Protein AF-A0A196S8B2-F1 (afdb_monomer)

Structure (mmCIF, N/CA/C/O backbone):
data_AF-A0A196S8B2-F1
#
_entry.id   AF-A0A196S8B2-F1
#
loop_
_atom_site.group_PDB
_atom_site.id
_atom_site.type_symbol
_atom_site.label_atom_id
_atom_site.label_alt_id
_atom_site.label_comp_id
_atom_site.label_asym_id
_atom_site.label_entity_id
_atom_site.label_seq_id
_atom_site.pdbx_PDB_ins_code
_atom_site.Cartn_x
_atom_site.Cartn_y
_atom_site.Cartn_z
_atom_site.occupancy
_atom_site.B_iso_or_equiv
_atom_site.auth_seq_id
_atom_site.auth_comp_id
_atom_site.auth_asym_id
_atom_site.auth_atom_id
_atom_site.pdbx_PDB_model_num
ATOM 1 N N . MET A 1 1 ? -5.784 -1.477 44.668 1.00 49.34 1 MET A N 1
ATOM 2 C CA . MET A 1 1 ? -5.656 -0.905 43.312 1.00 49.34 1 MET A CA 1
ATOM 3 C C . MET A 1 1 ? -4.205 -1.041 42.905 1.00 49.34 1 MET A C 1
ATOM 5 O O . MET A 1 1 ? -3.362 -0.409 43.533 1.00 49.34 1 MET A O 1
ATOM 9 N N . GLU A 1 2 ? -3.901 -1.907 41.942 1.00 51.53 2 GLU A N 1
ATOM 10 C CA . GLU A 1 2 ? -2.567 -1.937 41.334 1.00 51.53 2 GLU A CA 1
ATOM 11 C C . GLU A 1 2 ? -2.347 -0.604 40.616 1.00 51.53 2 GLU A C 1
ATOM 13 O O . GLU A 1 2 ? -3.118 -0.222 39.735 1.00 51.53 2 GLU A O 1
ATOM 18 N N . LYS A 1 3 ? -1.347 0.160 41.059 1.00 63.81 3 LYS A N 1
ATOM 19 C CA . LYS A 1 3 ? -0.955 1.402 40.391 1.00 63.81 3 LYS A CA 1
ATOM 20 C C . LYS A 1 3 ? -0.269 1.029 39.075 1.00 63.81 3 LYS A C 1
ATOM 22 O O . LYS A 1 3 ? 0.652 0.222 39.091 1.00 63.81 3 LYS A O 1
ATOM 27 N N . GLY A 1 4 ? -0.688 1.640 37.966 1.00 82.88 4 GLY A N 1
ATOM 28 C CA . GLY A 1 4 ? 0.025 1.544 36.684 1.00 82.88 4 GLY A CA 1
ATOM 29 C C . GLY A 1 4 ? -0.535 0.563 35.650 1.00 82.88 4 GLY A C 1
ATOM 30 O O . GLY A 1 4 ? 0.212 0.156 34.767 1.00 82.88 4 GLY A O 1
ATOM 31 N N . LEU A 1 5 ? -1.818 0.192 35.724 1.00 91.56 5 LEU A N 1
ATOM 32 C CA . LEU A 1 5 ? -2.471 -0.563 34.648 1.00 91.56 5 LEU A CA 1
ATOM 33 C C . LEU A 1 5 ? -2.585 0.281 33.371 1.00 91.56 5 LEU A C 1
ATOM 35 O O . LEU A 1 5 ? -2.951 1.457 33.423 1.00 91.56 5 LEU A O 1
ATOM 39 N N . ARG A 1 6 ? -2.324 -0.342 32.222 1.00 93.56 6 ARG A N 1
ATOM 40 C CA . ARG A 1 6 ? -2.465 0.272 30.897 1.00 93.56 6 ARG A CA 1
ATOM 41 C C . ARG A 1 6 ? -3.096 -0.693 29.902 1.00 93.56 6 ARG A C 1
ATOM 43 O O . ARG A 1 6 ? -2.968 -1.907 30.040 1.00 93.56 6 ARG A O 1
ATOM 50 N N . ILE A 1 7 ? -3.759 -0.143 28.892 1.00 94.25 7 ILE A N 1
ATOM 51 C CA . ILE A 1 7 ? -4.343 -0.924 27.799 1.00 94.25 7 ILE A CA 1
ATOM 52 C C . ILE A 1 7 ? -3.228 -1.306 26.825 1.00 94.25 7 ILE A C 1
ATOM 54 O O . ILE A 1 7 ? -2.500 -0.443 26.333 1.00 94.25 7 ILE A O 1
ATOM 58 N N . HIS A 1 8 ? -3.104 -2.598 26.549 1.00 93.06 8 HIS A N 1
ATOM 59 C CA . HIS A 1 8 ? -2.317 -3.129 25.450 1.00 93.06 8 HIS A CA 1
ATOM 60 C C . HIS A 1 8 ? -3.221 -3.367 24.238 1.00 93.06 8 HIS A C 1
ATOM 62 O O . HIS A 1 8 ? -4.320 -3.907 24.382 1.00 93.06 8 HIS A O 1
ATOM 68 N N . ILE A 1 9 ? -2.743 -2.971 23.057 1.00 91.75 9 ILE A N 1
ATOM 69 C CA . ILE A 1 9 ? -3.402 -3.222 21.775 1.00 91.75 9 ILE A CA 1
ATOM 70 C C . ILE A 1 9 ? -2.374 -3.812 20.815 1.00 91.75 9 ILE A C 1
ATOM 72 O O . ILE A 1 9 ? -1.289 -3.246 20.654 1.00 91.75 9 ILE A O 1
ATOM 76 N N . GLY A 1 10 ? -2.738 -4.912 20.159 1.00 89.12 10 GLY A N 1
ATOM 77 C CA . GLY A 1 10 ? -1.940 -5.498 19.084 1.00 89.12 10 GLY A CA 1
ATOM 78 C C . GLY A 1 10 ? -1.857 -4.610 17.837 1.00 89.12 10 GLY A C 1
ATOM 79 O O . GLY A 1 10 ? -2.619 -3.659 17.645 1.00 89.12 10 GLY A O 1
ATOM 80 N N . SER A 1 11 ? -0.914 -4.928 16.952 1.00 90.81 11 SER A N 1
ATOM 81 C CA . SER A 1 11 ? -0.775 -4.219 15.677 1.00 90.81 11 SER A CA 1
ATOM 82 C C . SER A 1 11 ? -1.936 -4.545 14.733 1.00 90.81 11 SER A C 1
ATOM 84 O O . SER A 1 11 ? -2.354 -5.696 14.625 1.00 90.81 11 SER A O 1
ATOM 86 N N . ILE A 1 12 ? -2.428 -3.530 14.021 1.00 93.44 12 ILE A N 1
ATOM 87 C CA . ILE A 1 12 ? -3.462 -3.666 12.991 1.00 93.44 12 ILE A CA 1
ATOM 88 C C . ILE A 1 12 ? -2.841 -3.323 11.632 1.00 93.44 12 ILE A C 1
ATOM 90 O O . ILE A 1 12 ? -2.050 -2.376 11.557 1.00 93.44 12 ILE A O 1
ATOM 94 N N . PRO A 1 13 ? -3.192 -4.041 10.548 1.00 92.81 13 PRO A N 1
ATOM 95 C CA . PRO A 1 13 ? -2.753 -3.677 9.207 1.00 92.81 13 PRO A CA 1
ATOM 96 C C . PRO A 1 13 ? -3.117 -2.229 8.859 1.00 92.81 13 PRO A C 1
ATOM 98 O O . PRO A 1 13 ? -4.232 -1.776 9.101 1.00 92.81 13 PRO A O 1
ATOM 101 N N . SER A 1 14 ? -2.199 -1.509 8.214 1.00 93.62 14 SER A N 1
ATOM 102 C CA . SER A 1 14 ? -2.439 -0.135 7.744 1.00 93.62 14 SER A CA 1
ATOM 103 C C . SER A 1 14 ? -3.479 -0.048 6.619 1.00 93.62 14 SER A C 1
ATOM 105 O O . SER A 1 14 ? -3.949 1.038 6.284 1.00 93.62 14 SER A O 1
ATOM 107 N N . THR A 1 15 ? -3.823 -1.183 6.011 1.00 95.56 15 THR A N 1
ATOM 108 C CA . THR A 1 15 ? -4.815 -1.313 4.944 1.00 95.56 15 THR A CA 1
ATOM 109 C C . THR A 1 15 ? -5.659 -2.557 5.191 1.00 95.56 15 THR A C 1
ATOM 111 O O . THR A 1 15 ? -5.110 -3.640 5.395 1.00 95.56 15 THR A O 1
ATOM 114 N N . LEU A 1 16 ? -6.978 -2.404 5.129 1.00 96.50 16 LEU A N 1
ATOM 115 C CA . LEU A 1 16 ? -7.966 -3.474 5.234 1.00 96.50 16 LEU A CA 1
ATOM 116 C C . LEU A 1 16 ? -8.861 -3.487 3.992 1.00 96.50 16 LEU A C 1
ATOM 118 O O . LEU A 1 16 ? -9.015 -2.476 3.306 1.00 96.50 16 LEU A O 1
ATOM 122 N N . PHE A 1 17 ? -9.483 -4.631 3.730 1.00 96.19 17 PHE A N 1
ATOM 123 C CA . PHE A 1 17 ? -10.554 -4.746 2.745 1.00 96.19 17 PHE A CA 1
ATOM 124 C C . PHE A 1 17 ? -11.920 -4.658 3.435 1.00 96.19 17 PHE A C 1
ATOM 126 O O . PHE A 1 17 ? -12.046 -5.095 4.588 1.00 96.19 17 PHE A O 1
ATOM 133 N N . PRO A 1 18 ? -12.951 -4.126 2.755 1.00 96.06 18 PRO A N 1
ATOM 134 C CA . PRO A 1 18 ? -14.279 -3.992 3.333 1.00 96.06 18 PRO A CA 1
ATOM 135 C C . PRO A 1 18 ? -14.823 -5.350 3.788 1.00 96.06 18 PRO A C 1
ATOM 137 O O . PRO A 1 18 ? -14.727 -6.349 3.076 1.00 96.06 18 PRO A O 1
ATOM 140 N N . GLY A 1 19 ? -15.370 -5.395 5.003 1.00 94.62 19 GLY A N 1
ATOM 141 C CA . GLY A 1 19 ? -15.984 -6.591 5.587 1.00 94.62 19 GLY A CA 1
ATOM 142 C C . GLY A 1 19 ? -15.006 -7.708 5.970 1.00 94.62 19 GLY A C 1
ATOM 143 O O . GLY A 1 19 ? -15.442 -8.756 6.439 1.00 94.62 19 GLY A O 1
ATOM 144 N N . THR A 1 20 ? -13.693 -7.511 5.813 1.00 94.81 20 THR A N 1
ATOM 145 C CA . THR A 1 20 ? -12.707 -8.521 6.224 1.00 94.81 20 THR A CA 1
ATOM 146 C C . THR A 1 20 ? -12.593 -8.567 7.742 1.00 94.81 20 THR A C 1
ATOM 148 O O . THR A 1 20 ? -12.292 -7.560 8.388 1.00 94.81 20 THR A O 1
ATOM 151 N N . ILE A 1 21 ? -12.818 -9.753 8.309 1.00 95.38 21 ILE A N 1
ATOM 152 C CA . ILE A 1 21 ? -12.705 -9.994 9.746 1.00 95.38 21 ILE A CA 1
ATOM 153 C C . ILE A 1 21 ? -11.229 -9.932 10.143 1.00 95.38 21 ILE A C 1
ATOM 155 O O . ILE A 1 21 ? -10.402 -10.695 9.649 1.00 95.38 21 ILE A O 1
ATOM 159 N N . THR A 1 22 ? -10.915 -9.021 11.055 1.00 95.69 22 THR A N 1
ATOM 160 C CA . THR A 1 22 ? -9.573 -8.751 11.566 1.00 95.69 22 THR A CA 1
ATOM 161 C C . THR A 1 22 ? -9.557 -8.971 13.073 1.00 95.69 22 THR A C 1
ATOM 163 O O . THR A 1 22 ? -10.446 -8.505 13.789 1.00 95.69 22 THR A O 1
ATOM 166 N N . SER A 1 23 ? -8.553 -9.689 13.569 1.00 94.00 23 SER A N 1
ATOM 167 C CA . SER A 1 23 ? -8.367 -9.894 15.005 1.00 94.00 23 SER A CA 1
ATOM 168 C C . SER A 1 23 ? -7.901 -8.607 15.686 1.00 94.00 23 SER A C 1
ATOM 170 O O . SER A 1 23 ? -7.052 -7.887 15.166 1.00 94.00 23 SER A O 1
ATOM 172 N N . LEU A 1 24 ? -8.437 -8.348 16.874 1.00 93.94 24 LEU A N 1
ATOM 173 C CA . LEU A 1 24 ? -8.050 -7.259 17.759 1.00 93.94 24 LEU A CA 1
ATOM 174 C C . LEU A 1 24 ? -7.603 -7.855 19.093 1.00 93.94 24 LEU A C 1
ATOM 176 O O . LEU A 1 24 ? -8.409 -8.363 19.876 1.00 93.94 24 LEU A O 1
ATOM 180 N N . GLU A 1 25 ? -6.300 -7.788 19.333 1.00 91.88 25 GLU A N 1
ATOM 181 C CA . GLU A 1 25 ? -5.691 -8.146 20.607 1.00 91.88 25 GLU A CA 1
ATOM 182 C C . GLU A 1 25 ? -5.843 -6.973 21.577 1.00 91.88 25 GLU A C 1
ATOM 184 O O . GLU A 1 25 ? -5.369 -5.871 21.292 1.00 91.88 25 GLU A O 1
ATOM 189 N N . LEU A 1 26 ? -6.548 -7.200 22.688 1.00 91.44 26 LEU A N 1
ATOM 190 C CA . LEU A 1 26 ? -6.914 -6.153 23.634 1.00 91.44 26 LEU A CA 1
ATOM 191 C C . LEU A 1 26 ? -6.970 -6.690 25.070 1.00 91.44 26 LEU A C 1
ATOM 193 O O . LEU A 1 26 ? -7.832 -7.498 25.415 1.00 91.44 26 LEU A O 1
ATOM 197 N N . PHE A 1 27 ? -6.074 -6.211 25.931 1.00 93.31 27 PHE A N 1
ATOM 198 C CA . PHE A 1 27 ? -6.042 -6.582 27.349 1.00 93.31 27 PHE A CA 1
ATOM 199 C C . PHE A 1 27 ? -5.313 -5.540 28.195 1.00 93.31 27 PHE A C 1
ATOM 201 O O . PHE A 1 27 ? -4.627 -4.655 27.687 1.00 93.31 27 PHE A O 1
ATOM 208 N N . LEU A 1 28 ? -5.464 -5.640 29.512 1.00 94.56 28 LEU A N 1
ATOM 209 C CA . LEU A 1 28 ? -4.696 -4.852 30.464 1.00 94.56 28 LEU A CA 1
ATOM 210 C C . LEU A 1 28 ? -3.330 -5.474 30.715 1.00 94.56 28 LEU A C 1
ATOM 212 O O . LEU A 1 28 ? -3.206 -6.689 30.878 1.00 94.56 28 LEU A O 1
ATOM 216 N N . VAL A 1 29 ? -2.326 -4.614 30.843 1.00 93.31 29 VAL A N 1
ATOM 217 C CA . VAL A 1 29 ? -1.014 -4.977 31.375 1.00 93.31 29 VAL A CA 1
ATOM 218 C C . VAL A 1 29 ? -0.644 -4.094 32.558 1.00 93.31 29 VAL A C 1
ATOM 220 O O . VAL A 1 29 ? -1.082 -2.944 32.649 1.00 93.31 29 VAL A O 1
ATOM 223 N N . ASP A 1 30 ? 0.151 -4.643 33.470 1.00 91.38 30 ASP A N 1
ATOM 224 C CA . ASP A 1 30 ? 0.729 -3.911 34.596 1.00 91.38 30 ASP A CA 1
ATOM 225 C C . ASP A 1 30 ? 1.948 -3.060 34.176 1.00 91.38 30 ASP A C 1
ATOM 227 O O . ASP A 1 30 ? 2.322 -2.973 32.999 1.00 91.38 30 ASP A O 1
ATOM 231 N N . SER A 1 31 ? 2.605 -2.439 35.160 1.00 88.81 31 SER A N 1
ATOM 232 C CA . SER A 1 31 ? 3.825 -1.649 34.956 1.00 88.81 31 SER A CA 1
ATOM 233 C C . SER A 1 31 ? 5.025 -2.459 34.447 1.00 88.81 31 SER A C 1
ATOM 235 O O . SER A 1 31 ? 5.997 -1.871 33.978 1.00 88.81 31 SER A O 1
ATOM 237 N N . HIS A 1 32 ? 4.976 -3.788 34.546 1.00 89.88 32 HIS A N 1
ATOM 238 C CA . HIS A 1 32 ? 6.018 -4.721 34.119 1.00 89.88 32 HIS A CA 1
ATOM 239 C C . HIS A 1 32 ? 5.655 -5.451 32.814 1.00 89.88 32 HIS A C 1
ATOM 241 O O . HIS A 1 32 ? 6.387 -6.347 32.402 1.00 89.88 32 HIS A O 1
ATOM 247 N N . ASN A 1 33 ? 4.569 -5.052 32.140 1.00 88.50 33 ASN A N 1
ATOM 248 C CA . ASN A 1 33 ? 4.021 -5.680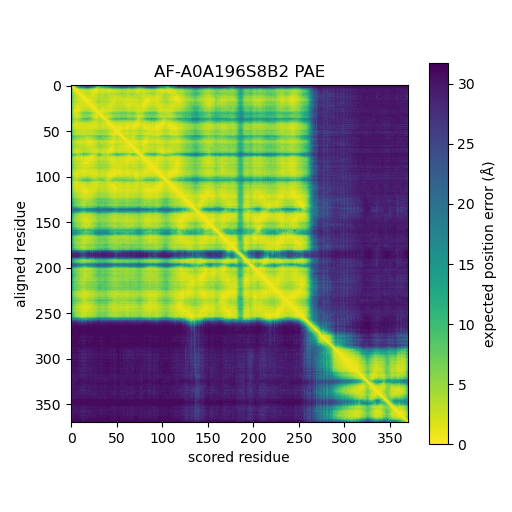 30.931 1.00 88.50 33 ASN A CA 1
ATOM 249 C C . ASN A 1 33 ? 3.447 -7.087 31.120 1.00 88.50 33 ASN A C 1
ATOM 251 O O . ASN A 1 33 ? 3.245 -7.800 30.137 1.00 88.50 33 ASN A O 1
ATOM 255 N N . ASN A 1 34 ? 3.136 -7.480 32.350 1.00 90.69 34 ASN A N 1
ATOM 256 C CA . ASN A 1 34 ? 2.427 -8.725 32.596 1.00 90.69 34 ASN A CA 1
ATOM 257 C C . ASN A 1 34 ? 0.932 -8.528 32.358 1.00 90.69 34 ASN A C 1
ATOM 259 O O . ASN A 1 34 ? 0.363 -7.503 32.739 1.00 90.69 34 ASN A O 1
ATOM 263 N N . VAL A 1 35 ? 0.284 -9.527 31.756 1.00 90.69 35 VAL A N 1
ATOM 264 C CA . VAL A 1 35 ? -1.160 -9.503 31.494 1.00 90.69 35 VAL A CA 1
ATOM 265 C C . VAL A 1 35 ? -1.929 -9.513 32.813 1.00 90.69 35 VAL A C 1
ATOM 267 O O . VAL A 1 35 ? -1.860 -10.466 33.590 1.00 90.69 35 VAL A O 1
ATOM 270 N N . ALA A 1 36 ? -2.726 -8.474 33.046 1.00 90.81 36 ALA A N 1
ATOM 271 C CA . ALA A 1 36 ? -3.557 -8.327 34.234 1.00 90.81 36 ALA A CA 1
ATOM 272 C C . ALA A 1 36 ? -4.921 -9.020 34.037 1.00 90.81 36 ALA A C 1
ATOM 274 O O . ALA A 1 36 ? -5.977 -8.385 34.067 1.00 90.81 36 ALA A O 1
ATOM 275 N N . ALA A 1 37 ? -4.905 -10.340 33.812 1.00 82.25 37 ALA A N 1
ATOM 276 C CA . ALA A 1 37 ? -6.090 -11.133 33.448 1.00 82.25 37 ALA A CA 1
ATOM 277 C C . ALA A 1 37 ? -7.185 -11.161 34.534 1.00 82.25 37 ALA A C 1
ATOM 279 O O . ALA A 1 37 ? -8.366 -11.299 34.232 1.00 82.25 37 ALA A O 1
ATOM 280 N N . ASN A 1 38 ? -6.806 -10.986 35.804 1.00 83.31 38 ASN A N 1
ATOM 281 C CA . ASN A 1 38 ? -7.736 -11.024 36.937 1.00 83.31 38 ASN A CA 1
ATOM 282 C C . ASN A 1 38 ? -8.534 -9.719 37.121 1.00 83.31 38 ASN A C 1
ATOM 284 O O . ASN A 1 38 ? -9.429 -9.656 37.967 1.00 83.31 38 ASN A O 1
ATOM 288 N N . GLN A 1 39 ? -8.218 -8.669 36.358 1.00 87.06 39 GLN A N 1
ATOM 289 C CA . GLN A 1 39 ? -8.907 -7.386 36.447 1.00 87.06 39 GLN A CA 1
ATOM 290 C C . GLN A 1 39 ? -10.234 -7.441 35.682 1.00 87.06 39 GLN A C 1
ATOM 292 O O . GLN A 1 39 ? -10.260 -7.635 34.463 1.00 87.06 39 GLN A O 1
ATOM 297 N N . LYS A 1 40 ? -11.344 -7.233 36.402 1.00 89.81 40 LYS A N 1
ATOM 298 C CA . LYS A 1 40 ? -12.676 -7.068 35.806 1.00 89.81 40 LYS A CA 1
ATOM 299 C C . LYS A 1 40 ? -12.776 -5.685 35.172 1.00 89.81 40 LYS A C 1
ATOM 301 O O . LYS A 1 40 ? -13.169 -4.728 35.829 1.00 89.81 40 LYS A O 1
ATOM 306 N N . GLU A 1 41 ? -12.413 -5.606 33.901 1.00 92.69 41 GLU A N 1
ATOM 307 C CA . GLU A 1 41 ? -12.513 -4.399 33.082 1.00 92.69 41 GLU A CA 1
ATOM 308 C C . GLU A 1 41 ? -13.245 -4.711 31.770 1.00 92.69 41 GLU A C 1
ATOM 310 O O . GLU A 1 41 ? -13.275 -5.855 31.300 1.00 92.69 41 GLU A O 1
ATOM 315 N N . SER A 1 42 ? -13.870 -3.699 31.176 1.00 93.94 42 SER A N 1
ATOM 316 C CA . SER A 1 42 ? -14.378 -3.762 29.806 1.00 93.94 42 SER A CA 1
ATOM 317 C C . SER A 1 42 ? -14.046 -2.483 29.064 1.00 93.94 42 SER A C 1
ATOM 319 O O . SER A 1 42 ? -13.999 -1.397 29.635 1.00 93.94 42 SER A O 1
ATOM 321 N N . PHE A 1 43 ? -13.833 -2.611 27.768 1.00 95.38 43 PHE A N 1
ATOM 322 C CA . PHE A 1 43 ? -13.411 -1.524 26.913 1.00 95.38 43 PHE A CA 1
ATOM 323 C C . PHE A 1 43 ? -14.504 -1.193 25.916 1.00 95.38 43 PHE A C 1
ATOM 325 O O . PHE A 1 43 ? -14.943 -2.078 25.182 1.00 95.38 43 PHE A O 1
ATOM 332 N N . LEU A 1 44 ? -14.918 0.068 25.864 1.00 96.56 44 LEU A N 1
ATOM 333 C CA . LEU A 1 44 ? -15.703 0.577 24.754 1.00 96.56 44 LEU A CA 1
ATOM 334 C C . LEU A 1 44 ? -14.770 0.746 23.555 1.00 96.56 44 LEU A C 1
ATOM 336 O O . LEU A 1 44 ? -13.837 1.546 23.592 1.00 96.56 44 LEU A O 1
ATOM 340 N N . VAL A 1 45 ? -15.037 -0.005 22.494 1.00 97.19 45 VAL A N 1
ATOM 341 C CA . VAL A 1 45 ? -14.325 0.077 21.222 1.00 97.19 45 VAL A CA 1
ATOM 342 C C . VAL A 1 45 ? -15.215 0.810 20.228 1.00 97.19 45 VAL A C 1
ATOM 344 O O . VAL A 1 45 ? -16.328 0.367 19.933 1.00 97.19 45 VAL A O 1
ATOM 347 N N . SER A 1 46 ? -14.720 1.939 19.723 1.00 97.81 46 SER A N 1
ATOM 348 C CA . SER A 1 46 ? -15.445 2.799 18.787 1.00 97.81 46 SER A CA 1
ATOM 349 C C . SER A 1 46 ? -14.648 3.070 17.518 1.00 97.81 46 SER A C 1
ATOM 351 O O . SER A 1 46 ? -13.440 3.304 17.585 1.00 97.81 46 SER A O 1
ATOM 353 N N . LEU A 1 47 ? -15.330 3.104 16.371 1.00 98.19 47 LEU A N 1
ATOM 354 C CA . LEU A 1 47 ? -14.731 3.531 15.107 1.00 98.19 47 LEU A CA 1
ATOM 355 C C . LEU A 1 47 ? -14.704 5.065 15.027 1.00 98.19 47 LEU A C 1
ATOM 357 O O . LEU A 1 47 ? -15.738 5.732 15.127 1.00 98.19 47 LEU A O 1
ATOM 361 N N . VAL A 1 48 ? -13.515 5.626 14.829 1.00 98.25 48 VAL A N 1
ATOM 362 C CA . VAL A 1 48 ? -13.283 7.070 14.678 1.00 98.25 48 VAL A CA 1
ATOM 363 C C . VAL A 1 48 ? -12.411 7.336 13.453 1.00 98.25 48 VAL A C 1
ATOM 365 O O . VAL A 1 48 ? -11.775 6.428 12.921 1.00 98.25 48 VAL A O 1
ATOM 368 N N . TYR A 1 49 ? -12.362 8.580 12.989 1.00 97.94 49 TYR A N 1
ATOM 369 C CA . TYR A 1 49 ? -11.376 9.007 11.997 1.00 97.94 49 TYR A CA 1
ATOM 370 C C . TYR A 1 49 ? -10.022 9.300 12.656 1.00 97.94 49 TYR A C 1
ATOM 372 O O . TYR A 1 49 ? -9.945 9.491 13.867 1.00 97.94 49 TYR A O 1
ATOM 380 N N . GLU A 1 50 ? -8.957 9.405 11.858 1.00 95.62 50 GLU A N 1
ATOM 381 C CA . GLU A 1 50 ? -7.584 9.691 12.323 1.00 95.62 50 GLU A CA 1
ATOM 382 C C . GLU A 1 50 ? -7.441 10.958 13.186 1.00 95.62 50 GLU A C 1
ATOM 384 O O . GLU A 1 50 ? -6.549 11.047 14.023 1.00 95.62 50 GLU A O 1
ATOM 389 N N . ASN A 1 51 ? -8.343 11.928 13.030 1.00 94.44 51 ASN A N 1
ATOM 390 C CA . ASN A 1 51 ? -8.387 13.144 13.846 1.00 94.44 51 ASN A CA 1
ATOM 391 C C . ASN A 1 51 ? -9.151 12.963 15.179 1.00 94.44 51 ASN A C 1
ATOM 393 O O . ASN A 1 51 ? -9.399 13.942 15.878 1.00 94.44 51 ASN A O 1
ATOM 397 N N . GLY A 1 52 ? -9.590 11.742 15.497 1.00 93.75 52 GLY A N 1
ATOM 398 C CA . GLY A 1 52 ? -10.368 11.393 16.688 1.00 93.75 52 GLY A CA 1
ATOM 399 C C . GLY A 1 52 ? -11.869 11.687 16.598 1.00 93.75 52 GLY A C 1
ATOM 400 O O . GLY A 1 52 ? -12.606 11.334 17.518 1.00 93.75 52 GLY A O 1
ATOM 401 N N . SER A 1 53 ? -12.351 12.309 15.515 1.00 96.06 53 SER A N 1
ATOM 402 C CA . SER A 1 53 ? -13.785 12.580 15.347 1.00 96.06 53 SER A CA 1
ATOM 403 C C . SER A 1 53 ? -14.572 11.292 15.058 1.00 96.06 53 SER A C 1
ATOM 405 O O . SER A 1 53 ? -14.056 10.399 14.380 1.00 96.06 53 SER A O 1
ATOM 407 N N . PRO A 1 54 ? -15.811 11.160 15.564 1.00 95.69 54 PRO A N 1
ATOM 408 C CA . PRO A 1 54 ? -16.596 9.942 15.390 1.00 95.69 54 PRO A CA 1
ATOM 409 C C . PRO A 1 54 ? -17.018 9.733 13.932 1.00 95.69 54 PRO A C 1
ATOM 411 O O . PRO A 1 54 ? -17.322 10.689 13.211 1.00 95.69 54 PRO A O 1
ATOM 414 N N . VAL A 1 55 ? -17.095 8.469 13.510 1.00 95.69 55 VAL A N 1
ATOM 415 C CA . VAL A 1 55 ? -17.765 8.104 12.254 1.00 95.69 55 VAL A CA 1
ATOM 416 C C . VAL A 1 55 ? -19.270 8.318 12.429 1.00 95.69 55 VAL A C 1
ATOM 418 O O . VAL A 1 55 ? -19.837 7.907 13.435 1.00 95.69 55 VAL A O 1
ATOM 421 N N . ALA A 1 56 ? -19.915 8.989 11.470 1.00 90.81 56 ALA A N 1
ATOM 422 C CA . ALA A 1 56 ? -21.296 9.460 11.614 1.00 90.81 56 ALA A CA 1
ATOM 423 C C . ALA A 1 56 ? -22.318 8.322 11.783 1.00 90.81 56 ALA A C 1
ATOM 425 O O . ALA A 1 56 ? -23.268 8.465 12.549 1.00 90.81 56 ALA A O 1
ATOM 426 N N . ASN A 1 57 ? -22.118 7.196 11.092 1.00 91.12 57 ASN A N 1
ATOM 427 C CA . ASN A 1 57 ? -22.986 6.026 11.185 1.00 91.12 57 ASN A CA 1
ATOM 428 C C . ASN A 1 57 ? -22.167 4.753 11.460 1.00 91.12 57 ASN A C 1
ATOM 430 O O . ASN A 1 57 ? -21.903 3.962 10.557 1.00 91.12 57 ASN A O 1
ATOM 434 N N . PRO A 1 58 ? -21.736 4.524 12.712 1.00 88.25 58 PRO A N 1
ATOM 435 C CA . PRO A 1 58 ? -20.935 3.348 13.034 1.00 88.25 58 PRO A CA 1
ATOM 436 C C . PRO A 1 58 ? -21.730 2.044 12.863 1.00 88.25 58 PRO A C 1
ATOM 438 O O . PRO A 1 58 ? -21.129 1.001 12.643 1.00 88.25 58 PRO A O 1
ATOM 441 N N . MET A 1 59 ? -23.068 2.086 12.919 1.00 90.94 59 MET A N 1
ATOM 442 C CA . MET A 1 59 ? -23.925 0.905 12.748 1.00 90.94 59 MET A CA 1
ATOM 443 C C . MET A 1 59 ? -23.879 0.330 11.327 1.00 90.94 59 MET A C 1
ATOM 445 O O . MET A 1 59 ? -24.087 -0.869 11.161 1.00 90.94 59 MET A O 1
ATOM 449 N N . SER A 1 60 ? -23.630 1.155 10.307 1.00 91.19 60 SER A N 1
ATOM 450 C CA . SER A 1 60 ? -23.460 0.683 8.927 1.00 91.19 60 SER A CA 1
ATOM 451 C C . SER A 1 60 ? -22.007 0.368 8.587 1.00 91.19 60 SER A C 1
ATOM 453 O O . SER A 1 60 ? -21.771 -0.528 7.779 1.00 91.19 60 SER A O 1
ATOM 455 N N . ALA A 1 61 ? -21.058 1.071 9.216 1.00 93.62 61 ALA A N 1
ATOM 456 C CA . ALA A 1 61 ? -19.642 1.049 8.858 1.00 93.62 61 ALA A CA 1
ATOM 457 C C . ALA A 1 61 ? -18.784 0.057 9.658 1.00 93.62 61 ALA A C 1
ATOM 459 O O . ALA A 1 61 ? -17.731 -0.358 9.179 1.00 93.62 61 ALA A O 1
ATOM 460 N N . PHE A 1 62 ? -19.176 -0.290 10.886 1.00 97.88 62 PHE A N 1
ATOM 461 C CA . PHE A 1 62 ? -18.341 -1.040 11.824 1.00 97.88 62 PHE A CA 1
ATOM 462 C C . PHE A 1 62 ? -19.069 -2.273 12.342 1.00 97.88 62 PHE A C 1
ATOM 464 O O . PHE A 1 62 ? -20.237 -2.208 12.714 1.00 97.88 62 PHE A O 1
ATOM 471 N N . VAL A 1 63 ? -18.364 -3.397 12.405 1.00 97.56 63 VAL A N 1
ATOM 472 C CA . VAL A 1 63 ? -18.842 -4.622 13.045 1.00 97.56 63 VAL A CA 1
ATOM 473 C C . VAL A 1 63 ? -17.789 -5.059 14.046 1.00 97.56 63 VAL A C 1
ATOM 475 O O . VAL A 1 63 ? -16.637 -5.259 13.673 1.00 97.56 63 VAL A O 1
ATOM 478 N N . LEU A 1 64 ? -18.185 -5.231 15.303 1.00 97.06 64 LEU A N 1
ATOM 479 C CA . LEU A 1 64 ? -17.347 -5.704 16.398 1.00 97.06 64 LEU A CA 1
ATOM 480 C C . LEU A 1 64 ? -17.961 -6.980 16.975 1.00 97.06 64 LEU A C 1
ATOM 482 O O . LEU A 1 64 ? -19.116 -6.982 17.397 1.00 97.06 64 LEU A O 1
ATOM 486 N N . ASN A 1 65 ? -17.201 -8.076 17.005 1.00 94.44 65 ASN A N 1
ATOM 487 C CA . ASN A 1 65 ? -17.655 -9.386 17.486 1.00 94.44 65 ASN A CA 1
ATOM 488 C C . ASN A 1 65 ? -19.003 -9.807 16.871 1.00 94.44 65 ASN A C 1
ATOM 490 O O . ASN A 1 65 ? -19.924 -10.218 17.580 1.00 94.44 65 ASN A O 1
ATOM 494 N N . ASN A 1 66 ? -19.122 -9.663 15.547 1.00 91.31 66 ASN A N 1
ATOM 495 C CA . ASN A 1 66 ? -20.334 -9.938 14.763 1.00 91.31 66 ASN A CA 1
ATOM 496 C C . ASN A 1 66 ? -21.562 -9.083 15.136 1.00 91.31 66 ASN A C 1
ATOM 498 O O . ASN A 1 66 ? -22.690 -9.449 14.808 1.00 91.31 66 ASN A O 1
ATOM 502 N N . LYS A 1 67 ? -21.369 -7.946 15.813 1.00 94.81 67 LYS A N 1
ATOM 503 C CA . LYS A 1 67 ? -22.424 -6.972 16.114 1.00 94.81 67 LYS A CA 1
ATOM 504 C C . LYS A 1 67 ? -22.116 -5.647 15.437 1.00 94.81 67 LYS A C 1
ATOM 506 O O . LYS A 1 67 ? -20.993 -5.162 15.514 1.00 94.81 67 LYS A O 1
ATOM 511 N N . CYS A 1 68 ? -23.113 -5.067 14.783 1.00 95.44 68 CYS A N 1
ATOM 512 C CA . CYS A 1 68 ? -22.971 -3.772 14.131 1.00 95.44 68 CYS A CA 1
ATOM 513 C C . CYS A 1 68 ? -22.804 -2.645 15.158 1.00 95.44 68 CYS A C 1
ATOM 515 O O . CYS A 1 68 ? -23.504 -2.620 16.172 1.00 95.44 68 CYS A O 1
ATOM 517 N N . GLY A 1 69 ? -21.930 -1.693 14.848 1.00 95.00 69 GLY A N 1
ATOM 518 C CA . GLY A 1 69 ? -21.656 -0.516 15.657 1.00 95.00 69 GLY A CA 1
ATOM 519 C C . GLY A 1 69 ? -20.543 -0.681 16.685 1.00 95.00 69 GLY A C 1
ATOM 520 O O . GLY A 1 69 ? -19.867 -1.705 16.791 1.00 95.00 69 GLY A O 1
ATOM 521 N N . ASN A 1 70 ? -20.351 0.396 17.444 1.00 95.81 70 ASN A N 1
ATOM 522 C CA . ASN A 1 70 ? -19.442 0.430 18.584 1.00 95.81 70 ASN A CA 1
ATOM 523 C C . ASN A 1 70 ? -19.929 -0.548 19.662 1.00 95.81 70 ASN A C 1
ATOM 525 O O . ASN A 1 70 ? -21.132 -0.780 19.809 1.00 95.81 70 ASN A O 1
ATOM 529 N N . GLY A 1 71 ? -19.016 -1.094 20.460 1.00 95.12 71 GLY A N 1
ATOM 530 C CA . GLY A 1 71 ? -19.395 -2.083 21.464 1.00 95.12 71 GLY A CA 1
ATOM 531 C C . GLY A 1 71 ? -18.336 -2.323 22.522 1.00 95.12 71 GLY A C 1
ATOM 532 O O . GLY A 1 71 ? -17.260 -1.732 22.497 1.00 95.12 71 GLY A O 1
ATOM 533 N N . TYR A 1 72 ? -18.667 -3.198 23.468 1.00 95.25 72 TYR A N 1
ATOM 534 C CA . TYR A 1 72 ? -17.803 -3.510 24.599 1.00 95.25 72 TYR A CA 1
ATOM 535 C C . TYR A 1 72 ? -17.034 -4.814 24.387 1.00 95.25 72 TYR A C 1
ATOM 537 O O . TYR A 1 72 ? -17.596 -5.817 23.941 1.00 95.25 72 TYR A O 1
ATOM 545 N N . VAL A 1 73 ? -15.759 -4.805 24.769 1.00 94.44 73 VAL A N 1
ATOM 546 C CA . VAL A 1 73 ? -14.880 -5.978 24.816 1.00 94.44 73 VAL A CA 1
ATOM 547 C C . VAL A 1 73 ? -14.356 -6.130 26.236 1.00 94.44 73 VAL A C 1
ATOM 549 O O . VAL A 1 73 ? -13.783 -5.196 26.786 1.00 94.44 73 VAL A O 1
ATOM 552 N N . SER A 1 74 ? -14.546 -7.292 26.854 1.00 92.62 74 SER A N 1
ATOM 553 C CA . SER A 1 74 ? -14.016 -7.539 28.199 1.00 92.62 74 SER A CA 1
ATOM 554 C C . SER A 1 74 ? -12.512 -7.808 28.179 1.00 92.62 74 SER A C 1
ATOM 556 O O . SER A 1 74 ? -11.992 -8.389 27.228 1.00 92.62 74 SER A O 1
ATOM 558 N N . ASN A 1 75 ? -11.824 -7.410 29.247 1.00 92.06 75 ASN A N 1
ATOM 559 C CA . ASN A 1 75 ? -10.400 -7.674 29.429 1.00 92.06 75 ASN A CA 1
ATOM 560 C C . ASN A 1 75 ? -10.073 -9.175 29.343 1.00 92.06 75 ASN A C 1
ATOM 562 O O . ASN A 1 75 ? -10.798 -10.001 29.893 1.00 92.06 75 ASN A O 1
ATOM 566 N N . GLY A 1 76 ? -8.970 -9.508 28.666 1.00 78.81 76 GLY A N 1
ATOM 567 C CA . GLY A 1 76 ? -8.498 -10.884 28.489 1.00 78.81 76 GLY A CA 1
ATOM 568 C C . GLY A 1 76 ? -9.178 -11.659 27.355 1.00 78.81 76 GLY A C 1
ATOM 569 O O . GLY A 1 76 ? -8.822 -12.813 27.131 1.00 78.81 76 GLY A O 1
ATOM 570 N N . ASN A 1 77 ? -10.115 -11.045 26.625 1.00 78.06 77 ASN A N 1
ATOM 571 C CA . ASN A 1 77 ? -10.747 -11.655 25.458 1.00 78.06 77 ASN A CA 1
ATOM 572 C C . ASN A 1 77 ? -10.140 -11.132 24.155 1.00 78.06 77 ASN A C 1
ATOM 574 O O . ASN A 1 77 ? -9.898 -9.937 23.998 1.00 78.06 77 ASN A O 1
ATOM 578 N N . TYR A 1 78 ? -9.996 -12.025 23.177 1.00 83.69 78 TYR A N 1
ATOM 579 C CA . TYR A 1 78 ? -9.775 -11.621 21.793 1.00 83.69 78 TYR A CA 1
ATOM 580 C C . TYR A 1 78 ? -11.068 -11.044 21.223 1.00 83.69 78 TYR A C 1
ATOM 582 O O . TYR A 1 78 ? -12.140 -11.637 21.367 1.00 83.69 78 TYR A O 1
ATOM 590 N N . ALA A 1 79 ? -10.960 -9.898 20.560 1.00 92.06 79 ALA A N 1
ATOM 591 C CA . ALA A 1 79 ? -12.042 -9.347 19.766 1.00 92.06 79 ALA A CA 1
ATOM 592 C C . ALA A 1 79 ? -11.766 -9.556 18.279 1.00 92.06 79 ALA A C 1
ATOM 594 O O . ALA A 1 79 ? -10.634 -9.761 17.844 1.00 92.06 79 ALA A O 1
ATOM 595 N N . THR A 1 80 ? -12.824 -9.485 17.489 1.00 95.75 80 THR A N 1
ATOM 596 C CA . THR A 1 80 ? -12.739 -9.404 16.034 1.00 95.75 80 THR A CA 1
ATOM 597 C C . THR A 1 80 ? -13.512 -8.190 15.573 1.00 95.75 80 THR A C 1
ATOM 599 O O . THR A 1 80 ? -14.524 -7.823 16.175 1.00 95.75 80 THR A O 1
ATOM 602 N N . PHE A 1 81 ? -13.045 -7.557 14.510 1.00 97.12 81 PHE A N 1
ATOM 603 C CA . PHE A 1 81 ? -13.755 -6.449 13.906 1.00 97.12 81 PHE A CA 1
ATOM 604 C C . PHE A 1 81 ? -13.660 -6.487 12.389 1.00 97.12 81 PHE A C 1
ATOM 606 O O . PHE A 1 81 ? -12.754 -7.089 11.820 1.00 97.12 81 PHE A O 1
ATOM 613 N N . SER A 1 82 ? -14.583 -5.803 11.733 1.00 97.19 82 SER A N 1
ATOM 614 C CA . SER A 1 82 ? -14.484 -5.474 10.317 1.00 97.19 82 SER A CA 1
ATOM 615 C C . SER A 1 82 ? -15.052 -4.085 10.086 1.00 97.19 82 SER A C 1
ATOM 617 O O . SER A 1 82 ? -15.999 -3.677 10.763 1.00 97.19 82 SER A O 1
ATOM 619 N N . VAL A 1 83 ? -14.501 -3.377 9.108 1.00 97.50 83 VAL A N 1
ATOM 620 C CA . VAL A 1 83 ? -15.059 -2.117 8.616 1.00 97.50 83 VAL A CA 1
ATOM 621 C C . VAL A 1 83 ? -15.605 -2.378 7.221 1.00 97.50 83 VAL A C 1
ATOM 623 O O . VAL A 1 83 ? -14.915 -2.969 6.396 1.00 97.50 83 VAL A O 1
ATOM 626 N N . THR A 1 84 ? -16.856 -2.020 6.973 1.00 95.50 84 THR A N 1
ATOM 627 C CA . THR A 1 84 ? -17.595 -2.320 5.732 1.00 95.50 84 THR A CA 1
ATOM 628 C C . THR A 1 84 ? -17.567 -1.160 4.742 1.00 95.50 84 THR A C 1
ATOM 630 O O . THR A 1 84 ? -17.687 -1.383 3.540 1.00 95.50 84 THR A O 1
ATOM 633 N N . GLU A 1 85 ? -17.383 0.067 5.228 1.00 95.56 85 GLU A N 1
ATOM 634 C CA . GLU A 1 85 ? -17.330 1.273 4.402 1.00 95.56 85 GLU A CA 1
ATOM 635 C C . GLU A 1 85 ? -15.890 1.615 3.987 1.00 95.56 85 GLU A C 1
ATOM 637 O O . GLU A 1 85 ? -14.935 1.477 4.754 1.00 95.56 85 GLU A O 1
ATOM 642 N N . LEU A 1 86 ? -15.728 2.063 2.740 1.00 95.56 86 LEU A N 1
ATOM 643 C CA . LEU A 1 86 ? -14.431 2.414 2.160 1.00 95.56 86 LEU A CA 1
ATOM 644 C C . LEU A 1 86 ? -13.977 3.788 2.637 1.00 95.56 86 LEU A C 1
ATOM 646 O O . LEU A 1 86 ? -14.753 4.737 2.565 1.00 95.56 86 LEU A O 1
ATOM 650 N N . SER A 1 87 ? -12.689 3.955 2.951 1.00 95.88 87 SER A N 1
ATOM 651 C CA . SER A 1 87 ? -12.120 5.269 3.304 1.00 95.88 87 SER A CA 1
ATOM 652 C C . SER A 1 87 ? -12.388 6.335 2.235 1.00 95.88 87 SER A C 1
ATOM 654 O O . SER A 1 87 ? -12.601 7.502 2.565 1.00 95.88 87 SER A O 1
ATOM 656 N N . TYR A 1 88 ? -12.443 5.935 0.961 1.00 93.75 88 TYR A N 1
ATOM 657 C CA . TYR A 1 88 ? -12.790 6.808 -0.161 1.00 93.75 88 TYR A CA 1
ATOM 658 C C . TYR A 1 88 ? -14.147 7.510 0.010 1.00 93.75 88 TYR A C 1
ATOM 660 O O . TYR A 1 88 ? -14.241 8.718 -0.210 1.00 93.75 88 TYR A O 1
ATOM 668 N N . LEU A 1 89 ? -15.171 6.801 0.502 1.00 93.38 89 LEU A N 1
ATOM 669 C CA . LEU A 1 89 ? -16.515 7.354 0.728 1.00 93.38 89 LEU A CA 1
ATOM 670 C C . LEU A 1 89 ? -16.548 8.401 1.852 1.00 93.38 89 LEU A C 1
ATOM 672 O O . LEU A 1 89 ? -17.467 9.212 1.919 1.00 93.38 89 LEU A O 1
ATOM 676 N N . HIS A 1 90 ? -15.513 8.437 2.694 1.00 94.06 90 HIS A N 1
ATOM 677 C CA . HIS A 1 90 ? -15.352 9.410 3.776 1.00 94.06 90 HIS A CA 1
ATOM 678 C C . HIS A 1 90 ? -14.344 10.513 3.432 1.00 94.06 90 HIS A C 1
ATOM 680 O O . HIS A 1 90 ? -13.761 11.131 4.327 1.00 94.06 90 HIS A O 1
ATOM 686 N N . GLY A 1 91 ? -14.111 10.763 2.139 1.00 92.69 91 GLY A N 1
ATOM 687 C CA . GLY A 1 91 ? -13.155 11.771 1.681 1.00 92.69 91 GLY A CA 1
ATOM 688 C C . GLY A 1 91 ? -11.707 11.362 1.941 1.00 92.69 91 GLY A C 1
ATOM 689 O O . GLY A 1 91 ? -10.895 12.200 2.324 1.00 92.69 91 GLY A O 1
ATOM 690 N N . ASN A 1 92 ? -11.396 10.074 1.772 1.00 92.94 92 ASN A N 1
ATOM 691 C CA . ASN A 1 92 ? -10.072 9.477 1.984 1.00 92.94 92 ASN A CA 1
ATOM 692 C C . ASN A 1 92 ? -9.542 9.572 3.423 1.00 92.94 92 ASN A C 1
ATOM 694 O O . ASN A 1 92 ? -8.345 9.397 3.655 1.00 92.94 92 ASN A O 1
ATOM 698 N N . LYS A 1 93 ? -10.421 9.821 4.400 1.00 94.88 93 LYS A N 1
ATOM 699 C CA . LYS A 1 93 ? -10.049 9.807 5.816 1.00 94.88 93 LYS A CA 1
ATOM 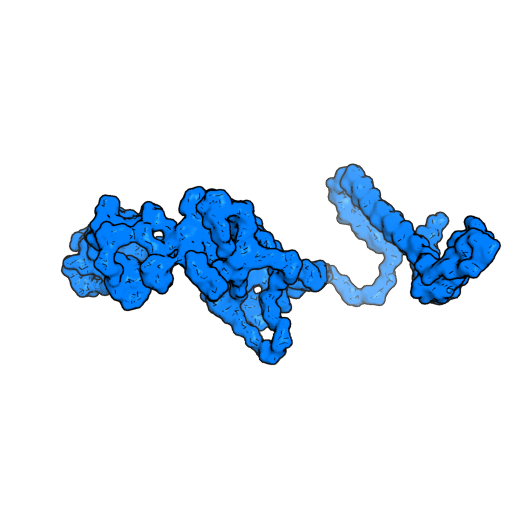700 C C . LYS A 1 93 ? -9.713 8.387 6.256 1.00 94.88 93 LYS A C 1
ATOM 702 O O . LYS A 1 93 ? -10.456 7.443 5.979 1.00 94.88 93 LYS A O 1
ATOM 707 N N . LYS A 1 94 ? -8.610 8.252 6.987 1.00 96.81 94 LYS A N 1
ATOM 708 C CA . LYS A 1 94 ? -8.248 6.996 7.644 1.00 96.81 94 LYS A CA 1
ATOM 709 C C . LYS A 1 94 ? -9.104 6.784 8.883 1.00 96.81 94 LYS A C 1
ATOM 711 O O . LYS A 1 94 ? -9.501 7.744 9.550 1.00 96.81 94 LYS A O 1
ATOM 716 N N . PHE A 1 95 ? -9.348 5.522 9.191 1.00 97.81 95 PHE A N 1
ATOM 717 C CA . PHE A 1 95 ? -10.033 5.097 10.399 1.00 97.81 95 PHE A CA 1
ATOM 718 C C . PHE A 1 95 ? -9.028 4.748 11.496 1.00 97.81 95 PHE A C 1
ATOM 720 O O . PHE A 1 95 ? -7.885 4.386 11.225 1.00 97.81 95 PHE A O 1
ATOM 727 N N . MET A 1 96 ? -9.473 4.832 12.742 1.00 97.50 96 MET A N 1
ATOM 728 C CA . MET A 1 96 ? -8.810 4.287 13.922 1.00 97.50 96 MET A CA 1
ATOM 729 C C . MET A 1 96 ? -9.863 3.634 14.812 1.00 97.50 96 MET A C 1
ATOM 731 O O . MET A 1 96 ? -11.036 4.019 14.790 1.00 97.50 96 MET A O 1
ATOM 735 N N . LEU A 1 97 ? -9.439 2.690 15.647 1.00 97.69 97 LEU A N 1
ATOM 736 C CA . LEU A 1 97 ? -10.242 2.265 16.784 1.00 97.69 97 LEU A CA 1
ATOM 737 C C . LEU A 1 97 ? -9.831 3.099 17.995 1.00 97.69 97 LEU A C 1
ATOM 739 O O . LEU A 1 97 ? -8.646 3.197 18.321 1.00 97.69 97 LEU A O 1
ATOM 743 N N . LYS A 1 98 ? -10.822 3.689 18.656 1.00 97.62 98 LYS A N 1
ATOM 744 C CA . LYS A 1 98 ? -10.700 4.327 19.966 1.00 97.62 98 LYS A CA 1
ATOM 745 C C . LYS A 1 98 ? -11.120 3.312 21.022 1.00 97.62 98 LYS A C 1
ATOM 747 O O . LYS A 1 98 ? -12.231 2.789 20.946 1.00 97.62 98 LYS A O 1
ATOM 752 N N . ILE A 1 99 ? -10.241 3.035 21.981 1.00 96.69 99 ILE A N 1
ATOM 753 C CA . ILE A 1 99 ? -10.482 2.066 23.049 1.00 96.69 99 ILE A CA 1
ATOM 754 C C . ILE A 1 99 ? -10.508 2.813 24.380 1.00 96.69 99 ILE A C 1
ATOM 756 O O . ILE A 1 99 ? -9.501 3.382 24.810 1.00 96.69 99 ILE A O 1
ATOM 760 N N . GLU A 1 100 ? -11.664 2.800 25.035 1.00 96.31 100 GLU A N 1
ATOM 761 C CA . GLU A 1 100 ? -11.907 3.511 26.290 1.00 96.31 100 GLU A CA 1
ATOM 762 C C . GLU A 1 100 ? -12.213 2.521 27.416 1.00 96.31 100 GLU A C 1
ATOM 764 O O . GLU A 1 100 ? -13.060 1.646 27.232 1.00 96.31 100 GLU A O 1
ATOM 769 N N . PRO A 1 101 ? -11.570 2.636 28.588 1.00 95.00 101 PRO A N 1
ATOM 770 C CA . PRO A 1 101 ? -11.953 1.838 29.745 1.00 95.00 101 PRO A CA 1
ATOM 771 C C . PRO A 1 101 ? -13.351 2.247 30.216 1.00 95.00 101 PRO A C 1
ATOM 773 O O . PRO A 1 101 ? -13.694 3.429 30.239 1.00 95.00 101 PRO A O 1
ATOM 776 N N . SER A 1 102 ? -14.163 1.264 30.594 1.00 92.06 102 SER A N 1
ATOM 777 C CA . SER A 1 102 ? -15.568 1.493 30.958 1.00 92.06 102 SER A CA 1
ATOM 778 C C . SER A 1 102 ? -15.771 1.559 32.467 1.00 92.06 102 SER A C 1
ATOM 780 O O . SER A 1 102 ? -16.743 2.157 32.924 1.00 92.06 102 SER A O 1
ATOM 782 N N . ILE A 1 103 ? -14.879 0.935 33.241 1.00 89.69 103 ILE A N 1
ATOM 783 C CA . ILE A 1 103 ? -14.994 0.816 34.696 1.00 89.69 103 ILE A CA 1
ATOM 784 C C . ILE A 1 103 ? -13.923 1.674 35.371 1.00 89.69 103 ILE A C 1
ATOM 786 O O . ILE A 1 103 ? -14.246 2.575 36.148 1.00 89.69 103 ILE A O 1
ATOM 790 N N . ASN A 1 104 ? -12.645 1.436 35.073 1.00 86.25 104 ASN A N 1
ATOM 791 C CA . ASN A 1 104 ? -11.545 2.151 35.702 1.00 86.25 104 ASN A CA 1
ATOM 792 C C . ASN A 1 104 ? -11.128 3.401 34.911 1.00 86.25 104 ASN A C 1
ATOM 794 O O . ASN A 1 104 ? -10.272 3.353 34.029 1.00 86.25 104 ASN A O 1
ATOM 798 N N . GLN A 1 105 ? -11.663 4.552 35.316 1.00 83.25 105 GLN A N 1
ATOM 799 C CA . GLN A 1 105 ? -11.367 5.856 34.705 1.00 83.25 105 GLN A CA 1
ATOM 800 C C . GLN A 1 105 ? -9.920 6.347 34.904 1.00 83.25 105 GLN A C 1
ATOM 802 O O . GLN A 1 105 ? -9.529 7.337 34.293 1.00 83.25 105 GLN A O 1
ATOM 807 N N . SER A 1 106 ? -9.113 5.689 35.749 1.00 88.19 106 SER A N 1
ATOM 808 C CA . SER A 1 106 ? -7.683 6.025 35.879 1.00 88.19 106 SER A CA 1
ATOM 809 C C . SER A 1 106 ? -6.826 5.485 34.730 1.00 88.19 106 SER A C 1
ATOM 811 O O . SER A 1 106 ? -5.676 5.895 34.578 1.00 88.19 106 SER A O 1
ATOM 813 N N . ILE A 1 107 ? -7.373 4.573 33.923 1.00 92.19 107 ILE A N 1
ATOM 814 C CA . ILE A 1 107 ? -6.712 4.025 32.742 1.00 92.19 107 ILE A CA 1
ATOM 815 C C . ILE A 1 107 ? -6.921 4.997 31.573 1.00 92.19 107 ILE A C 1
ATOM 817 O O . ILE A 1 107 ? -8.019 5.500 31.348 1.00 92.19 107 ILE A O 1
ATOM 821 N N . SER A 1 108 ? -5.866 5.285 30.813 1.00 93.50 108 SER A N 1
ATOM 822 C CA . SER A 1 108 ? -5.953 6.194 29.669 1.00 93.50 108 SER A CA 1
ATOM 823 C C . SER A 1 108 ? -6.592 5.526 28.451 1.00 93.50 108 SER A C 1
ATOM 825 O O . SER A 1 108 ? -6.258 4.387 28.121 1.00 93.50 108 SER A O 1
ATOM 827 N N . THR A 1 109 ? -7.420 6.277 27.723 1.00 95.50 109 THR A N 1
ATOM 828 C CA . THR A 1 109 ? -7.839 5.935 26.357 1.00 95.50 109 THR A CA 1
ATOM 829 C C . THR A 1 109 ? -6.623 5.731 25.461 1.00 95.50 109 THR A C 1
ATOM 831 O O . THR A 1 109 ? -5.646 6.480 25.537 1.00 95.50 109 THR A O 1
ATOM 834 N N . VAL A 1 110 ? -6.707 4.749 24.573 1.00 95.75 110 VAL A N 1
ATOM 835 C CA . VAL A 1 110 ? -5.677 4.467 23.571 1.00 95.75 110 VAL A CA 1
ATOM 836 C C . VAL A 1 110 ? -6.311 4.340 22.187 1.00 95.75 110 VAL A C 1
ATOM 838 O O . VAL A 1 110 ? -7.515 4.105 22.052 1.00 95.75 110 VAL A O 1
ATOM 841 N N . TYR A 1 111 ? -5.489 4.520 21.159 1.00 96.56 111 TYR A N 1
ATOM 842 C CA . TYR A 1 111 ? -5.900 4.476 19.762 1.00 96.56 111 TYR A CA 1
ATOM 843 C C . TYR A 1 111 ? -5.033 3.485 19.003 1.00 96.56 111 TYR A C 1
ATOM 845 O O . TYR A 1 111 ? -3.843 3.337 19.291 1.00 96.56 111 TYR A O 1
ATOM 853 N N . THR A 1 112 ? -5.621 2.831 18.010 1.00 96.56 112 THR A N 1
ATOM 854 C CA . THR A 1 112 ? -4.846 2.063 17.035 1.00 96.56 112 THR A CA 1
ATOM 855 C C . THR A 1 112 ? -4.088 3.003 16.107 1.00 96.56 112 THR A C 1
ATOM 857 O O . THR A 1 112 ? -4.430 4.178 15.966 1.00 96.56 112 THR A O 1
ATOM 860 N N . THR A 1 113 ? -3.097 2.475 15.393 1.00 95.12 113 THR A N 1
ATOM 861 C CA . THR A 1 113 ? -2.555 3.179 14.229 1.00 95.12 113 THR A CA 1
ATOM 862 C C . THR A 1 113 ? -3.662 3.413 13.190 1.00 95.12 113 THR A C 1
ATOM 864 O O . THR A 1 113 ? -4.517 2.535 13.022 1.00 95.12 113 THR A O 1
ATOM 867 N N . PRO A 1 114 ? -3.665 4.558 12.481 1.00 97.00 114 PRO A N 1
ATOM 868 C CA . PRO A 1 114 ? -4.605 4.800 11.394 1.00 97.00 114 PRO A CA 1
ATOM 869 C C . PRO A 1 114 ? -4.501 3.754 10.286 1.00 97.00 114 PRO A C 1
ATOM 871 O O . PRO A 1 114 ? -3.396 3.396 9.870 1.00 97.00 114 PRO A O 1
ATOM 874 N N . PHE A 1 115 ? -5.646 3.325 9.762 1.00 97.19 115 PHE A N 1
ATOM 875 C CA . PHE A 1 115 ? -5.734 2.396 8.641 1.00 97.19 115 PHE A CA 1
ATOM 876 C C . PHE A 1 115 ? -6.757 2.855 7.597 1.00 97.19 115 PHE A C 1
ATOM 878 O O . PHE A 1 115 ? -7.707 3.581 7.898 1.00 97.19 115 PHE A O 1
ATOM 885 N N . SER A 1 116 ? -6.553 2.426 6.353 1.00 97.00 116 SER A N 1
ATOM 886 C CA . SER A 1 116 ? -7.472 2.678 5.239 1.00 97.00 116 SER A CA 1
ATOM 887 C C . SER A 1 116 ? -8.262 1.424 4.884 1.00 97.00 116 SER A C 1
ATOM 889 O O . SER A 1 116 ? -7.729 0.319 4.959 1.00 97.00 116 SER A O 1
ATOM 891 N N . VAL A 1 117 ? -9.507 1.592 4.440 1.00 97.38 117 VAL A N 1
ATOM 892 C CA . VAL A 1 117 ? -10.329 0.507 3.884 1.00 97.38 117 VAL A CA 1
ATOM 893 C C . VAL A 1 117 ? -10.475 0.717 2.382 1.00 97.38 117 VAL A C 1
ATOM 895 O O . VAL A 1 117 ? -10.959 1.766 1.950 1.00 97.38 117 VAL A O 1
ATOM 898 N N . VAL A 1 118 ? -10.027 -0.262 1.596 1.00 97.00 118 VAL A N 1
ATOM 899 C CA . VAL A 1 118 ? -9.872 -0.176 0.134 1.00 97.00 118 VAL A CA 1
ATOM 900 C C . VAL A 1 118 ? -10.473 -1.402 -0.551 1.00 97.00 118 VAL A C 1
ATOM 902 O O . VAL A 1 118 ? -10.527 -2.474 0.043 1.00 97.00 118 VAL A O 1
ATOM 905 N N . ASN A 1 119 ? -10.898 -1.271 -1.807 1.00 95.00 119 ASN A N 1
ATOM 906 C CA . ASN A 1 119 ? -11.388 -2.410 -2.592 1.00 95.00 119 ASN A CA 1
ATOM 907 C C . ASN A 1 119 ? -10.245 -3.260 -3.144 1.00 95.00 119 ASN A C 1
ATOM 909 O O . ASN A 1 119 ? -10.363 -4.481 -3.247 1.00 95.00 119 ASN A O 1
ATOM 913 N N . TYR A 1 120 ? -9.148 -2.600 -3.512 1.00 96.00 120 TYR A N 1
ATOM 914 C CA . TYR A 1 120 ? -8.037 -3.221 -4.214 1.00 96.00 120 TYR A CA 1
ATOM 915 C C . TYR A 1 120 ? -6.708 -2.803 -3.599 1.00 96.00 120 TYR A C 1
ATOM 917 O O . TYR A 1 120 ? -6.600 -1.779 -2.918 1.00 96.00 120 TYR A O 1
ATOM 925 N N . ARG A 1 121 ? -5.661 -3.568 -3.886 1.00 96.69 121 ARG A N 1
ATOM 926 C CA . ARG A 1 121 ? -4.287 -3.170 -3.578 1.00 96.69 121 ARG A CA 1
ATOM 927 C C . ARG A 1 121 ? -3.346 -3.562 -4.698 1.00 96.69 121 ARG A C 1
ATOM 929 O O . ARG A 1 121 ? -3.583 -4.543 -5.399 1.00 96.69 121 ARG A O 1
ATOM 936 N N . LEU A 1 122 ? -2.263 -2.816 -4.822 1.00 97.75 122 LEU A N 1
ATOM 937 C CA . LEU A 1 122 ? -1.129 -3.220 -5.634 1.00 97.75 122 LEU A CA 1
ATOM 938 C C . LEU A 1 122 ? -0.289 -4.248 -4.869 1.00 97.75 122 LEU A C 1
ATOM 940 O O . LEU A 1 122 ? -0.175 -4.192 -3.642 1.00 97.75 122 LEU A O 1
ATOM 944 N N . VAL A 1 123 ? 0.312 -5.186 -5.591 1.00 97.44 123 VAL A N 1
ATOM 945 C CA . VAL A 1 123 ? 1.307 -6.129 -5.068 1.00 97.44 123 VAL A CA 1
ATOM 946 C C . VAL A 1 123 ? 2.471 -6.236 -6.043 1.00 97.44 123 VAL A C 1
ATOM 948 O O . VAL A 1 123 ? 2.278 -6.111 -7.248 1.00 97.44 123 VAL A O 1
ATOM 951 N N . ILE A 1 124 ? 3.674 -6.478 -5.522 1.00 97.50 124 ILE A N 1
ATOM 952 C CA . ILE A 1 124 ? 4.857 -6.794 -6.330 1.00 97.50 124 ILE A CA 1
ATOM 953 C C . ILE A 1 124 ? 5.012 -8.314 -6.326 1.00 97.50 124 ILE A C 1
ATOM 955 O O . ILE A 1 124 ? 5.057 -8.919 -5.251 1.00 97.50 124 ILE A O 1
ATOM 959 N N . LYS A 1 125 ? 5.046 -8.937 -7.504 1.00 95.94 125 LYS A N 1
ATOM 960 C CA . LYS A 1 125 ? 5.076 -10.403 -7.641 1.00 95.94 125 LYS A CA 1
ATOM 961 C C . LYS A 1 125 ? 6.475 -10.981 -7.737 1.00 95.94 125 LYS A C 1
ATOM 963 O O . LYS A 1 125 ? 6.705 -12.098 -7.278 1.00 95.94 125 LYS A O 1
ATOM 968 N N . ASN A 1 126 ? 7.398 -10.239 -8.330 1.00 95.69 126 ASN A N 1
ATOM 969 C CA . ASN A 1 126 ? 8.778 -10.664 -8.460 1.00 95.69 126 ASN A CA 1
ATOM 970 C C . ASN A 1 126 ? 9.602 -10.283 -7.221 1.00 95.69 126 ASN A C 1
ATOM 972 O O . ASN A 1 126 ? 9.277 -9.361 -6.472 1.00 95.69 126 ASN A O 1
ATOM 976 N N . ALA A 1 127 ? 10.701 -11.005 -7.001 1.00 95.62 127 ALA A N 1
ATOM 977 C CA . ALA A 1 127 ? 11.617 -10.697 -5.914 1.00 95.62 127 ALA A CA 1
ATOM 978 C C . ALA A 1 127 ? 12.351 -9.376 -6.187 1.00 95.62 127 ALA A C 1
ATOM 980 O O . ALA A 1 127 ? 13.015 -9.219 -7.213 1.00 95.62 127 ALA A O 1
ATOM 981 N N . VAL A 1 128 ? 12.273 -8.446 -5.234 1.00 96.44 128 VAL A N 1
ATOM 982 C CA . VAL A 1 128 ? 13.030 -7.193 -5.282 1.00 96.44 128 VAL A CA 1
ATOM 983 C C . VAL A 1 128 ? 14.424 -7.425 -4.681 1.00 96.44 128 VAL A C 1
ATOM 985 O O . VAL A 1 128 ? 14.528 -7.998 -3.594 1.00 96.44 128 VAL A O 1
ATOM 988 N N . PRO A 1 129 ? 15.512 -6.987 -5.341 1.00 95.56 129 PRO A N 1
ATOM 989 C CA . PRO A 1 129 ? 16.861 -7.169 -4.816 1.00 95.56 129 PRO A CA 1
ATOM 990 C C . PRO A 1 129 ? 17.073 -6.379 -3.517 1.00 95.56 129 PRO A C 1
ATOM 992 O O . PRO A 1 129 ? 16.839 -5.174 -3.472 1.00 95.56 129 PRO A O 1
ATOM 995 N N . SER A 1 130 ? 17.597 -7.034 -2.478 1.00 95.56 130 SER A N 1
ATOM 996 C CA . SER A 1 130 ? 18.017 -6.364 -1.236 1.00 95.56 130 SER A CA 1
ATOM 997 C C . SER A 1 130 ? 19.295 -5.539 -1.417 1.00 95.56 130 SER A C 1
ATOM 999 O O . SER A 1 130 ? 19.493 -4.527 -0.744 1.00 95.56 130 SER A O 1
ATOM 1001 N N . GLU A 1 131 ? 20.151 -5.937 -2.360 1.00 96.12 131 GLU A N 1
ATOM 1002 C CA . GLU A 1 131 ? 21.327 -5.189 -2.797 1.00 96.12 131 GLU A CA 1
ATOM 1003 C C . GLU A 1 131 ? 21.353 -5.083 -4.323 1.00 96.12 131 GLU A C 1
ATOM 1005 O O . GLU A 1 131 ? 21.229 -6.088 -5.025 1.00 96.12 131 GLU A O 1
ATOM 1010 N N . TRP A 1 132 ? 21.564 -3.876 -4.847 1.00 96.06 132 TRP A N 1
ATOM 1011 C CA . TRP A 1 132 ? 21.586 -3.624 -6.289 1.00 96.06 132 TRP A CA 1
ATOM 1012 C C . TRP A 1 132 ? 22.752 -2.706 -6.683 1.00 96.06 132 TRP A C 1
ATOM 1014 O O . TRP A 1 132 ? 23.059 -1.738 -5.986 1.00 96.06 132 TRP A O 1
ATOM 1024 N N . TYR A 1 133 ? 23.430 -3.013 -7.793 1.00 94.31 133 TYR A N 1
ATOM 1025 C CA . TYR A 1 133 ? 24.673 -2.353 -8.213 1.00 94.31 133 TYR A CA 1
ATOM 1026 C C . TYR A 1 133 ? 24.458 -1.481 -9.451 1.00 94.31 133 TYR A C 1
ATOM 1028 O O . TYR A 1 133 ? 24.456 -1.984 -10.572 1.00 94.31 133 TYR A O 1
ATOM 1036 N N . LYS A 1 134 ? 24.315 -0.164 -9.271 1.00 89.50 134 LYS A N 1
ATOM 1037 C CA . LYS A 1 134 ? 23.842 0.748 -10.328 1.00 89.50 134 LYS A CA 1
ATOM 1038 C C . LYS A 1 134 ? 24.717 0.832 -11.580 1.00 89.50 134 LYS A C 1
ATOM 1040 O O . LYS A 1 134 ? 24.209 1.214 -12.636 1.00 89.50 134 LYS A O 1
ATOM 1045 N N . ASP A 1 135 ? 26.007 0.518 -11.470 1.00 87.19 135 ASP A N 1
ATOM 1046 C CA . ASP A 1 135 ? 26.984 0.634 -12.560 1.00 87.19 135 ASP A CA 1
ATOM 1047 C C . ASP A 1 135 ? 27.287 -0.713 -13.248 1.00 87.19 135 ASP A C 1
ATOM 1049 O O . ASP A 1 135 ? 27.973 -0.741 -14.272 1.00 87.19 135 ASP A O 1
ATOM 1053 N N . GLU A 1 136 ? 26.766 -1.834 -12.737 1.00 84.25 136 GLU A N 1
ATOM 1054 C CA . GLU A 1 136 ? 26.867 -3.143 -13.402 1.00 84.25 136 GLU A CA 1
ATOM 1055 C C . GLU A 1 136 ? 25.900 -3.185 -14.592 1.00 84.25 136 GLU A C 1
ATOM 1057 O O . GLU A 1 136 ? 24.704 -3.076 -14.399 1.00 84.25 136 GLU A O 1
ATOM 1062 N N . GLY A 1 137 ? 26.390 -3.280 -15.833 1.00 74.94 137 GLY A N 1
ATOM 1063 C CA . GLY A 1 137 ? 25.532 -3.216 -17.034 1.00 74.94 137 GLY A CA 1
ATOM 1064 C C . GLY A 1 137 ? 25.251 -1.796 -17.559 1.00 74.94 137 GLY A C 1
ATOM 1065 O O . GLY A 1 137 ? 24.462 -1.608 -18.486 1.00 74.94 137 GLY A O 1
ATOM 1066 N N . GLY A 1 138 ? 25.923 -0.778 -17.010 1.00 81.88 138 GLY A N 1
ATOM 1067 C CA . GLY A 1 138 ? 25.891 0.590 -17.532 1.00 81.88 138 GLY A CA 1
ATOM 1068 C C . GLY A 1 138 ? 24.537 1.292 -17.376 1.00 81.88 138 GLY A C 1
ATOM 1069 O O . GLY A 1 138 ? 23.780 1.037 -16.443 1.00 81.88 138 GLY A O 1
ATOM 1070 N N . LYS A 1 139 ? 24.225 2.227 -18.286 1.00 80.56 139 LYS A N 1
ATOM 1071 C CA . LYS A 1 139 ? 23.038 3.103 -18.180 1.00 80.56 139 LYS A CA 1
ATOM 1072 C C . LYS A 1 139 ? 21.691 2.377 -18.297 1.00 80.56 139 LYS A C 1
ATOM 1074 O O . LYS A 1 139 ? 20.680 2.944 -17.900 1.00 80.56 139 LYS A O 1
ATOM 1079 N N . ARG A 1 140 ? 21.681 1.158 -18.847 1.00 84.44 140 ARG A N 1
ATOM 1080 C CA . ARG A 1 140 ? 20.473 0.337 -19.023 1.00 84.44 140 ARG A CA 1
ATOM 1081 C C . ARG A 1 140 ? 20.175 -0.568 -17.832 1.00 84.44 140 ARG A C 1
ATOM 1083 O O . ARG A 1 140 ? 19.122 -1.194 -17.822 1.00 84.44 140 ARG A O 1
ATOM 1090 N N . ASN A 1 141 ? 21.068 -0.641 -16.844 1.00 91.50 141 ASN A N 1
ATOM 1091 C CA . ASN A 1 141 ? 20.796 -1.430 -15.654 1.00 91.50 141 ASN A CA 1
ATOM 1092 C C . ASN A 1 141 ? 19.626 -0.830 -14.869 1.00 91.50 141 ASN A C 1
ATOM 1094 O O . ASN A 1 141 ? 19.605 0.377 -14.600 1.00 91.50 141 ASN A O 1
ATOM 1098 N N . HIS A 1 142 ? 18.686 -1.682 -14.485 1.00 93.56 142 HIS A 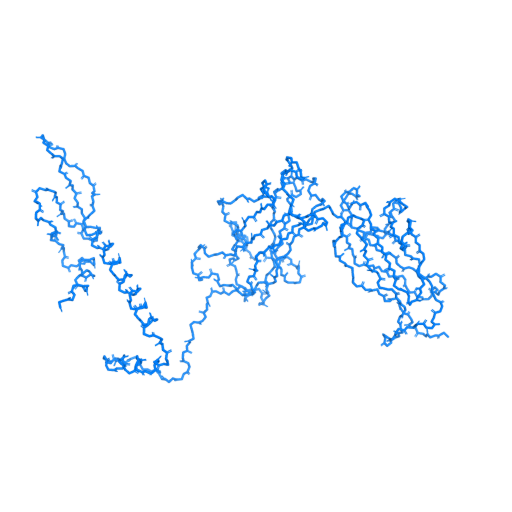N 1
ATOM 1099 C CA . HIS A 1 142 ? 17.456 -1.312 -13.805 1.00 93.56 142 HIS A CA 1
ATOM 1100 C C . HIS A 1 142 ? 17.035 -2.396 -12.812 1.00 93.56 142 HIS A C 1
ATOM 1102 O O . HIS A 1 142 ? 17.592 -3.492 -12.760 1.00 93.56 142 HIS A O 1
ATOM 1108 N N . ILE A 1 143 ? 16.051 -2.045 -12.000 1.00 95.38 143 ILE A N 1
ATOM 1109 C CA . ILE A 1 143 ? 15.289 -2.944 -11.150 1.00 95.38 143 ILE A CA 1
ATOM 1110 C C . ILE A 1 143 ? 13.942 -3.114 -11.846 1.00 95.38 143 ILE A C 1
ATOM 1112 O O . ILE A 1 143 ? 13.264 -2.123 -12.118 1.00 95.38 143 ILE A O 1
ATOM 1116 N N . THR A 1 144 ? 13.574 -4.349 -12.158 1.00 95.44 144 THR A N 1
ATOM 1117 C CA . THR A 1 144 ? 12.249 -4.677 -12.694 1.00 95.44 144 THR A CA 1
ATOM 1118 C C . THR A 1 144 ? 11.289 -4.909 -11.538 1.00 95.44 144 THR A C 1
ATOM 1120 O O . THR A 1 144 ? 11.637 -5.592 -10.573 1.00 95.44 144 THR A O 1
ATOM 1123 N N . LEU A 1 145 ? 10.094 -4.337 -11.623 1.00 96.88 145 LEU A N 1
ATOM 1124 C CA . LEU A 1 145 ? 9.002 -4.516 -10.676 1.00 96.88 145 LEU A CA 1
ATOM 1125 C C . LEU A 1 145 ? 7.763 -4.968 -11.451 1.00 96.88 145 LEU A C 1
ATOM 1127 O O . LEU A 1 145 ? 7.217 -4.205 -12.247 1.00 96.88 145 LEU A O 1
ATOM 1131 N N . ASP A 1 146 ? 7.322 -6.191 -11.192 1.00 96.25 146 ASP A N 1
ATOM 1132 C CA . ASP A 1 146 ? 6.114 -6.776 -11.761 1.00 96.25 146 ASP A CA 1
ATOM 1133 C C . ASP A 1 146 ? 4.957 -6.508 -10.798 1.00 96.25 146 ASP A C 1
ATOM 1135 O O . ASP A 1 146 ? 4.847 -7.123 -9.730 1.00 96.25 146 ASP A O 1
ATOM 1139 N N . ILE A 1 147 ? 4.136 -5.524 -11.153 1.00 97.44 147 ILE A N 1
ATOM 1140 C CA . ILE A 1 147 ? 3.021 -5.034 -10.350 1.00 97.44 147 ILE A CA 1
ATOM 1141 C C . ILE A 1 147 ? 1.731 -5.715 -10.794 1.00 97.44 147 ILE A C 1
ATOM 1143 O O . ILE A 1 147 ? 1.425 -5.762 -11.983 1.00 97.44 147 ILE A O 1
ATOM 1147 N N . GLU A 1 148 ? 0.929 -6.149 -9.829 1.00 96.88 148 GLU A N 1
ATOM 1148 C CA . GLU A 1 148 ? -0.441 -6.605 -10.058 1.00 96.88 148 GLU A CA 1
ATOM 1149 C C . GLU A 1 148 ? -1.432 -5.853 -9.175 1.00 96.88 148 GLU A C 1
ATOM 1151 O O . GLU A 1 148 ? -1.157 -5.556 -8.010 1.00 96.88 148 GLU A O 1
ATOM 1156 N N . LEU A 1 149 ? -2.617 -5.588 -9.719 1.00 96.88 149 LEU A N 1
ATOM 1157 C CA . LEU A 1 149 ? -3.779 -5.142 -8.963 1.00 96.88 149 LEU A CA 1
ATOM 1158 C C . LEU A 1 149 ? -4.554 -6.363 -8.466 1.00 96.88 149 LEU A C 1
ATOM 1160 O O . LEU A 1 149 ? -4.973 -7.183 -9.279 1.00 96.88 149 LEU A O 1
ATOM 1164 N N . VAL A 1 150 ? -4.795 -6.471 -7.160 1.00 95.81 150 VAL A N 1
ATOM 1165 C CA . VAL A 1 150 ? -5.529 -7.604 -6.574 1.00 95.81 150 VAL A CA 1
ATOM 1166 C C . VAL A 1 150 ? -6.719 -7.171 -5.723 1.00 95.81 150 VAL A C 1
ATOM 1168 O O . VAL A 1 150 ? -6.694 -6.102 -5.105 1.00 95.81 150 VAL A O 1
ATOM 1171 N N . ASP A 1 151 ? -7.746 -8.022 -5.677 1.00 92.50 151 ASP A N 1
ATOM 1172 C CA . ASP A 1 151 ? -8.929 -7.864 -4.824 1.00 92.50 151 ASP A CA 1
ATOM 1173 C C . ASP A 1 151 ? -8.719 -8.437 -3.408 1.00 92.50 151 ASP A C 1
ATOM 1175 O O . ASP A 1 151 ? -7.640 -8.922 -3.049 1.00 92.50 151 ASP A O 1
ATOM 1179 N N . VAL A 1 152 ? -9.787 -8.408 -2.604 1.00 90.62 152 VAL A N 1
ATOM 1180 C CA . VAL A 1 152 ? -9.845 -8.992 -1.253 1.00 90.62 152 VAL A CA 1
ATOM 1181 C C . VAL A 1 152 ? -9.491 -10.483 -1.206 1.00 90.62 152 VAL A C 1
ATOM 1183 O O . VAL A 1 152 ? -8.913 -10.946 -0.225 1.00 90.62 152 VAL A O 1
ATOM 1186 N N . ALA A 1 153 ? -9.795 -11.237 -2.264 1.00 89.62 153 ALA A N 1
ATOM 1187 C CA . ALA A 1 153 ? -9.476 -12.659 -2.368 1.00 89.62 153 ALA A CA 1
ATOM 1188 C C . ALA A 1 153 ? -8.044 -12.899 -2.882 1.00 89.62 153 ALA A C 1
ATOM 1190 O O . ALA A 1 153 ? -7.626 -14.047 -3.030 1.00 89.62 153 ALA A O 1
ATOM 1191 N N . GLY A 1 154 ? -7.287 -11.834 -3.164 1.00 90.31 154 GLY A N 1
ATOM 1192 C CA . GLY A 1 154 ? -5.944 -11.905 -3.730 1.00 90.31 154 GLY A CA 1
ATOM 1193 C C . GLY A 1 154 ? -5.921 -12.250 -5.220 1.00 90.31 154 GLY A C 1
ATOM 1194 O O . GLY A 1 154 ? -4.860 -12.606 -5.734 1.00 90.31 154 GLY A O 1
ATOM 1195 N N . ARG A 1 155 ? -7.061 -12.157 -5.913 1.00 91.88 155 ARG A N 1
ATOM 1196 C CA . ARG A 1 155 ? -7.171 -12.434 -7.349 1.00 91.88 155 ARG A CA 1
ATOM 1197 C C . ARG A 1 155 ? -6.789 -11.201 -8.148 1.00 91.88 155 ARG A C 1
ATOM 1199 O O . ARG A 1 155 ? -7.183 -10.088 -7.798 1.00 91.88 155 ARG A O 1
ATOM 1206 N N . THR A 1 156 ? -6.068 -11.409 -9.243 1.00 94.12 156 THR A N 1
ATOM 1207 C CA . THR A 1 156 ? -5.685 -10.340 -10.166 1.00 94.12 156 THR A CA 1
ATOM 1208 C C . THR A 1 156 ? -6.926 -9.729 -10.815 1.00 94.12 156 THR A C 1
ATOM 1210 O O . THR A 1 156 ? -7.788 -10.428 -11.350 1.00 94.12 156 THR A O 1
ATOM 1213 N N . CYS A 1 157 ? -7.036 -8.408 -10.732 1.00 90.69 157 CYS A N 1
ATOM 1214 C CA . CYS A 1 157 ? -8.183 -7.639 -11.193 1.00 90.69 157 CYS A CA 1
ATOM 1215 C C . CYS A 1 157 ? -7.978 -7.176 -12.634 1.00 90.69 157 CYS A C 1
ATOM 1217 O O . CYS A 1 157 ? -7.456 -6.086 -12.880 1.00 90.69 157 CYS A O 1
ATOM 1219 N N . THR A 1 158 ? -8.419 -7.998 -13.582 1.00 87.94 158 THR A N 1
ATOM 1220 C CA . THR A 1 158 ? -8.418 -7.667 -15.013 1.00 87.94 158 THR A CA 1
ATOM 1221 C C . THR A 1 158 ? -9.447 -6.578 -15.345 1.00 87.94 158 THR A C 1
ATOM 1223 O O . THR A 1 158 ? -10.314 -6.242 -14.529 1.00 87.94 158 THR A O 1
ATOM 1226 N N . SER A 1 159 ? -9.397 -6.038 -16.565 1.00 78.12 159 SER A N 1
ATOM 1227 C CA . SER A 1 159 ? -10.400 -5.117 -17.128 1.00 78.12 159 SER A CA 1
ATOM 1228 C C . SER A 1 159 ? -11.828 -5.659 -17.027 1.00 78.12 159 SER A C 1
ATOM 1230 O O . SER A 1 159 ? -12.751 -4.890 -16.800 1.00 78.12 159 SER A O 1
ATOM 1232 N N . LEU A 1 160 ? -12.025 -6.979 -17.081 1.00 66.25 160 LEU A N 1
ATOM 1233 C CA . LEU A 1 160 ? -13.344 -7.597 -16.899 1.00 66.25 160 LEU A CA 1
ATOM 1234 C C . LEU A 1 160 ? -13.924 -7.358 -15.498 1.00 66.25 160 LEU A C 1
ATOM 1236 O O . LEU A 1 160 ? -15.136 -7.256 -15.340 1.00 66.25 160 LEU A O 1
ATOM 1240 N N . ILE A 1 161 ? -13.062 -7.273 -14.484 1.00 75.44 161 ILE A N 1
ATOM 1241 C CA . ILE A 1 161 ? -13.458 -7.080 -13.084 1.00 75.44 161 ILE A CA 1
ATOM 1242 C C . ILE A 1 161 ? -13.583 -5.587 -12.764 1.00 75.44 161 ILE A C 1
ATOM 1244 O O . ILE A 1 161 ? -14.506 -5.179 -12.062 1.00 75.44 161 ILE A O 1
ATOM 1248 N N . ARG A 1 162 ? -12.669 -4.758 -13.284 1.00 79.19 162 ARG A N 1
ATOM 1249 C CA . ARG A 1 162 ? -12.621 -3.313 -12.988 1.00 79.19 162 ARG A CA 1
ATOM 1250 C C . ARG A 1 162 ? -13.344 -2.422 -14.009 1.00 79.19 162 ARG A C 1
ATOM 1252 O O . ARG A 1 162 ? -13.414 -1.214 -13.791 1.00 79.19 162 ARG A O 1
ATOM 1259 N N . GLY A 1 163 ? -13.844 -2.989 -15.106 1.00 81.31 163 GLY A N 1
ATOM 1260 C CA . GLY A 1 163 ? -14.377 -2.263 -16.263 1.00 81.31 163 GLY A CA 1
ATOM 1261 C C . GLY A 1 163 ? -13.307 -1.464 -17.018 1.00 81.31 163 GLY A C 1
ATOM 1262 O O . GLY A 1 163 ? -12.110 -1.736 -16.912 1.00 81.31 163 GLY A O 1
ATOM 1263 N N . ASP A 1 164 ? -13.732 -0.400 -17.704 1.00 79.75 164 ASP A N 1
ATOM 1264 C CA . ASP A 1 164 ? -12.872 0.515 -18.487 1.00 79.75 164 ASP A CA 1
ATOM 1265 C C . ASP A 1 164 ? -12.043 1.485 -17.619 1.00 79.75 164 ASP A C 1
ATOM 1267 O O . ASP A 1 164 ? -11.602 2.558 -18.042 1.00 79.75 164 ASP A O 1
ATOM 1271 N N . ARG A 1 165 ? -11.853 1.143 -16.346 1.00 88.31 165 ARG A N 1
ATOM 1272 C CA . ARG A 1 165 ? -11.197 1.991 -15.361 1.00 88.31 165 ARG A CA 1
ATOM 1273 C C . ARG A 1 165 ? -9.695 2.079 -15.628 1.00 88.31 165 ARG A C 1
ATOM 1275 O O . ARG A 1 165 ? -8.945 1.144 -15.351 1.00 88.31 165 ARG A O 1
ATOM 1282 N N . VAL A 1 166 ? -9.240 3.254 -16.057 1.00 91.31 166 VAL A N 1
ATOM 1283 C CA . VAL A 1 166 ? -7.810 3.558 -16.210 1.00 91.31 166 VAL A CA 1
ATOM 1284 C C . VAL A 1 166 ? -7.161 3.775 -14.840 1.00 91.31 166 VAL A C 1
ATOM 1286 O O . VAL A 1 166 ? -7.649 4.541 -14.004 1.00 91.31 166 VAL A O 1
ATOM 1289 N N . ILE A 1 167 ? -6.033 3.100 -14.611 1.00 94.75 167 ILE A N 1
ATOM 1290 C CA . ILE A 1 167 ? -5.272 3.183 -13.358 1.00 94.75 167 ILE A CA 1
ATOM 1291 C C . ILE A 1 167 ? -3.827 3.556 -13.692 1.00 94.75 167 ILE A C 1
ATOM 1293 O O . ILE A 1 167 ? -2.983 2.670 -13.837 1.00 94.75 167 ILE A O 1
ATOM 1297 N N . PRO A 1 168 ? -3.532 4.856 -13.853 1.00 95.31 168 PRO A N 1
ATOM 1298 C CA . PRO A 1 168 ? -2.160 5.313 -13.960 1.00 95.31 168 PRO A CA 1
ATOM 1299 C C . PRO A 1 168 ? -1.473 5.207 -12.603 1.00 95.31 168 PRO A C 1
ATOM 1301 O O . PRO A 1 168 ? -2.084 5.440 -11.558 1.00 95.31 168 PRO A O 1
ATOM 1304 N N . LEU A 1 169 ? -0.193 4.877 -12.631 1.00 95.62 169 LEU A N 1
ATOM 1305 C CA . LEU A 1 169 ? 0.665 4.714 -11.474 1.00 95.62 169 LEU A CA 1
ATOM 1306 C C . LEU A 1 169 ? 1.587 5.923 -11.321 1.00 95.62 169 LEU A C 1
ATOM 1308 O O . LEU A 1 169 ? 1.910 6.651 -12.259 1.00 95.62 169 LEU A O 1
ATOM 1312 N N . THR A 1 170 ? 2.010 6.158 -10.093 1.00 94.06 170 THR A N 1
ATOM 1313 C CA . THR A 1 170 ? 3.032 7.126 -9.714 1.00 94.06 170 THR A CA 1
ATOM 1314 C C . THR A 1 170 ? 3.960 6.466 -8.712 1.00 94.06 170 THR A C 1
ATOM 1316 O O . THR A 1 170 ? 3.575 5.541 -7.994 1.00 94.06 170 THR A O 1
ATOM 1319 N N . LEU A 1 171 ? 5.214 6.910 -8.712 1.00 94.31 171 LEU A N 1
ATOM 1320 C CA . LEU A 1 171 ? 6.255 6.368 -7.863 1.00 94.31 171 LEU A CA 1
ATOM 1321 C C . LEU A 1 171 ? 6.841 7.472 -6.989 1.00 94.31 171 LEU A C 1
ATOM 1323 O O . LEU A 1 171 ? 7.003 8.611 -7.426 1.00 94.31 171 LEU A O 1
ATOM 1327 N N . SER A 1 172 ? 7.198 7.117 -5.763 1.00 93.88 172 SER A N 1
ATOM 1328 C CA . SER A 1 172 ? 7.964 7.964 -4.851 1.00 93.88 172 SER A CA 1
ATOM 1329 C C . SER A 1 172 ? 9.134 7.182 -4.273 1.00 93.88 172 SER A C 1
ATOM 1331 O O . SER A 1 172 ? 9.012 5.993 -3.981 1.00 93.88 172 SER A O 1
ATOM 1333 N N . LEU A 1 173 ? 10.270 7.858 -4.103 1.00 95.19 173 LEU A N 1
ATOM 1334 C CA . LEU A 1 173 ? 11.455 7.283 -3.477 1.00 95.19 173 LEU A CA 1
ATOM 1335 C C . LEU A 1 173 ? 11.524 7.707 -2.007 1.00 95.19 173 LEU A C 1
ATOM 1337 O O . LEU A 1 173 ? 11.563 8.900 -1.691 1.00 95.19 173 LEU A O 1
ATOM 1341 N N . LEU A 1 174 ? 11.563 6.716 -1.128 1.00 96.06 174 LEU A N 1
ATOM 1342 C CA . LEU A 1 174 ? 11.602 6.854 0.323 1.00 96.06 174 LEU A CA 1
ATOM 1343 C C . LEU A 1 174 ? 12.843 6.140 0.878 1.00 96.06 174 LEU A C 1
ATOM 1345 O O . LEU A 1 174 ? 13.518 5.393 0.164 1.00 96.06 174 LEU A O 1
ATOM 1349 N N . TYR A 1 175 ? 13.144 6.361 2.150 1.00 95.75 175 TYR A N 1
ATOM 1350 C CA . TYR A 1 175 ? 14.017 5.481 2.927 1.00 95.75 175 TYR A CA 1
ATOM 1351 C C . TYR A 1 175 ? 13.199 4.358 3.592 1.00 95.75 175 TYR A C 1
ATOM 1353 O O . TYR A 1 175 ? 11.970 4.341 3.509 1.00 95.75 175 TYR A O 1
ATOM 1361 N N . ASP A 1 176 ? 13.870 3.412 4.246 1.00 92.88 176 ASP A N 1
ATOM 1362 C CA . ASP A 1 176 ? 13.240 2.325 5.018 1.00 92.88 176 ASP A CA 1
ATOM 1363 C C . ASP A 1 176 ? 12.394 2.798 6.206 1.00 92.88 176 ASP A C 1
ATOM 1365 O O . ASP A 1 176 ? 11.421 2.145 6.572 1.00 92.88 176 ASP A O 1
ATOM 1369 N N . ASP A 1 177 ? 12.719 3.963 6.762 1.00 93.00 177 ASP A N 1
ATOM 1370 C CA . ASP A 1 177 ? 11.900 4.676 7.747 1.00 93.00 177 ASP A CA 1
ATOM 1371 C C . ASP A 1 177 ? 10.694 5.421 7.129 1.00 93.00 177 ASP A C 1
ATOM 1373 O O . ASP A 1 177 ? 10.013 6.181 7.817 1.00 93.00 177 ASP A O 1
ATOM 1377 N N . TYR A 1 178 ? 10.431 5.214 5.833 1.00 92.00 178 TYR A N 1
ATOM 1378 C CA . TYR A 1 178 ? 9.383 5.848 5.025 1.00 92.00 178 TYR A CA 1
ATOM 1379 C C . TYR A 1 178 ? 9.500 7.371 4.872 1.00 92.00 178 TYR A C 1
ATOM 1381 O O . TYR A 1 178 ? 8.598 8.007 4.320 1.00 92.00 178 TYR A O 1
ATOM 1389 N N . SER A 1 179 ? 10.608 7.981 5.302 1.00 92.56 179 SER A N 1
ATOM 1390 C CA . SER A 1 179 ? 10.847 9.402 5.059 1.00 92.56 179 SER A CA 1
ATOM 1391 C C . SER A 1 179 ? 11.265 9.658 3.609 1.00 92.56 179 SER A C 1
ATOM 1393 O O . SER A 1 179 ? 11.952 8.852 2.977 1.00 92.56 179 SER A O 1
ATOM 1395 N N . SER A 1 180 ? 10.837 10.792 3.051 1.00 90.50 180 SER A N 1
ATOM 1396 C CA . SER A 1 180 ? 11.119 11.132 1.655 1.00 90.50 180 SER A CA 1
ATOM 1397 C C . SER A 1 180 ? 12.609 11.363 1.408 1.00 90.50 180 SER A C 1
ATOM 1399 O O . SER A 1 180 ? 13.286 12.072 2.164 1.00 90.50 180 SER A O 1
ATOM 1401 N N . VAL A 1 181 ? 13.114 10.846 0.286 1.00 89.25 181 VAL A N 1
ATOM 1402 C CA . VAL A 1 181 ? 14.482 11.132 -0.154 1.00 89.25 181 VAL A CA 1
ATOM 1403 C C . VAL A 1 181 ? 14.560 12.576 -0.637 1.00 89.25 181 VAL A C 1
ATOM 1405 O O . VAL A 1 181 ? 14.012 12.938 -1.676 1.00 89.25 181 VAL A O 1
ATOM 1408 N N . LYS A 1 182 ? 15.254 13.427 0.124 1.00 75.25 182 LYS A N 1
ATOM 1409 C CA . LYS A 1 182 ? 15.504 14.822 -0.257 1.00 75.25 182 LYS A CA 1
ATOM 1410 C C . LYS A 1 182 ? 16.516 14.871 -1.404 1.00 75.25 182 LYS A C 1
ATOM 1412 O O . LYS A 1 182 ? 17.654 14.431 -1.247 1.00 75.25 182 LYS A O 1
ATOM 1417 N N . THR A 1 183 ? 16.124 15.434 -2.541 1.00 62.22 183 THR A N 1
ATOM 1418 C CA . THR A 1 183 ? 17.042 15.707 -3.653 1.00 62.22 183 THR A CA 1
ATOM 1419 C C . THR A 1 183 ? 17.920 16.906 -3.287 1.00 62.22 183 THR A C 1
ATOM 1421 O O . THR A 1 183 ? 17.418 18.013 -3.127 1.00 62.22 183 THR A O 1
ATOM 1424 N N . ALA A 1 184 ? 19.232 16.710 -3.140 1.00 49.66 184 ALA A N 1
ATOM 1425 C CA . ALA A 1 184 ? 20.161 17.764 -2.710 1.00 49.66 184 ALA A CA 1
ATOM 1426 C C . ALA A 1 184 ? 20.547 18.771 -3.818 1.00 49.66 184 ALA A C 1
ATOM 1428 O O . ALA A 1 184 ? 21.425 19.603 -3.606 1.00 49.66 184 ALA A O 1
ATOM 1429 N N . SER A 1 185 ? 19.936 18.727 -5.006 1.00 43.19 185 SER A N 1
ATOM 1430 C CA . SER A 1 185 ? 20.345 19.587 -6.121 1.00 43.19 185 SER A CA 1
ATOM 1431 C C . SER A 1 185 ? 19.169 20.149 -6.913 1.00 43.19 185 SER A C 1
ATOM 1433 O O . SER A 1 185 ? 18.488 19.415 -7.623 1.00 43.19 185 SER A O 1
ATOM 1435 N N . HIS A 1 186 ? 19.059 21.479 -6.888 1.00 40.06 186 HIS A N 1
ATOM 1436 C CA . HIS A 1 186 ? 18.359 22.364 -7.830 1.00 40.06 186 HIS A CA 1
ATOM 1437 C C . HIS A 1 186 ? 18.860 22.271 -9.289 1.00 40.06 186 HIS A C 1
ATOM 1439 O O . HIS A 1 186 ? 18.703 23.211 -10.062 1.00 40.06 186 HIS A O 1
ATOM 1445 N N . ARG A 1 187 ? 19.495 21.166 -9.697 1.00 43.47 187 ARG A N 1
ATOM 1446 C CA . ARG A 1 187 ? 19.784 20.944 -11.114 1.00 43.47 187 ARG A CA 1
ATOM 1447 C C . ARG A 1 187 ? 18.523 20.368 -11.735 1.00 43.47 187 ARG A C 1
ATOM 1449 O O . ARG A 1 187 ? 18.225 19.187 -11.567 1.00 43.47 187 ARG A O 1
ATOM 1456 N N . GLU A 1 188 ? 17.766 21.251 -12.372 1.00 38.22 188 GLU A N 1
ATOM 1457 C CA . GLU A 1 188 ? 16.619 20.931 -13.213 1.00 38.22 188 GLU A CA 1
ATOM 1458 C C . GLU A 1 188 ? 16.936 19.685 -14.061 1.00 38.22 188 GLU A C 1
ATOM 1460 O O . GLU A 1 188 ? 17.863 19.681 -14.868 1.00 38.22 188 GLU A O 1
ATOM 1465 N N . GLY A 1 189 ? 16.217 18.585 -13.808 1.00 47.09 189 GLY A N 1
ATOM 1466 C CA . GLY A 1 189 ? 16.219 17.404 -14.677 1.00 47.09 189 GLY A CA 1
ATOM 1467 C C . GLY A 1 189 ? 16.789 16.084 -14.135 1.00 47.09 189 GLY A C 1
ATOM 1468 O O . GLY A 1 189 ? 16.612 15.070 -14.807 1.00 47.09 189 GLY A O 1
ATOM 1469 N N . SER A 1 190 ? 17.422 16.004 -12.955 1.00 55.78 190 SER A N 1
ATOM 1470 C CA . SER A 1 190 ? 17.953 14.713 -12.452 1.00 55.78 190 SER A CA 1
ATOM 1471 C C . SER A 1 190 ? 17.232 14.192 -11.205 1.00 55.78 190 SER A C 1
ATOM 1473 O O . SER A 1 190 ? 17.754 14.272 -10.093 1.00 55.78 190 SER A O 1
ATOM 1475 N N . SER A 1 191 ? 16.039 13.618 -11.386 1.00 78.38 191 SER A N 1
ATOM 1476 C CA . SER A 1 191 ? 15.414 12.796 -10.339 1.00 78.38 191 SER A CA 1
ATOM 1477 C C . SER A 1 191 ? 16.318 11.604 -9.990 1.00 78.38 191 SER A C 1
ATOM 1479 O O . SER A 1 191 ? 16.873 10.964 -10.888 1.00 78.38 191 SER A O 1
ATOM 1481 N N . ILE A 1 192 ? 16.468 11.305 -8.692 1.00 87.88 192 ILE A N 1
ATOM 1482 C CA . ILE A 1 192 ? 17.223 10.135 -8.206 1.00 87.88 192 ILE A CA 1
ATOM 1483 C C . ILE A 1 192 ? 16.545 8.839 -8.663 1.00 87.88 192 ILE A C 1
ATOM 1485 O O . ILE A 1 192 ? 17.233 7.888 -9.019 1.00 87.88 192 ILE A O 1
ATOM 1489 N N . LEU A 1 193 ? 15.213 8.808 -8.673 1.00 91.50 193 LEU A N 1
ATOM 1490 C CA . LEU A 1 193 ? 14.431 7.701 -9.209 1.00 91.50 193 LEU A CA 1
ATOM 1491 C C . LEU A 1 193 ? 14.032 8.019 -10.650 1.00 91.50 193 LEU A C 1
ATOM 1493 O O . LEU A 1 193 ? 13.365 9.027 -10.902 1.00 91.50 193 LEU A O 1
ATOM 1497 N N . LYS A 1 194 ? 14.421 7.154 -11.583 1.00 91.00 194 LYS A N 1
ATOM 1498 C CA . LYS A 1 194 ? 14.014 7.221 -12.986 1.00 91.00 194 LYS A CA 1
ATOM 1499 C C . LYS A 1 194 ? 13.187 6.005 -13.353 1.00 91.00 194 LYS A C 1
ATOM 1501 O O . LYS A 1 194 ? 13.541 4.889 -12.986 1.00 91.00 194 LYS A O 1
ATOM 1506 N N . VAL A 1 195 ? 12.134 6.239 -14.119 1.00 89.56 195 VAL A N 1
ATOM 1507 C CA . VAL A 1 195 ? 11.395 5.200 -14.837 1.00 89.56 195 VAL A CA 1
ATOM 1508 C C . VAL A 1 195 ? 11.854 5.249 -16.290 1.00 89.56 195 VAL A C 1
ATOM 1510 O O . VAL A 1 195 ? 12.077 6.339 -16.824 1.00 89.56 195 VAL A O 1
ATOM 1513 N N . PHE A 1 196 ? 12.041 4.094 -16.919 1.00 85.19 196 PHE A N 1
ATOM 1514 C CA . PHE A 1 196 ? 12.341 4.037 -18.348 1.00 85.19 196 PHE A CA 1
ATOM 1515 C C . PHE A 1 196 ? 11.110 4.462 -19.174 1.00 85.19 196 PHE A C 1
ATOM 1517 O O . PHE A 1 196 ? 9.976 4.130 -18.841 1.00 85.19 196 PHE A O 1
ATOM 1524 N N . SER A 1 197 ? 11.332 5.291 -20.200 1.00 66.62 197 SER A N 1
ATOM 1525 C CA . SER A 1 197 ? 10.290 6.081 -20.884 1.00 66.62 197 SER A CA 1
ATOM 1526 C C . SER A 1 197 ? 9.452 5.312 -21.905 1.00 66.62 197 SER A C 1
ATOM 1528 O O . SER A 1 197 ? 8.468 5.839 -22.409 1.00 66.62 197 SER A O 1
ATOM 1530 N N . ASP A 1 198 ? 9.871 4.105 -22.261 1.00 75.69 198 ASP A N 1
ATOM 1531 C CA . ASP A 1 198 ? 9.223 3.226 -23.234 1.00 75.69 198 ASP A CA 1
ATOM 1532 C C . ASP A 1 198 ? 8.071 2.403 -22.634 1.00 75.69 198 ASP A C 1
ATOM 1534 O O . ASP A 1 198 ? 7.427 1.637 -23.347 1.00 75.69 198 ASP A O 1
ATOM 1538 N N . GLN A 1 199 ? 7.783 2.571 -21.341 1.00 72.12 199 GLN A N 1
ATOM 1539 C CA . GLN A 1 199 ? 6.804 1.764 -20.619 1.00 72.12 199 GLN A CA 1
ATOM 1540 C C . GLN A 1 199 ? 5.541 2.542 -20.258 1.00 72.12 199 GLN A C 1
ATOM 1542 O O . GLN A 1 199 ? 5.587 3.707 -19.857 1.00 72.12 199 GLN A O 1
ATOM 1547 N N . SER A 1 200 ? 4.398 1.858 -20.342 1.00 81.69 200 SER A N 1
ATOM 1548 C CA . SER A 1 200 ? 3.145 2.382 -19.810 1.00 81.69 200 SER A CA 1
ATOM 1549 C C . SER A 1 200 ? 3.196 2.396 -18.284 1.00 81.69 200 SER A C 1
ATOM 1551 O O . SER A 1 200 ? 3.286 1.352 -17.642 1.00 81.69 200 SER A O 1
ATOM 1553 N N . LEU A 1 201 ? 3.080 3.582 -17.692 1.00 90.88 201 LEU A N 1
ATOM 1554 C CA . LEU A 1 201 ? 2.934 3.776 -16.248 1.00 90.88 201 LEU A CA 1
ATOM 1555 C C . LEU A 1 201 ? 1.485 3.539 -15.802 1.00 90.88 201 LEU A C 1
ATOM 1557 O O . LEU A 1 201 ? 0.907 4.360 -15.093 1.00 90.88 201 LEU A O 1
ATOM 1561 N N . SER A 1 202 ? 0.849 2.462 -16.249 1.00 93.81 202 SER A N 1
ATOM 1562 C CA . SER A 1 202 ? -0.538 2.150 -15.902 1.00 93.81 202 SER A CA 1
ATOM 1563 C C . SER A 1 202 ? -0.780 0.648 -15.834 1.00 93.81 202 SER A C 1
ATOM 1565 O O . SER A 1 202 ? -0.087 -0.132 -16.482 1.00 93.81 202 SER A O 1
ATOM 1567 N N . ILE A 1 203 ? -1.777 0.258 -15.037 1.00 94.88 203 ILE A N 1
ATOM 1568 C CA . ILE A 1 203 ? -2.267 -1.122 -14.987 1.00 94.88 203 ILE A CA 1
ATOM 1569 C C . ILE A 1 203 ? -3.000 -1.435 -16.294 1.00 94.88 203 ILE A C 1
ATOM 1571 O O . ILE A 1 203 ? -3.989 -0.764 -16.623 1.00 94.88 203 ILE A O 1
ATOM 1575 N N . ASP A 1 204 ? -2.534 -2.461 -16.997 1.00 92.81 204 ASP A N 1
ATOM 1576 C CA . ASP A 1 204 ? -3.049 -2.946 -18.273 1.00 92.81 204 ASP A CA 1
ATOM 1577 C C . ASP A 1 204 ? -4.363 -3.735 -18.135 1.00 92.81 204 ASP A C 1
ATOM 1579 O O . ASP A 1 204 ? -4.896 -3.952 -17.043 1.00 92.81 204 ASP A O 1
ATOM 1583 N N . GLU A 1 205 ? -4.929 -4.168 -19.257 1.00 91.19 205 GLU A N 1
ATOM 1584 C CA . GLU A 1 205 ? -6.169 -4.952 -19.292 1.00 91.19 205 GLU A CA 1
ATOM 1585 C C . GLU A 1 205 ? -6.107 -6.276 -18.512 1.00 91.19 205 GLU A C 1
ATOM 1587 O O . GLU A 1 205 ? -7.134 -6.741 -18.021 1.00 91.19 205 GLU A O 1
ATOM 1592 N N . ASN A 1 206 ? -4.918 -6.838 -18.302 1.00 92.62 206 ASN A N 1
ATOM 1593 C CA . ASN A 1 206 ? -4.712 -8.060 -17.528 1.00 92.62 206 ASN A CA 1
ATOM 1594 C C . ASN A 1 206 ? -4.585 -7.791 -16.022 1.00 92.62 206 ASN A C 1
ATOM 1596 O O . ASN A 1 206 ? -4.471 -8.729 -15.237 1.00 92.62 206 ASN A O 1
ATOM 1600 N N . GLY A 1 207 ? -4.656 -6.527 -15.595 1.00 93.31 207 GLY A N 1
ATOM 1601 C CA . GLY A 1 207 ? -4.477 -6.151 -14.195 1.00 93.31 207 GLY A CA 1
ATOM 1602 C C . GLY A 1 207 ? -3.007 -6.061 -13.784 1.00 93.31 207 GLY A C 1
ATOM 1603 O O . GLY A 1 207 ? -2.718 -6.022 -12.585 1.00 93.31 207 GLY A O 1
ATOM 1604 N N . CYS A 1 208 ? -2.094 -5.990 -14.754 1.00 94.56 208 CYS A N 1
ATOM 1605 C CA . CYS A 1 208 ? -0.653 -6.049 -14.560 1.00 94.56 208 CYS A CA 1
ATOM 1606 C C . CYS A 1 208 ? 0.038 -4.757 -15.018 1.00 94.56 208 CYS A C 1
ATOM 1608 O O . CYS A 1 208 ? -0.490 -3.974 -15.804 1.00 94.56 208 CYS A O 1
ATOM 1610 N N . CYS A 1 209 ? 1.244 -4.510 -14.519 1.00 94.62 209 CYS A N 1
ATOM 1611 C CA . CYS A 1 209 ? 2.130 -3.464 -15.019 1.00 94.62 209 CYS A CA 1
ATOM 1612 C C . CYS A 1 209 ? 3.576 -3.841 -14.702 1.00 94.62 209 CYS A C 1
ATOM 1614 O O . CYS A 1 209 ? 3.910 -4.077 -13.543 1.00 94.62 209 CYS A O 1
ATOM 1616 N N . GLN A 1 210 ? 4.441 -3.874 -15.713 1.00 94.50 210 GLN A N 1
ATOM 1617 C CA . GLN A 1 210 ? 5.875 -4.044 -15.502 1.00 94.50 210 GLN A CA 1
ATOM 1618 C C . GLN A 1 210 ? 6.567 -2.683 -15.518 1.00 94.50 210 GLN A C 1
ATOM 1620 O O . GLN A 1 210 ? 6.456 -1.928 -16.484 1.00 94.50 210 GLN A O 1
ATOM 1625 N N . LEU A 1 211 ? 7.312 -2.394 -14.452 1.00 94.62 211 LEU A N 1
ATOM 1626 C CA . LEU A 1 211 ? 8.046 -1.148 -14.272 1.00 94.62 211 LEU A CA 1
ATOM 1627 C C . LEU A 1 211 ? 9.544 -1.422 -14.179 1.00 94.62 211 LEU A C 1
ATOM 1629 O O . LEU A 1 211 ? 10.015 -2.075 -13.251 1.00 94.62 211 LEU A O 1
ATOM 1633 N N . ASN A 1 212 ? 10.309 -0.848 -15.098 1.00 94.44 212 ASN A N 1
ATOM 1634 C CA . ASN A 1 212 ? 11.760 -0.809 -15.051 1.00 94.44 212 ASN A CA 1
ATOM 1635 C C . ASN A 1 212 ? 12.187 0.533 -14.470 1.00 94.44 212 ASN A C 1
ATOM 1637 O O . ASN A 1 212 ? 11.982 1.600 -15.059 1.00 94.44 212 ASN A O 1
ATOM 1641 N N . VAL A 1 213 ? 12.782 0.475 -13.283 1.00 94.06 213 VAL A N 1
ATOM 1642 C CA . VAL A 1 213 ? 13.165 1.654 -12.510 1.00 94.06 213 VAL A CA 1
ATOM 1643 C C . VAL A 1 213 ? 14.654 1.659 -12.215 1.00 94.06 213 VAL A C 1
ATOM 1645 O O . VAL A 1 213 ? 15.293 0.620 -12.069 1.00 94.06 213 VAL A O 1
ATOM 1648 N N . ARG A 1 214 ? 15.234 2.849 -12.107 1.00 93.81 214 ARG A N 1
ATOM 1649 C CA . ARG A 1 214 ? 16.649 3.035 -11.797 1.00 93.81 214 ARG A CA 1
ATOM 1650 C C . ARG A 1 214 ? 16.823 4.053 -10.692 1.00 93.81 214 ARG A C 1
ATOM 1652 O O . ARG A 1 214 ? 16.325 5.172 -10.791 1.00 93.81 214 ARG A O 1
ATOM 1659 N N . ILE A 1 215 ? 17.574 3.665 -9.668 1.00 93.75 215 ILE A N 1
ATOM 1660 C CA . ILE A 1 215 ? 18.008 4.561 -8.598 1.00 93.75 215 ILE A CA 1
ATOM 1661 C C . ILE A 1 215 ? 19.421 5.046 -8.946 1.00 93.75 215 ILE A C 1
ATOM 1663 O O . ILE A 1 215 ? 20.375 4.272 -8.984 1.00 93.75 215 ILE A O 1
ATOM 1667 N N . GLU A 1 216 ? 19.559 6.335 -9.243 1.00 92.00 216 GLU A N 1
ATOM 1668 C CA . GLU A 1 216 ? 20.809 6.940 -9.727 1.00 92.00 216 GLU A CA 1
ATOM 1669 C C . GLU A 1 216 ? 21.787 7.300 -8.595 1.00 92.00 216 GLU A C 1
ATOM 1671 O O . GLU A 1 216 ? 22.950 7.609 -8.860 1.00 92.00 216 GLU A O 1
ATOM 1676 N N . SER A 1 217 ? 21.351 7.236 -7.333 1.00 91.12 217 SER A N 1
ATOM 1677 C CA . SER A 1 217 ? 22.199 7.494 -6.165 1.00 91.12 217 SER A CA 1
ATOM 1678 C C . SER A 1 217 ? 22.508 6.216 -5.391 1.00 91.12 217 SER A C 1
ATOM 1680 O O . SER A 1 217 ? 21.673 5.326 -5.267 1.00 91.12 217 SER A O 1
ATOM 1682 N N . VAL A 1 218 ? 23.721 6.135 -4.845 1.00 92.94 218 VAL A N 1
ATOM 1683 C CA . VAL A 1 218 ? 24.138 5.031 -3.971 1.00 92.94 218 VAL A CA 1
ATOM 1684 C C . VAL A 1 218 ? 23.753 5.316 -2.525 1.00 92.94 218 VAL A C 1
ATOM 1686 O O . VAL A 1 218 ? 23.895 6.447 -2.061 1.00 92.94 218 VAL A O 1
ATOM 1689 N N . SER A 1 219 ? 23.374 4.285 -1.769 1.00 93.88 219 SER A N 1
ATOM 1690 C CA . SER A 1 219 ? 22.994 4.400 -0.352 1.00 93.88 219 SER A CA 1
ATOM 1691 C C . SER A 1 219 ? 24.092 5.042 0.500 1.00 93.88 219 SER A C 1
ATOM 1693 O O . SER A 1 219 ? 23.792 5.796 1.420 1.00 93.88 219 SER A O 1
ATOM 1695 N N . LYS A 1 220 ? 25.376 4.841 0.158 1.00 93.62 220 LYS A N 1
ATOM 1696 C CA . LYS A 1 220 ? 26.515 5.479 0.848 1.00 93.62 220 LYS A CA 1
ATOM 1697 C C . LYS A 1 220 ? 26.397 7.011 0.907 1.00 93.62 220 LYS A C 1
ATOM 1699 O O . LYS A 1 220 ? 26.767 7.601 1.916 1.00 93.62 220 LYS A O 1
ATOM 1704 N N . ASN A 1 221 ? 25.848 7.649 -0.129 1.00 92.50 221 ASN A N 1
ATOM 1705 C CA . ASN A 1 221 ? 25.666 9.107 -0.173 1.00 92.50 221 ASN A CA 1
ATOM 1706 C C . ASN A 1 221 ? 24.476 9.587 0.673 1.00 92.50 221 ASN A C 1
ATOM 1708 O O . ASN A 1 221 ? 24.276 10.785 0.839 1.00 92.50 221 ASN A O 1
ATOM 1712 N N . HIS A 1 222 ? 23.692 8.653 1.203 1.00 91.81 222 HIS A N 1
ATOM 1713 C CA . HIS A 1 222 ? 22.494 8.890 1.993 1.00 91.81 222 HIS A CA 1
ATOM 1714 C C . HIS A 1 222 ? 22.647 8.279 3.391 1.00 91.81 222 HIS A C 1
ATOM 1716 O O . HIS A 1 222 ? 21.742 7.624 3.898 1.00 91.81 222 HIS A O 1
ATOM 1722 N N . ASN A 1 223 ? 23.820 8.459 4.011 1.00 92.38 223 ASN A N 1
ATOM 1723 C CA . ASN A 1 223 ? 24.162 7.898 5.325 1.00 92.38 223 ASN A CA 1
ATOM 1724 C C . ASN A 1 223 ? 24.005 6.372 5.397 1.00 92.38 223 ASN A C 1
ATOM 1726 O O . ASN A 1 223 ? 23.612 5.828 6.425 1.00 92.38 223 ASN A O 1
ATOM 1730 N N . SER A 1 224 ? 24.281 5.685 4.285 1.00 92.50 224 SER A N 1
ATOM 1731 C CA . SER A 1 224 ? 24.091 4.239 4.136 1.00 92.50 224 SER A CA 1
ATOM 1732 C C . SER A 1 224 ? 22.645 3.767 4.334 1.00 92.50 224 SER A C 1
ATOM 1734 O O . SER A 1 224 ? 22.432 2.569 4.502 1.00 92.50 224 SER A O 1
ATOM 1736 N N . LYS A 1 225 ? 21.652 4.668 4.273 1.00 93.81 225 LYS A N 1
ATOM 1737 C CA . LYS A 1 225 ? 20.242 4.283 4.341 1.00 93.81 225 LYS A CA 1
ATOM 1738 C C . LYS A 1 225 ? 19.823 3.527 3.072 1.00 93.81 225 LYS A C 1
ATOM 1740 O O . LYS A 1 225 ? 20.148 3.972 1.960 1.00 93.81 225 LYS A O 1
ATOM 1745 N N . PRO A 1 226 ? 19.112 2.397 3.204 1.00 96.56 226 PRO A N 1
ATOM 1746 C CA . PRO A 1 226 ? 18.496 1.727 2.069 1.00 96.56 226 PRO A CA 1
ATOM 1747 C C . PRO A 1 226 ? 17.299 2.536 1.550 1.00 96.56 226 PRO A C 1
ATOM 1749 O O . PRO A 1 226 ? 16.726 3.371 2.252 1.00 96.56 226 PRO A O 1
ATOM 1752 N N . PHE A 1 227 ? 16.936 2.288 0.296 1.00 97.12 227 PHE A N 1
ATOM 1753 C CA . PHE A 1 227 ? 15.815 2.938 -0.372 1.00 97.12 227 PHE A CA 1
ATOM 1754 C C . PHE A 1 227 ? 14.591 2.031 -0.413 1.00 97.12 227 PHE A C 1
ATOM 1756 O O . PHE A 1 227 ? 14.713 0.817 -0.545 1.00 97.12 227 PHE A O 1
ATOM 1763 N N . VAL A 1 228 ? 13.411 2.633 -0.383 1.00 97.56 228 VAL A N 1
ATOM 1764 C CA . VAL A 1 228 ? 12.124 1.980 -0.619 1.00 97.56 228 VAL A CA 1
ATOM 1765 C C . VAL A 1 228 ? 11.415 2.735 -1.734 1.00 97.56 228 VAL A C 1
ATOM 1767 O O . VAL A 1 228 ? 11.361 3.966 -1.730 1.00 97.56 228 VAL A O 1
ATOM 1770 N N . ILE A 1 229 ? 10.871 2.011 -2.705 1.00 97.12 229 ILE A N 1
ATOM 1771 C CA . ILE A 1 229 ? 10.053 2.595 -3.766 1.00 97.12 229 ILE A CA 1
ATOM 1772 C C . ILE A 1 229 ? 8.594 2.366 -3.391 1.00 97.12 229 ILE A C 1
ATOM 1774 O O . ILE A 1 229 ? 8.178 1.230 -3.169 1.00 97.12 229 ILE A O 1
ATOM 1778 N N . TYR A 1 230 ? 7.825 3.448 -3.312 1.00 97.19 230 TYR A N 1
ATOM 1779 C CA . TYR A 1 230 ? 6.381 3.395 -3.124 1.00 97.19 230 TYR A CA 1
ATOM 1780 C C . TYR A 1 230 ? 5.688 3.581 -4.470 1.00 97.19 230 TYR A C 1
ATOM 1782 O O . TYR A 1 230 ? 5.877 4.612 -5.117 1.00 97.19 230 TYR A O 1
ATOM 1790 N N . ILE A 1 231 ? 4.904 2.588 -4.884 1.00 97.00 231 ILE A N 1
ATOM 1791 C CA . ILE A 1 231 ? 4.137 2.570 -6.130 1.00 97.00 231 ILE A CA 1
ATOM 1792 C C . ILE A 1 231 ? 2.661 2.682 -5.771 1.00 97.00 231 ILE A C 1
ATOM 1794 O O . ILE A 1 231 ? 2.146 1.885 -4.989 1.00 97.00 231 ILE A O 1
ATOM 1798 N N . TYR A 1 232 ? 1.970 3.672 -6.324 1.00 96.75 232 TYR A N 1
ATOM 1799 C CA . TYR A 1 232 ? 0.583 3.962 -5.971 1.00 96.75 232 TYR A CA 1
ATOM 1800 C C . TYR A 1 232 ? -0.187 4.573 -7.147 1.00 96.75 232 TYR A C 1
ATOM 1802 O O . TYR A 1 232 ? 0.432 5.085 -8.082 1.00 96.75 232 TYR A O 1
ATOM 1810 N N . PRO A 1 233 ? -1.530 4.534 -7.137 1.00 96.00 233 PRO A N 1
ATOM 1811 C CA . PRO A 1 233 ? -2.325 5.164 -8.184 1.00 96.00 233 PRO A CA 1
ATOM 1812 C C . PRO A 1 233 ? -2.124 6.684 -8.231 1.00 96.00 233 PRO A C 1
ATOM 1814 O O . PRO A 1 233 ? -2.053 7.351 -7.199 1.00 96.00 233 PRO A O 1
ATOM 1817 N N . ASN A 1 234 ? -2.103 7.261 -9.431 1.00 94.56 234 ASN A N 1
ATOM 1818 C CA . ASN A 1 234 ? -2.064 8.708 -9.609 1.00 94.56 234 ASN A CA 1
ATOM 1819 C C . ASN A 1 234 ? -3.448 9.317 -9.336 1.00 94.56 234 ASN A C 1
ATOM 1821 O O . ASN A 1 234 ? -4.286 9.443 -10.232 1.00 94.56 234 ASN A O 1
ATOM 1825 N N . LEU A 1 235 ? -3.672 9.706 -8.081 1.00 92.75 235 LEU A N 1
ATOM 1826 C CA . LEU A 1 235 ? -4.936 10.290 -7.626 1.00 92.75 235 LEU A CA 1
ATOM 1827 C C . LEU A 1 235 ? -5.165 11.721 -8.129 1.00 92.75 235 LEU A C 1
ATOM 1829 O O . LEU A 1 235 ? -6.298 12.185 -8.104 1.00 92.75 235 LEU A O 1
ATOM 1833 N N . THR A 1 236 ? -4.125 12.416 -8.601 1.00 92.06 236 THR A N 1
ATOM 1834 C CA . THR A 1 236 ? -4.275 13.743 -9.218 1.00 92.06 236 THR A CA 1
ATOM 1835 C C . THR A 1 236 ? -4.952 13.630 -10.581 1.00 92.06 236 THR A C 1
ATOM 1837 O O . THR A 1 236 ? -5.811 14.442 -10.907 1.00 92.06 236 THR A O 1
ATOM 1840 N N . LEU A 1 237 ? -4.580 12.614 -11.368 1.00 89.50 237 LEU A N 1
ATOM 1841 C CA . LEU A 1 237 ? -5.191 12.347 -12.672 1.00 89.50 237 LEU A CA 1
ATOM 1842 C C . LEU A 1 237 ? -6.533 11.619 -12.537 1.00 89.50 237 LEU A C 1
ATOM 1844 O O . LEU A 1 237 ? -7.478 11.937 -13.253 1.00 89.50 237 LEU A O 1
ATOM 1848 N N . HIS A 1 238 ? -6.619 10.650 -11.620 1.00 91.56 238 HIS A N 1
ATOM 1849 C CA . HIS A 1 238 ? -7.811 9.822 -11.422 1.00 91.56 238 HIS A CA 1
ATOM 1850 C C . HIS A 1 238 ? -8.148 9.671 -9.928 1.00 91.56 238 HIS A C 1
ATOM 1852 O O . HIS A 1 238 ? -7.831 8.640 -9.324 1.00 91.56 238 HIS A O 1
ATOM 1858 N N . PRO A 1 239 ? -8.819 10.666 -9.314 1.00 91.50 239 PRO A N 1
ATOM 1859 C CA . PRO A 1 239 ? -9.175 10.652 -7.891 1.00 91.50 239 PRO A CA 1
ATOM 1860 C C . PRO A 1 239 ? -10.040 9.463 -7.462 1.00 91.50 239 PRO A C 1
ATOM 1862 O O . PRO A 1 239 ? -9.995 9.052 -6.304 1.00 91.50 239 PRO A O 1
ATOM 1865 N N . GLN A 1 240 ? -10.810 8.881 -8.387 1.00 89.94 240 GLN A N 1
ATOM 1866 C CA . GLN A 1 240 ? -11.608 7.681 -8.141 1.00 89.94 240 GLN A CA 1
ATOM 1867 C C . GLN A 1 240 ? -10.752 6.490 -7.692 1.00 89.94 240 GLN A C 1
ATOM 1869 O O . GLN A 1 240 ? -11.252 5.625 -6.988 1.00 89.94 240 GLN A O 1
ATOM 1874 N N . ASN A 1 241 ? -9.459 6.458 -8.044 1.00 93.88 241 ASN A N 1
ATOM 1875 C CA . ASN A 1 241 ? -8.489 5.408 -7.695 1.00 93.88 241 ASN A CA 1
ATOM 1876 C C . ASN A 1 241 ? -8.036 5.402 -6.236 1.00 93.88 241 ASN A C 1
ATOM 1878 O O . ASN A 1 241 ? -7.134 4.647 -5.886 1.00 93.88 241 ASN A O 1
ATOM 1882 N N . ALA A 1 242 ? -8.668 6.195 -5.375 1.00 93.50 242 ALA A N 1
ATOM 1883 C CA . ALA A 1 242 ? -8.333 6.244 -3.961 1.00 93.50 242 ALA A CA 1
ATOM 1884 C C . ALA A 1 242 ? -8.839 5.029 -3.153 1.00 93.50 242 ALA A C 1
ATOM 1886 O O . ALA A 1 242 ? -8.412 4.829 -2.019 1.00 93.50 242 ALA A O 1
ATOM 1887 N N . ASP A 1 243 ? -9.685 4.175 -3.740 1.00 94.81 243 ASP A N 1
ATOM 1888 C CA . ASP A 1 243 ? -10.044 2.850 -3.212 1.00 94.81 243 ASP A CA 1
ATOM 1889 C C . ASP A 1 243 ? -9.010 1.756 -3.556 1.00 94.81 243 ASP A C 1
ATOM 1891 O O . ASP A 1 243 ? -9.315 0.567 -3.432 1.00 94.81 243 ASP A O 1
ATOM 1895 N N . ILE A 1 244 ? -7.806 2.143 -3.995 1.00 96.44 244 ILE A N 1
ATOM 1896 C CA . ILE A 1 244 ? -6.694 1.246 -4.318 1.00 96.44 244 ILE A CA 1
ATOM 1897 C C . ILE A 1 244 ? -5.495 1.598 -3.437 1.00 96.44 244 ILE A C 1
ATOM 1899 O O . ILE A 1 244 ? -4.928 2.688 -3.540 1.00 96.44 244 ILE A O 1
ATOM 1903 N N . ALA A 1 245 ? -5.064 0.661 -2.595 1.00 97.12 245 ALA A N 1
ATOM 1904 C CA . ALA A 1 245 ? -3.843 0.833 -1.817 1.00 97.12 245 ALA A CA 1
ATOM 1905 C C . ALA A 1 245 ? -2.588 0.643 -2.681 1.00 97.12 245 ALA A C 1
ATOM 1907 O O . ALA A 1 245 ? -2.511 -0.273 -3.503 1.00 97.12 245 ALA A O 1
ATOM 1908 N N . GLY A 1 246 ? -1.590 1.501 -2.467 1.00 97.25 246 GLY A N 1
ATOM 1909 C CA . GLY A 1 246 ? -0.267 1.345 -3.062 1.00 97.25 246 GLY A CA 1
ATOM 1910 C C . GLY A 1 246 ? 0.542 0.214 -2.423 1.00 97.25 246 GLY A C 1
ATOM 1911 O O . GLY A 1 246 ? 0.120 -0.421 -1.457 1.00 97.25 246 GLY A O 1
ATOM 1912 N N . VAL A 1 247 ? 1.740 -0.006 -2.953 1.00 97.19 247 VAL A N 1
ATOM 1913 C CA . VAL A 1 247 ? 2.677 -1.036 -2.505 1.00 97.19 247 VAL A CA 1
ATOM 1914 C C . VAL A 1 247 ? 4.073 -0.458 -2.326 1.00 97.19 247 VAL A C 1
ATOM 1916 O O . VAL A 1 247 ? 4.511 0.404 -3.088 1.00 97.19 247 VAL A O 1
ATOM 1919 N N . TYR A 1 248 ? 4.775 -0.945 -1.309 1.00 97.25 248 TYR A N 1
ATOM 1920 C CA . TYR A 1 248 ? 6.175 -0.628 -1.054 1.00 97.25 248 TYR A CA 1
ATOM 1921 C C . TYR A 1 248 ? 7.047 -1.799 -1.495 1.00 97.25 248 TYR A C 1
ATOM 1923 O O . TYR A 1 248 ? 6.704 -2.958 -1.255 1.00 97.25 248 TYR A O 1
ATOM 1931 N N . THR A 1 249 ? 8.195 -1.508 -2.098 1.00 97.94 249 THR A N 1
ATOM 1932 C CA . THR A 1 249 ? 9.246 -2.517 -2.244 1.00 97.94 249 THR A CA 1
ATOM 1933 C C . THR A 1 249 ? 9.820 -2.893 -0.878 1.00 97.94 249 THR A C 1
ATOM 1935 O O . THR A 1 249 ? 9.763 -2.113 0.074 1.00 97.94 249 THR A O 1
ATOM 1938 N N . THR A 1 250 ? 10.475 -4.050 -0.783 1.00 96.88 250 THR A N 1
ATOM 1939 C CA . THR A 1 250 ? 11.427 -4.276 0.312 1.00 96.88 250 THR A CA 1
ATOM 1940 C C . THR A 1 250 ? 12.579 -3.261 0.230 1.00 96.88 250 THR A C 1
ATOM 1942 O O . THR A 1 250 ? 12.846 -2.746 -0.863 1.00 96.88 250 THR A O 1
ATOM 1945 N N . PRO A 1 251 ? 13.276 -2.959 1.342 1.00 97.81 251 PRO A N 1
ATOM 1946 C CA . PRO A 1 251 ? 14.426 -2.058 1.323 1.00 97.81 251 PRO A CA 1
ATOM 1947 C C . PRO A 1 251 ? 15.539 -2.528 0.374 1.00 97.81 251 PRO A C 1
ATOM 1949 O O . PRO A 1 251 ? 15.911 -3.702 0.369 1.00 97.81 251 PRO A O 1
ATOM 1952 N N . ILE A 1 252 ? 16.087 -1.591 -0.401 1.00 97.88 252 ILE A N 1
ATOM 1953 C CA . ILE A 1 252 ? 17.097 -1.812 -1.442 1.00 97.88 252 ILE A CA 1
ATOM 1954 C C . ILE A 1 252 ? 18.352 -1.015 -1.095 1.00 97.88 252 ILE A C 1
ATOM 1956 O O . ILE A 1 252 ? 18.353 0.220 -1.087 1.00 97.88 252 ILE A O 1
ATOM 1960 N N . THR A 1 253 ? 19.458 -1.709 -0.855 1.00 97.56 253 THR A N 1
ATOM 1961 C CA . THR A 1 253 ? 20.771 -1.080 -0.690 1.00 97.56 253 THR A CA 1
ATOM 1962 C C . THR A 1 253 ? 21.420 -0.889 -2.054 1.00 97.56 253 THR A C 1
ATOM 1964 O O . THR A 1 253 ? 21.822 -1.855 -2.706 1.00 97.56 253 THR A O 1
ATOM 1967 N N . VAL A 1 254 ? 21.566 0.364 -2.488 1.00 95.94 254 VAL A N 1
ATOM 1968 C CA . VAL A 1 254 ? 22.158 0.684 -3.793 1.00 95.94 254 VAL A CA 1
ATOM 1969 C C . VAL A 1 254 ? 23.659 0.913 -3.648 1.00 95.94 254 VAL A C 1
ATOM 1971 O O . VAL A 1 254 ? 24.112 1.805 -2.925 1.00 95.94 254 VAL A O 1
ATOM 1974 N N . LYS A 1 255 ? 24.446 0.122 -4.372 1.00 94.25 255 LYS A N 1
ATOM 1975 C CA . LYS A 1 255 ? 25.912 0.186 -4.441 1.00 94.25 255 LYS A CA 1
ATOM 1976 C C . LYS A 1 255 ? 26.336 0.601 -5.854 1.00 94.25 255 LYS A C 1
ATOM 1978 O O . LYS A 1 255 ? 25.549 0.504 -6.786 1.00 94.25 255 LYS A O 1
ATOM 1983 N N . SER A 1 256 ? 27.566 1.081 -6.034 1.00 89.44 256 SER A N 1
ATOM 1984 C CA . SER A 1 256 ? 28.076 1.459 -7.364 1.00 89.44 256 SER A CA 1
ATOM 1985 C C . SER A 1 256 ? 28.352 0.221 -8.222 1.00 89.44 256 SER A C 1
ATOM 1987 O O . SER A 1 256 ? 27.595 -0.098 -9.134 1.00 89.44 256 SER A O 1
ATOM 1989 N N . LYS A 1 257 ? 29.400 -0.526 -7.872 1.00 87.00 257 LYS A N 1
ATOM 1990 C CA . LYS A 1 257 ? 29.845 -1.764 -8.524 1.00 87.00 257 LYS A CA 1
ATOM 1991 C C . LYS A 1 257 ? 30.358 -2.734 -7.462 1.00 87.00 257 LYS A C 1
ATOM 1993 O O . LYS A 1 257 ? 30.846 -2.279 -6.421 1.00 87.00 257 LYS A O 1
ATOM 1998 N N . ARG A 1 258 ? 30.279 -4.049 -7.687 1.00 82.50 258 ARG A N 1
ATOM 1999 C CA . ARG A 1 258 ? 30.971 -5.009 -6.818 1.00 82.50 258 ARG A CA 1
ATOM 2000 C C . ARG A 1 258 ? 32.454 -4.666 -6.808 1.00 82.50 258 ARG A C 1
ATOM 2002 O O . ARG A 1 258 ? 33.073 -4.493 -7.859 1.00 82.50 258 ARG A O 1
ATOM 2009 N N . ALA A 1 259 ? 33.029 -4.564 -5.612 1.00 69.75 259 ALA A N 1
ATOM 2010 C CA . ALA A 1 259 ? 34.473 -4.614 -5.501 1.00 69.75 259 ALA A CA 1
ATOM 2011 C C . ALA A 1 259 ? 34.897 -5.952 -6.112 1.00 69.75 259 ALA A C 1
ATOM 2013 O O . ALA A 1 259 ? 34.450 -7.004 -5.645 1.00 69.75 259 ALA A O 1
ATOM 2014 N N . SER A 1 260 ? 35.716 -5.931 -7.170 1.00 57.62 260 SER A N 1
ATOM 2015 C CA . SER A 1 260 ? 36.410 -7.160 -7.535 1.00 57.62 260 SER A CA 1
ATOM 2016 C C . SER A 1 260 ? 37.180 -7.575 -6.286 1.00 57.62 260 SER A C 1
ATOM 2018 O O . SER A 1 260 ? 37.783 -6.725 -5.622 1.00 57.62 260 SER A O 1
ATOM 2020 N N . LYS A 1 261 ? 37.083 -8.847 -5.882 1.00 47.16 261 LYS A N 1
ATOM 2021 C CA . LYS A 1 261 ? 37.908 -9.352 -4.785 1.00 47.16 261 LYS A CA 1
ATOM 2022 C C . LYS A 1 261 ? 39.357 -9.050 -5.162 1.00 47.16 261 LYS A C 1
ATOM 2024 O O . LYS A 1 261 ? 39.935 -9.748 -5.992 1.00 47.16 261 LYS A O 1
ATOM 2029 N N . LYS A 1 262 ? 39.952 -8.016 -4.562 1.00 41.19 262 LYS A N 1
ATOM 2030 C CA . LYS A 1 262 ? 41.403 -7.940 -4.450 1.00 41.19 262 LYS A CA 1
ATOM 2031 C C . LYS A 1 262 ? 41.773 -9.203 -3.690 1.00 41.19 262 LYS A C 1
ATOM 2033 O O . LYS A 1 262 ? 41.380 -9.345 -2.535 1.00 41.19 262 LYS A O 1
ATOM 2038 N N . ARG A 1 263 ? 42.450 -10.140 -4.356 1.00 41.19 263 ARG A N 1
ATOM 2039 C CA . ARG A 1 263 ? 43.198 -11.190 -3.665 1.00 41.19 263 ARG A CA 1
ATOM 2040 C C . ARG A 1 263 ? 44.142 -10.456 -2.717 1.00 41.19 263 ARG A C 1
ATOM 2042 O O . ARG A 1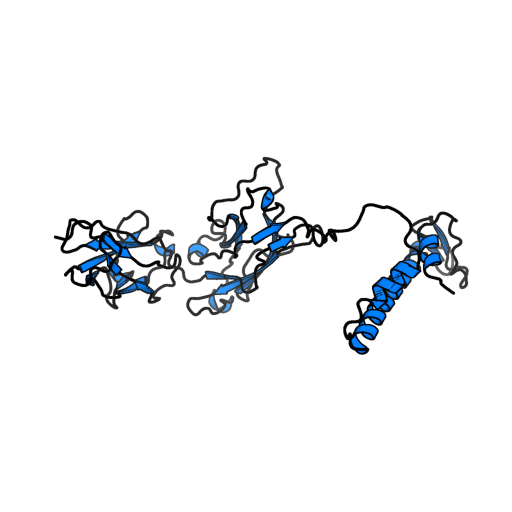 263 ? 45.103 -9.832 -3.151 1.00 41.19 263 ARG A O 1
ATOM 2049 N N . SER A 1 264 ? 43.773 -10.397 -1.447 1.00 37.31 264 SER A N 1
ATOM 2050 C CA . SER A 1 264 ? 44.608 -9.840 -0.398 1.00 37.31 264 SER A CA 1
ATOM 2051 C C . SER A 1 264 ? 45.631 -10.904 -0.030 1.00 37.31 264 SER A C 1
ATOM 2053 O O . SER A 1 264 ? 45.246 -11.949 0.492 1.00 37.31 264 SER A O 1
ATOM 2055 N N . GLY A 1 265 ? 46.902 -10.624 -0.317 1.00 39.03 265 GLY A N 1
ATOM 2056 C CA . GLY A 1 265 ? 48.041 -11.412 0.151 1.00 39.03 265 GLY A CA 1
ATOM 2057 C C . GLY A 1 265 ? 48.866 -12.039 -0.967 1.00 39.03 265 GLY A C 1
ATOM 2058 O O . GLY A 1 265 ? 48.766 -13.235 -1.197 1.00 39.03 265 GLY A O 1
ATOM 2059 N N . MET A 1 266 ? 49.643 -11.223 -1.678 1.00 34.19 266 MET A N 1
ATOM 2060 C CA . MET A 1 266 ? 51.112 -11.295 -1.733 1.00 34.19 266 MET A CA 1
ATOM 2061 C C . MET A 1 266 ? 51.584 -10.407 -2.883 1.00 34.19 266 MET A C 1
ATOM 2063 O O . MET A 1 266 ? 51.341 -10.679 -4.053 1.00 34.19 266 MET A O 1
ATOM 2067 N N . ASP A 1 267 ? 52.160 -9.299 -2.440 1.00 32.72 267 ASP A N 1
ATOM 2068 C CA . ASP A 1 267 ? 53.156 -8.445 -3.059 1.00 32.72 267 ASP A CA 1
ATOM 2069 C C . ASP A 1 267 ? 52.880 -7.780 -4.407 1.00 32.72 267 ASP A C 1
ATOM 2071 O O . ASP A 1 267 ? 52.613 -8.359 -5.458 1.00 32.72 267 ASP A O 1
ATOM 2075 N N . ALA A 1 268 ? 52.997 -6.459 -4.314 1.00 42.03 268 ALA A N 1
ATOM 2076 C CA . ALA A 1 268 ? 53.328 -5.587 -5.403 1.00 42.03 268 ALA A CA 1
ATOM 2077 C C . ALA A 1 268 ? 54.631 -6.064 -6.050 1.00 42.03 268 ALA A C 1
ATOM 2079 O O . ALA A 1 268 ? 55.704 -5.801 -5.529 1.00 42.03 268 ALA A O 1
ATOM 2080 N N . GLU A 1 269 ? 54.536 -6.678 -7.220 1.00 31.58 269 GLU A N 1
ATOM 2081 C CA . GLU A 1 269 ? 55.558 -6.487 -8.236 1.00 31.58 269 GLU A CA 1
ATOM 2082 C C . GLU A 1 269 ? 54.935 -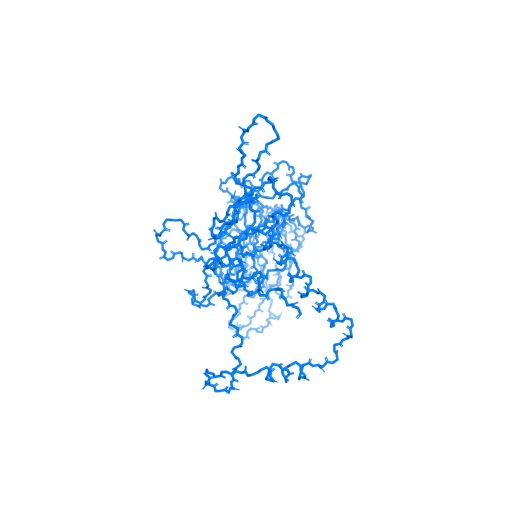6.624 -9.618 1.00 31.58 269 GLU A C 1
ATOM 2084 O O . GLU A 1 269 ? 54.407 -7.650 -10.043 1.00 31.58 269 GLU A O 1
ATOM 2089 N N . PHE A 1 270 ? 54.931 -5.490 -10.300 1.00 39.25 270 PHE A N 1
ATOM 2090 C CA . PHE A 1 270 ? 54.608 -5.360 -11.701 1.00 39.25 270 PHE A CA 1
ATOM 2091 C C . PHE A 1 270 ? 55.781 -5.991 -12.467 1.00 39.25 270 PHE A C 1
ATOM 2093 O O . PHE A 1 270 ? 56.754 -5.314 -12.777 1.00 39.25 270 PHE A O 1
ATOM 2100 N N . GLY A 1 271 ? 55.736 -7.302 -12.698 1.00 34.03 271 GLY A N 1
ATOM 2101 C CA . GLY A 1 271 ? 56.838 -8.024 -13.330 1.00 34.03 271 GLY A CA 1
ATOM 2102 C C . GLY A 1 271 ? 56.359 -9.280 -14.044 1.00 34.03 271 GLY A C 1
ATOM 2103 O O . GLY A 1 271 ? 55.975 -10.248 -13.404 1.00 34.03 271 GLY A O 1
ATOM 2104 N N . SER A 1 272 ? 56.341 -9.211 -15.377 1.00 42.50 272 SER A N 1
ATOM 2105 C CA . SER A 1 272 ? 56.421 -10.322 -16.343 1.00 42.50 272 SER A CA 1
ATOM 2106 C C . SER A 1 272 ? 56.127 -11.741 -15.815 1.00 42.50 272 SER A C 1
ATOM 2108 O O . SER A 1 272 ? 57.047 -12.478 -15.470 1.00 42.50 272 SER A O 1
ATOM 2110 N N . GLY A 1 273 ? 54.862 -12.167 -15.823 1.00 36.69 273 GLY A N 1
ATOM 2111 C CA . GLY A 1 273 ? 54.532 -13.589 -15.671 1.00 36.69 273 GLY A CA 1
ATOM 2112 C C . GLY A 1 273 ? 54.739 -14.318 -16.999 1.00 36.69 273 GLY A C 1
ATOM 2113 O O . GLY A 1 273 ? 54.090 -13.974 -17.988 1.00 36.69 273 GLY A O 1
ATOM 2114 N N . THR A 1 274 ? 55.651 -15.290 -17.040 1.00 52.75 274 THR A N 1
ATOM 2115 C CA . THR A 1 274 ? 55.887 -16.151 -18.208 1.00 52.75 274 THR A CA 1
ATOM 2116 C C . THR A 1 274 ? 54.731 -17.141 -18.405 1.00 52.75 274 THR A C 1
ATOM 2118 O O . THR A 1 274 ? 53.930 -17.396 -17.504 1.00 52.75 274 THR A O 1
ATOM 2121 N N . GLN A 1 275 ? 54.632 -17.718 -19.607 1.00 42.62 275 GLN A N 1
ATOM 2122 C CA . GLN A 1 275 ? 53.581 -18.664 -20.019 1.00 42.62 275 GLN A CA 1
ATOM 2123 C C . GLN A 1 275 ? 53.410 -19.862 -19.053 1.00 42.62 275 GLN A C 1
ATOM 2125 O O . GLN A 1 275 ? 52.313 -20.402 -18.920 1.00 42.62 275 GLN A O 1
ATOM 2130 N N . GLU A 1 276 ? 54.457 -20.224 -18.309 1.00 42.84 276 GLU A N 1
ATOM 2131 C CA . GLU A 1 276 ? 54.458 -21.298 -17.306 1.00 42.84 276 GLU A CA 1
ATOM 2132 C C . GLU A 1 276 ? 53.613 -20.984 -16.057 1.00 42.84 276 GLU A C 1
ATOM 2134 O O . GLU A 1 276 ? 53.001 -21.891 -15.483 1.00 42.84 276 GLU A O 1
ATOM 2139 N N . ASP A 1 277 ? 53.483 -19.709 -15.675 1.00 45.38 277 ASP A N 1
ATOM 2140 C CA . ASP A 1 277 ? 52.659 -19.294 -14.531 1.00 45.38 277 ASP A CA 1
ATOM 2141 C C . ASP A 1 277 ? 51.158 -19.311 -14.849 1.00 45.38 277 ASP A C 1
ATOM 2143 O O . ASP A 1 277 ? 50.323 -19.494 -13.955 1.00 45.38 277 ASP A O 1
ATOM 2147 N N . MET A 1 278 ? 50.790 -19.185 -16.130 1.00 46.09 278 MET A N 1
ATOM 2148 C CA . MET A 1 278 ? 49.412 -19.409 -16.578 1.00 46.09 278 MET A CA 1
ATOM 2149 C C . MET A 1 278 ? 49.049 -20.898 -16.546 1.00 46.09 278 MET A C 1
ATOM 2151 O O . MET A 1 278 ? 47.964 -21.249 -16.081 1.00 46.09 278 MET A O 1
ATOM 2155 N N . ILE A 1 279 ? 49.966 -21.780 -16.959 1.00 50.88 279 ILE A N 1
ATOM 2156 C CA . ILE A 1 279 ? 49.740 -23.236 -17.004 1.00 50.88 279 ILE A CA 1
ATOM 2157 C C . ILE A 1 279 ? 49.562 -23.813 -15.585 1.00 50.88 279 ILE A C 1
ATOM 2159 O O . ILE A 1 279 ? 48.648 -24.606 -15.347 1.00 50.88 279 ILE A O 1
ATOM 2163 N N . LYS A 1 280 ? 50.334 -23.342 -14.593 1.00 47.34 280 LYS A N 1
ATOM 2164 C CA . LYS A 1 280 ? 50.180 -23.762 -13.181 1.00 47.34 280 LYS A CA 1
ATOM 2165 C C . LYS A 1 280 ? 48.856 -23.319 -12.538 1.00 47.34 280 LYS A C 1
ATOM 2167 O O . LYS A 1 280 ? 48.352 -23.986 -11.630 1.00 47.34 280 LYS A O 1
ATOM 2172 N N . ARG A 1 281 ? 48.255 -22.218 -13.005 1.00 47.16 281 ARG A N 1
ATOM 2173 C CA . ARG A 1 281 ? 46.936 -21.749 -12.532 1.00 47.16 281 ARG A CA 1
ATOM 2174 C C . ARG A 1 281 ? 45.778 -22.575 -13.091 1.00 47.16 281 ARG A C 1
ATOM 2176 O O . ARG A 1 281 ? 44.788 -22.738 -12.388 1.00 47.16 281 ARG A O 1
ATOM 2183 N N . PHE A 1 282 ? 45.913 -23.132 -14.294 1.00 45.59 282 PHE A N 1
ATOM 2184 C CA . PHE A 1 282 ? 44.927 -24.069 -14.844 1.00 45.59 282 PHE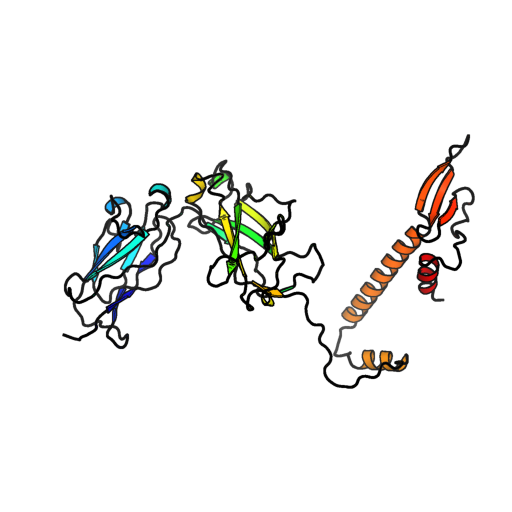 A CA 1
ATOM 2185 C C . PHE A 1 282 ? 44.965 -25.429 -14.132 1.00 45.59 282 PHE A C 1
ATOM 2187 O O . PHE A 1 282 ? 43.916 -25.978 -13.805 1.00 45.59 282 PHE A O 1
ATOM 2194 N N . ALA A 1 283 ? 46.157 -25.926 -13.792 1.00 48.44 283 ALA A N 1
ATOM 2195 C CA . ALA A 1 283 ? 46.326 -27.228 -13.139 1.00 48.44 283 ALA A CA 1
ATOM 2196 C C . ALA A 1 283 ? 45.840 -27.289 -11.672 1.00 48.44 283 ALA A C 1
ATOM 2198 O O . ALA A 1 283 ? 45.656 -28.374 -11.134 1.00 48.44 283 ALA A O 1
ATOM 2199 N N . SER A 1 284 ? 45.626 -26.146 -11.005 1.00 47.59 284 SER A N 1
ATOM 2200 C CA . SER A 1 284 ? 45.231 -26.083 -9.581 1.00 47.59 284 SER A CA 1
ATOM 2201 C C . SER A 1 284 ? 43.728 -25.868 -9.341 1.00 47.59 284 SER A C 1
ATOM 2203 O O . SER A 1 284 ? 43.301 -25.758 -8.190 1.00 47.59 284 SER A O 1
ATOM 2205 N N . HIS A 1 285 ? 42.910 -25.806 -10.400 1.00 49.34 285 HIS A N 1
ATOM 2206 C CA . HIS A 1 285 ? 41.447 -25.647 -10.318 1.00 49.34 285 HIS A CA 1
ATOM 2207 C C . HIS A 1 285 ? 40.645 -26.792 -10.947 1.00 49.34 285 HIS A C 1
ATOM 2209 O O . HIS A 1 285 ? 39.423 -26.708 -11.029 1.00 49.34 285 HIS A O 1
ATOM 2215 N N . THR A 1 286 ? 41.287 -27.906 -11.293 1.00 48.06 286 THR A N 1
ATOM 2216 C CA . THR A 1 286 ? 40.590 -29.149 -11.643 1.00 48.06 286 THR A CA 1
ATOM 2217 C C . THR A 1 286 ? 40.180 -29.904 -10.374 1.00 48.06 286 THR A C 1
ATOM 2219 O O . THR A 1 286 ? 40.689 -30.981 -10.077 1.00 48.06 286 THR A O 1
ATOM 2222 N N . GLY A 1 287 ? 39.279 -29.312 -9.587 1.00 55.12 287 GLY A N 1
ATOM 2223 C CA . GLY A 1 287 ? 38.308 -30.122 -8.849 1.00 55.12 287 GLY A CA 1
ATOM 2224 C C . GLY A 1 287 ? 37.317 -30.666 -9.873 1.00 55.12 287 GLY A C 1
ATOM 2225 O O . GLY A 1 287 ? 36.990 -29.922 -10.793 1.00 55.12 287 GLY A O 1
ATOM 2226 N N . GLU A 1 288 ? 36.940 -31.943 -9.756 1.00 54.97 288 GLU A N 1
ATOM 2227 C CA . GLU A 1 288 ? 36.189 -32.753 -10.735 1.00 54.97 288 GLU A CA 1
ATOM 2228 C C . GLU A 1 288 ? 35.103 -31.968 -11.498 1.00 54.97 288 GLU A C 1
ATOM 2230 O O . GLU A 1 288 ? 33.932 -31.940 -11.130 1.00 54.97 288 GLU A O 1
ATOM 2235 N N . LEU A 1 289 ? 35.513 -31.314 -12.585 1.00 56.50 289 LEU A N 1
ATOM 2236 C CA . LEU A 1 289 ? 34.641 -30.799 -13.626 1.00 56.50 289 LEU A CA 1
ATOM 2237 C C . LEU A 1 289 ? 34.342 -31.990 -14.522 1.00 56.50 289 LEU A C 1
ATOM 2239 O O . LEU A 1 289 ? 35.269 -32.675 -14.963 1.00 56.50 289 LEU A O 1
ATOM 2243 N N . SER A 1 290 ? 33.063 -32.261 -14.773 1.00 61.75 290 SER A N 1
ATOM 2244 C CA . SER A 1 290 ? 32.711 -33.316 -15.715 1.00 61.75 290 SER A CA 1
ATOM 2245 C C . SER A 1 290 ? 33.322 -32.981 -17.081 1.00 61.75 290 SER A C 1
ATOM 2247 O O . SER A 1 290 ? 33.402 -31.812 -17.467 1.00 61.75 290 SER A O 1
ATOM 2249 N N . GLN A 1 291 ? 33.772 -33.996 -17.823 1.00 63.19 291 GLN A N 1
ATOM 2250 C CA . GLN A 1 291 ? 34.343 -33.795 -19.159 1.00 63.19 291 GLN A CA 1
ATOM 2251 C C . GLN A 1 291 ? 33.379 -33.003 -20.067 1.00 63.19 291 GLN A C 1
ATOM 2253 O O . GLN A 1 291 ? 33.814 -32.139 -20.824 1.00 63.19 291 GLN A O 1
ATOM 2258 N N . SER A 1 292 ? 32.068 -33.194 -19.883 1.00 66.31 292 SER A N 1
ATOM 2259 C CA . SER A 1 292 ? 31.011 -32.429 -20.547 1.00 66.31 292 SER A CA 1
ATOM 2260 C C . SER A 1 292 ? 30.979 -30.938 -20.190 1.00 66.31 292 SER A C 1
ATOM 2262 O O . SER A 1 292 ? 30.708 -30.119 -21.068 1.00 66.31 292 SER A O 1
ATOM 2264 N N . ASP A 1 293 ? 31.270 -30.552 -18.943 1.00 67.00 293 ASP A N 1
ATOM 2265 C CA . ASP A 1 293 ? 31.285 -29.138 -18.527 1.00 67.00 293 ASP A CA 1
ATOM 2266 C C . ASP A 1 293 ? 32.495 -28.400 -19.109 1.00 67.00 293 ASP A C 1
ATOM 2268 O O . ASP A 1 293 ? 32.400 -27.233 -19.512 1.00 67.00 293 ASP A O 1
ATOM 2272 N N . LEU A 1 294 ? 33.634 -29.095 -19.185 1.00 70.06 294 LEU A N 1
ATOM 2273 C CA . LEU A 1 294 ? 34.854 -28.573 -19.789 1.00 70.06 294 LEU A CA 1
ATOM 2274 C C . LEU A 1 294 ? 34.688 -28.415 -21.305 1.00 70.06 294 LEU A C 1
ATOM 2276 O O . LEU A 1 294 ? 34.974 -27.343 -21.836 1.00 70.06 294 LEU A O 1
ATOM 2280 N N . GLU A 1 295 ? 34.170 -29.439 -21.987 1.00 66.38 295 GLU A N 1
ATOM 2281 C CA . GLU A 1 295 ? 33.890 -29.396 -23.428 1.00 66.38 295 GLU A CA 1
ATOM 2282 C C . GLU A 1 295 ? 32.872 -28.299 -23.772 1.00 66.38 295 GLU A C 1
ATOM 2284 O O . GLU A 1 295 ? 33.103 -27.521 -24.698 1.00 66.38 295 GLU A O 1
ATOM 2289 N N . SER A 1 296 ? 31.806 -28.148 -22.975 1.00 69.06 296 SER A N 1
ATOM 2290 C CA . SER A 1 296 ? 30.802 -27.087 -23.165 1.00 69.06 296 SER A CA 1
ATOM 2291 C C . SER A 1 296 ? 31.388 -25.688 -22.971 1.00 69.06 296 SER A C 1
ATOM 2293 O O . SER A 1 296 ? 31.097 -24.773 -23.741 1.00 69.06 296 SER A O 1
ATOM 2295 N N . SER A 1 297 ? 32.244 -25.503 -21.963 1.00 70.75 297 SER A N 1
ATOM 2296 C CA . SER A 1 297 ? 32.888 -24.211 -21.699 1.00 70.75 297 SER A CA 1
ATOM 2297 C C . SER A 1 297 ? 33.894 -23.842 -22.791 1.00 70.75 297 SER A C 1
ATOM 2299 O O . SER A 1 297 ? 33.925 -22.693 -23.233 1.00 70.75 297 SER A O 1
ATOM 2301 N N . ILE A 1 298 ? 34.683 -24.814 -23.263 1.00 77.75 298 ILE A N 1
ATOM 2302 C CA . ILE A 1 298 ? 35.610 -24.635 -24.388 1.00 77.75 298 ILE A CA 1
ATOM 2303 C C . ILE A 1 298 ? 34.827 -24.281 -25.654 1.00 77.75 298 ILE A C 1
ATOM 2305 O O . ILE A 1 298 ? 35.184 -23.320 -26.334 1.00 77.75 298 ILE A O 1
ATOM 2309 N N . PHE A 1 299 ? 33.726 -24.985 -25.934 1.00 73.75 299 PHE A N 1
ATOM 2310 C CA . PHE A 1 299 ? 32.889 -24.704 -27.097 1.00 73.75 299 PHE A CA 1
ATOM 2311 C C . PHE A 1 299 ? 32.291 -23.294 -27.044 1.00 73.75 299 PHE A C 1
ATOM 2313 O O . PHE A 1 299 ? 32.355 -22.576 -28.034 1.00 73.75 299 PHE A O 1
ATOM 2320 N N . CYS A 1 300 ? 31.794 -22.847 -25.887 1.00 73.94 300 CYS A N 1
ATOM 2321 C CA . CYS A 1 300 ? 31.278 -21.484 -25.712 1.00 73.94 300 CYS A CA 1
ATOM 2322 C C . CYS A 1 300 ? 32.341 -20.404 -25.966 1.00 73.94 300 CYS A C 1
ATOM 2324 O O . CYS A 1 300 ? 32.044 -19.379 -26.579 1.00 73.94 300 CYS A O 1
ATOM 2326 N N . VAL A 1 301 ? 33.577 -20.613 -25.502 1.00 78.56 301 VAL A N 1
ATOM 2327 C CA . VAL A 1 301 ? 34.677 -19.657 -25.717 1.00 78.56 301 VAL A CA 1
ATOM 2328 C C . VAL A 1 301 ? 35.106 -19.634 -27.184 1.00 78.56 301 VAL A C 1
ATOM 2330 O O . VAL A 1 301 ? 35.316 -18.552 -27.735 1.00 78.56 301 VAL A O 1
ATOM 2333 N N . LEU A 1 302 ? 35.196 -20.801 -27.829 1.00 80.38 302 LEU A N 1
ATOM 2334 C CA . LEU A 1 302 ? 35.521 -20.908 -29.252 1.00 80.38 302 LEU A CA 1
ATOM 2335 C C . LEU A 1 302 ? 34.412 -20.320 -30.136 1.00 80.38 302 LEU A C 1
ATOM 2337 O O . LEU A 1 302 ? 34.718 -19.568 -31.053 1.00 80.38 302 LEU A O 1
ATOM 2341 N N . ASP A 1 303 ? 33.139 -20.593 -29.841 1.00 78.19 303 ASP A N 1
ATOM 2342 C CA . ASP A 1 303 ? 31.982 -20.036 -30.559 1.00 78.19 303 ASP A CA 1
ATOM 2343 C C . ASP A 1 303 ? 31.922 -18.509 -30.426 1.00 78.19 303 ASP A C 1
ATOM 2345 O O . ASP A 1 303 ? 31.782 -17.801 -31.423 1.00 78.19 303 ASP A O 1
ATOM 2349 N N . TYR A 1 304 ? 32.112 -17.979 -29.212 1.00 81.38 304 TYR A N 1
ATOM 2350 C CA . TYR A 1 304 ? 32.196 -16.535 -28.992 1.00 81.38 304 TYR A CA 1
ATOM 2351 C C . TYR A 1 304 ? 33.350 -15.911 -29.784 1.00 81.38 304 TYR A C 1
ATOM 2353 O O . TYR A 1 304 ? 33.167 -14.891 -30.449 1.00 81.38 304 TYR A O 1
ATOM 2361 N N . GLY A 1 305 ? 34.527 -16.540 -29.748 1.00 84.81 305 GLY A N 1
ATOM 2362 C CA . GLY A 1 305 ? 35.687 -16.081 -30.497 1.00 84.81 305 GLY A CA 1
ATOM 2363 C C . GLY A 1 305 ? 35.446 -16.068 -32.008 1.00 84.81 305 GLY A C 1
ATOM 2364 O O . GLY A 1 305 ? 35.686 -15.052 -32.658 1.00 84.81 305 GLY A O 1
ATOM 2365 N N . THR A 1 306 ? 34.900 -17.154 -32.554 1.00 82.75 306 THR A N 1
ATOM 2366 C CA . THR A 1 306 ? 34.548 -17.267 -33.976 1.00 82.75 306 THR A CA 1
ATOM 2367 C C . THR A 1 306 ? 33.548 -16.189 -34.384 1.00 82.75 306 THR A C 1
ATOM 2369 O O . THR A 1 306 ? 33.800 -15.469 -35.347 1.00 82.75 306 THR A O 1
ATOM 2372 N N . LYS A 1 307 ? 32.481 -15.972 -33.604 1.00 81.75 307 LYS A N 1
ATOM 2373 C CA . LYS A 1 307 ? 31.485 -14.918 -33.870 1.00 81.75 307 LYS A CA 1
ATOM 2374 C C . LYS A 1 307 ? 32.078 -13.513 -33.819 1.00 81.75 307 LYS A C 1
ATOM 2376 O O . LYS A 1 307 ? 31.728 -12.660 -34.634 1.00 81.75 307 LYS A O 1
ATOM 2381 N N . CYS A 1 308 ? 32.988 -13.252 -32.880 1.00 83.31 308 CYS A N 1
ATOM 2382 C CA . CYS A 1 308 ? 33.723 -11.990 -32.846 1.00 83.31 308 CYS A CA 1
ATOM 2383 C C . CYS A 1 308 ? 34.594 -11.818 -34.097 1.00 83.31 308 CYS A C 1
ATOM 2385 O O . CYS A 1 308 ? 34.597 -10.734 -34.679 1.00 83.31 308 CYS A O 1
ATOM 2387 N N . ASN A 1 309 ? 35.294 -12.866 -34.532 1.00 84.44 309 ASN A N 1
ATOM 2388 C CA . ASN A 1 309 ? 36.128 -12.830 -35.730 1.00 84.44 309 ASN A CA 1
ATOM 2389 C C . ASN A 1 309 ? 35.307 -12.635 -37.017 1.00 84.44 309 ASN A C 1
ATOM 2391 O O . ASN A 1 309 ? 35.686 -11.825 -37.860 1.00 84.44 309 ASN A O 1
ATOM 2395 N N . GLU A 1 310 ? 34.164 -13.309 -37.152 1.00 83.50 310 GLU A N 1
ATOM 2396 C CA . GLU A 1 310 ? 33.228 -13.138 -38.273 1.00 83.50 310 GLU A CA 1
ATOM 2397 C C . GLU A 1 310 ? 32.718 -11.696 -38.351 1.00 83.50 310 GLU A C 1
ATOM 2399 O O . GLU A 1 310 ? 32.777 -11.064 -39.408 1.00 83.50 310 GLU A O 1
ATOM 2404 N N . LEU A 1 311 ? 32.293 -11.138 -37.212 1.00 84.62 311 LEU A N 1
ATOM 2405 C CA . LEU A 1 311 ? 31.857 -9.748 -37.127 1.00 84.62 311 LEU A CA 1
ATOM 2406 C C . LEU A 1 311 ? 32.979 -8.787 -37.535 1.00 84.62 311 LEU A C 1
ATOM 2408 O O . LEU A 1 311 ? 32.758 -7.885 -38.339 1.00 84.62 311 LEU A O 1
ATOM 2412 N N . LEU A 1 312 ? 34.189 -8.976 -37.011 1.00 86.50 312 LEU A N 1
ATOM 2413 C CA . LEU A 1 312 ? 35.329 -8.112 -37.317 1.00 86.50 312 LEU A CA 1
ATOM 2414 C C . LEU A 1 312 ? 35.762 -8.222 -38.783 1.00 86.50 312 LEU A C 1
ATOM 2416 O O . LEU A 1 312 ? 36.048 -7.200 -39.404 1.00 86.50 312 LEU A O 1
ATOM 2420 N N . THR A 1 313 ? 35.747 -9.428 -39.350 1.00 83.88 313 THR A N 1
ATOM 2421 C CA . THR A 1 313 ? 36.018 -9.664 -40.775 1.00 83.88 313 THR A CA 1
ATOM 2422 C C . THR A 1 313 ? 34.981 -8.953 -41.639 1.00 83.88 313 THR A C 1
ATOM 2424 O O . THR A 1 313 ? 35.344 -8.253 -42.581 1.00 83.88 313 THR A O 1
ATOM 2427 N N . SER A 1 314 ? 33.695 -9.016 -41.266 1.00 83.12 314 SER A N 1
ATOM 2428 C CA . SER A 1 314 ? 32.638 -8.300 -41.992 1.00 83.12 314 SER A CA 1
ATOM 2429 C C . SER A 1 314 ? 32.855 -6.781 -42.010 1.00 83.12 314 SER A C 1
ATOM 2431 O O . SER A 1 314 ? 32.533 -6.118 -42.991 1.00 83.12 314 SER A O 1
ATOM 2433 N N . LEU A 1 315 ? 33.472 -6.220 -40.963 1.00 85.00 315 LEU A N 1
ATOM 2434 C CA . LEU A 1 315 ? 33.761 -4.789 -40.861 1.00 85.00 315 LEU A CA 1
ATOM 2435 C C . LEU A 1 315 ? 34.948 -4.333 -41.719 1.00 85.00 315 LEU A C 1
ATOM 2437 O O . LEU A 1 315 ? 35.133 -3.125 -41.869 1.00 85.00 315 LEU A O 1
ATOM 2441 N N . GLN A 1 316 ? 35.760 -5.237 -42.281 1.00 81.12 316 GLN A N 1
ATOM 2442 C CA . GLN A 1 316 ? 36.915 -4.850 -43.105 1.00 81.12 316 GLN A CA 1
ATOM 2443 C C . GLN A 1 316 ? 36.507 -4.112 -44.384 1.00 81.12 316 GLN A C 1
ATOM 2445 O O . GLN A 1 316 ? 37.250 -3.241 -44.840 1.00 81.12 316 GLN A O 1
ATOM 2450 N N . SER A 1 317 ? 35.317 -4.411 -44.908 1.00 80.50 317 SER A N 1
ATOM 2451 C CA . SER A 1 317 ? 34.796 -3.865 -46.156 1.00 80.50 317 SER A CA 1
ATOM 2452 C C . SER A 1 317 ? 33.319 -3.506 -45.979 1.00 80.50 317 SER A C 1
ATOM 2454 O O . SER A 1 317 ? 32.470 -4.384 -45.859 1.00 80.50 317 SER A O 1
ATOM 2456 N N . GLN A 1 318 ? 33.012 -2.213 -45.872 1.00 86.31 318 GLN A N 1
ATOM 2457 C CA . GLN A 1 318 ? 31.647 -1.716 -45.682 1.00 86.31 318 GLN A CA 1
ATOM 2458 C C . GLN A 1 318 ? 31.181 -0.978 -46.933 1.00 86.31 318 GLN A C 1
ATOM 2460 O O . GLN A 1 318 ? 31.871 -0.065 -47.391 1.00 86.31 318 GLN A O 1
ATOM 2465 N N . LEU A 1 319 ? 30.002 -1.328 -47.446 1.00 85.69 319 LEU A N 1
ATOM 2466 C CA . LEU A 1 319 ? 29.391 -0.650 -48.587 1.00 85.69 319 LEU A CA 1
ATOM 2467 C C . LEU A 1 319 ? 29.083 0.807 -48.221 1.00 85.69 319 LEU A C 1
ATOM 2469 O O . LEU A 1 319 ? 28.304 1.074 -47.305 1.00 85.69 319 LEU A O 1
ATOM 2473 N N . ILE A 1 320 ? 29.672 1.751 -48.953 1.00 86.69 320 ILE A N 1
ATOM 2474 C CA . ILE A 1 320 ? 29.470 3.191 -48.731 1.00 86.69 320 ILE A CA 1
ATOM 2475 C C . ILE A 1 320 ? 28.734 3.887 -49.877 1.00 86.69 320 ILE A C 1
ATOM 2477 O O . ILE A 1 320 ? 28.305 5.029 -49.719 1.00 86.69 320 ILE A O 1
ATOM 2481 N N . GLY A 1 321 ? 28.584 3.238 -51.032 1.00 83.88 321 GLY A N 1
ATOM 2482 C CA . GLY A 1 321 ? 27.890 3.828 -52.170 1.00 83.88 321 GLY A CA 1
ATOM 2483 C C . GLY A 1 321 ? 28.012 3.012 -53.448 1.00 83.88 321 GLY A C 1
ATOM 2484 O O . GLY A 1 321 ? 28.648 1.962 -53.472 1.00 83.88 321 GLY A O 1
ATOM 2485 N N . HIS A 1 322 ? 27.402 3.533 -54.511 1.00 85.50 322 HIS A N 1
ATOM 2486 C CA . HIS A 1 322 ? 27.425 2.936 -55.843 1.00 85.50 322 HIS A CA 1
ATOM 2487 C C . HIS A 1 322 ? 27.904 3.965 -56.865 1.00 85.50 322 HIS A C 1
ATOM 2489 O O . HIS A 1 322 ? 27.495 5.128 -56.815 1.00 85.50 322 HIS A O 1
ATOM 2495 N N . GLU A 1 323 ? 28.736 3.534 -57.805 1.00 80.88 323 GLU A N 1
ATOM 2496 C CA . GLU A 1 323 ? 29.097 4.318 -58.981 1.00 80.88 323 GLU A CA 1
ATOM 2497 C C . GLU A 1 323 ? 28.256 3.851 -60.177 1.00 80.88 323 GLU A C 1
ATOM 2499 O O . GLU A 1 323 ? 28.313 2.691 -60.595 1.00 80.88 323 GLU A O 1
ATOM 2504 N N . ASN A 1 324 ? 27.453 4.766 -60.728 1.00 71.50 324 ASN A N 1
ATOM 2505 C CA . ASN A 1 324 ? 26.609 4.490 -61.886 1.00 71.50 324 ASN A CA 1
ATOM 2506 C C . ASN A 1 324 ? 27.418 4.678 -63.170 1.00 71.50 324 ASN A C 1
ATOM 2508 O O . ASN A 1 324 ? 27.560 5.792 -63.674 1.00 71.50 324 ASN A O 1
ATOM 2512 N N . THR A 1 325 ? 27.917 3.574 -63.714 1.00 65.12 325 THR A N 1
ATOM 2513 C CA . THR A 1 325 ? 28.387 3.505 -65.103 1.00 65.12 325 THR A CA 1
ATOM 2514 C C . THR A 1 325 ? 27.352 2.774 -65.958 1.00 65.12 325 THR A C 1
ATOM 2516 O O . THR A 1 325 ? 26.447 2.130 -65.430 1.00 65.12 325 THR A O 1
ATOM 2519 N N . SER A 1 326 ? 27.435 2.913 -67.282 1.00 58.62 326 SER A N 1
ATOM 2520 C CA . SER A 1 326 ? 26.537 2.286 -68.263 1.00 58.62 326 SER A CA 1
ATOM 2521 C C . SER A 1 326 ? 26.694 0.750 -68.267 1.00 58.62 326 SER A C 1
ATOM 2523 O O . SER A 1 326 ? 27.274 0.187 -69.192 1.00 58.62 326 SER A O 1
ATOM 2525 N N . GLY A 1 327 ? 26.255 0.071 -67.203 1.00 70.00 327 GLY A N 1
ATOM 2526 C CA . GLY A 1 327 ? 26.511 -1.349 -66.950 1.00 70.00 327 GLY A CA 1
ATOM 2527 C C . GLY A 1 327 ? 26.107 -1.799 -65.539 1.00 70.00 327 GLY A C 1
ATOM 2528 O O . GLY A 1 327 ? 25.197 -1.236 -64.935 1.00 70.00 327 GLY A O 1
ATOM 2529 N N . ILE A 1 328 ? 26.763 -2.849 -65.030 1.00 72.19 328 ILE A N 1
ATOM 2530 C CA . ILE A 1 328 ? 26.535 -3.390 -63.678 1.00 72.19 328 ILE A CA 1
ATOM 2531 C C . ILE A 1 328 ? 26.953 -2.332 -62.633 1.00 72.19 328 ILE A C 1
ATOM 2533 O O . ILE A 1 328 ? 28.043 -1.773 -62.776 1.00 72.19 328 ILE A O 1
ATOM 2537 N N . PRO A 1 329 ? 26.135 -2.053 -61.594 1.00 77.62 329 PRO A N 1
ATOM 2538 C CA . PRO A 1 329 ? 26.477 -1.080 -60.560 1.00 77.62 329 PRO A CA 1
ATOM 2539 C C . PRO A 1 329 ? 27.779 -1.459 -59.856 1.00 77.62 329 PRO A C 1
ATOM 2541 O O . PRO A 1 329 ? 27.938 -2.586 -59.377 1.00 77.62 329 PRO A O 1
ATOM 2544 N N . ILE A 1 330 ? 28.703 -0.505 -59.782 1.00 81.00 330 ILE A N 1
ATOM 2545 C CA . ILE A 1 330 ? 29.972 -0.711 -59.090 1.00 81.00 330 ILE A CA 1
ATOM 2546 C C . ILE A 1 330 ? 29.750 -0.349 -57.631 1.00 81.00 330 ILE A C 1
ATOM 2548 O O . ILE A 1 330 ? 29.446 0.799 -57.307 1.00 81.00 330 ILE A O 1
ATOM 2552 N N . GLU A 1 331 ? 29.879 -1.337 -56.758 1.00 86.50 331 GLU A N 1
ATOM 2553 C CA . GLU A 1 331 ? 29.790 -1.139 -55.320 1.00 86.50 331 GLU A CA 1
ATOM 2554 C C . GLU A 1 331 ? 31.117 -0.608 -54.793 1.00 86.50 331 GLU A C 1
ATOM 2556 O O . GLU A 1 331 ? 32.168 -1.210 -55.015 1.00 86.50 331 GLU A O 1
ATOM 2561 N N . ILE A 1 332 ? 31.057 0.508 -54.073 1.00 82.69 332 ILE A N 1
ATOM 2562 C CA . ILE A 1 332 ? 32.214 1.092 -53.408 1.00 82.69 332 ILE A CA 1
ATOM 2563 C C . ILE A 1 332 ? 32.195 0.650 -51.955 1.00 82.69 332 ILE A C 1
ATOM 2565 O O . ILE A 1 332 ? 31.284 1.001 -51.198 1.00 82.69 332 ILE A O 1
ATOM 2569 N N . HIS A 1 333 ? 33.251 -0.040 -51.548 1.00 86.00 333 HIS A N 1
ATOM 2570 C CA . HIS A 1 333 ? 33.443 -0.479 -50.179 1.00 86.00 333 HIS A CA 1
ATOM 2571 C C . HIS A 1 333 ? 34.633 0.225 -49.529 1.00 86.00 333 HIS A C 1
ATOM 2573 O O . HIS A 1 333 ? 35.627 0.551 -50.186 1.00 86.00 333 HIS A O 1
ATOM 2579 N N . ARG A 1 334 ? 34.543 0.481 -48.219 1.00 85.81 334 ARG A N 1
ATOM 2580 C CA . ARG A 1 334 ? 35.656 1.031 -47.436 1.00 85.81 334 ARG A CA 1
ATOM 2581 C C . ARG A 1 334 ? 35.830 0.376 -46.080 1.00 85.81 334 ARG A C 1
ATOM 2583 O O . ARG A 1 334 ? 34.864 0.040 -45.402 1.00 85.81 334 ARG A O 1
ATOM 2590 N N . CYS A 1 335 ? 37.083 0.313 -45.642 1.00 87.50 335 CYS A N 1
ATOM 2591 C CA . CYS A 1 335 ? 37.407 0.022 -44.252 1.00 87.50 335 CYS A CA 1
ATOM 2592 C C . CYS A 1 335 ? 37.066 1.229 -43.354 1.00 87.50 335 CYS A C 1
ATOM 2594 O O . CYS A 1 335 ? 37.569 2.327 -43.611 1.00 87.50 335 CYS A O 1
ATOM 2596 N N . PRO A 1 336 ? 36.321 1.056 -42.248 1.00 86.88 336 PRO A N 1
ATOM 2597 C CA . PRO A 1 336 ? 35.975 2.152 -41.341 1.00 86.88 336 PRO A CA 1
ATOM 2598 C C . PRO A 1 336 ? 37.182 2.703 -40.563 1.00 86.88 336 PRO A C 1
ATOM 2600 O O . PRO A 1 336 ? 37.143 3.834 -40.084 1.00 86.88 336 PRO A O 1
ATOM 2603 N N . CYS A 1 337 ? 38.2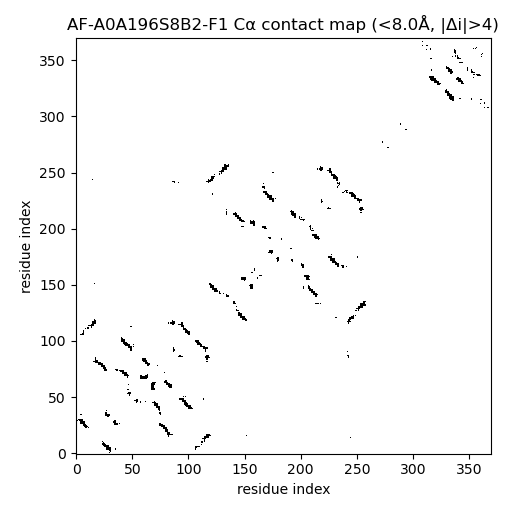60 1.923 -40.421 1.00 87.62 337 CYS A N 1
ATOM 2604 C CA . CYS A 1 337 ? 39.420 2.312 -39.616 1.00 87.62 337 CYS A CA 1
ATOM 2605 C C . CYS A 1 337 ? 40.502 3.051 -40.411 1.00 87.62 337 CYS A C 1
ATOM 2607 O O . CYS A 1 337 ? 41.105 3.981 -39.886 1.00 87.62 337 CYS A O 1
ATOM 2609 N N . CYS A 1 338 ? 40.770 2.646 -41.655 1.00 88.44 338 CYS A N 1
ATOM 2610 C CA . CYS A 1 338 ? 41.835 3.243 -42.474 1.00 88.44 338 CYS A CA 1
ATOM 2611 C C . CYS A 1 338 ? 41.355 3.795 -43.818 1.00 88.44 338 CYS A C 1
ATOM 2613 O O . CYS A 1 338 ? 42.177 4.277 -44.589 1.00 88.44 338 CYS A O 1
ATOM 2615 N N . TRP A 1 339 ? 40.051 3.728 -44.109 1.00 85.69 339 TRP A N 1
ATOM 2616 C CA . TRP A 1 339 ? 39.449 4.232 -45.348 1.00 85.69 339 TRP A CA 1
ATOM 2617 C C . TRP A 1 339 ? 39.965 3.582 -46.637 1.00 85.69 339 TRP A C 1
ATOM 2619 O O . TRP A 1 339 ? 39.689 4.103 -47.723 1.00 85.69 339 TRP A O 1
ATOM 2629 N N . ALA A 1 340 ? 40.668 2.448 -46.519 1.00 85.12 340 ALA A N 1
ATOM 2630 C CA . ALA A 1 340 ? 41.129 1.653 -47.649 1.00 85.12 340 ALA A CA 1
ATOM 2631 C C . ALA A 1 340 ? 39.947 1.277 -48.545 1.00 85.12 340 ALA A C 1
ATOM 2633 O O . ALA A 1 340 ? 38.872 0.938 -48.045 1.00 85.12 340 ALA A O 1
ATOM 2634 N N . TYR A 1 341 ? 40.152 1.420 -49.850 1.00 82.56 341 TYR A N 1
ATOM 2635 C CA . TYR A 1 341 ? 39.127 1.306 -50.878 1.00 82.56 341 TYR A CA 1
ATOM 2636 C C . TYR A 1 341 ? 39.106 -0.110 -51.454 1.00 82.56 341 TYR A C 1
ATOM 2638 O O . TYR A 1 341 ? 40.158 -0.650 -51.793 1.00 82.56 341 TYR A O 1
ATOM 2646 N N . GLY A 1 342 ? 37.907 -0.664 -51.603 1.00 79.88 342 GLY A N 1
ATOM 2647 C CA . GLY A 1 342 ? 37.643 -1.864 -52.387 1.00 79.88 342 GLY A CA 1
ATOM 2648 C C . GLY A 1 342 ? 36.441 -1.643 -53.300 1.00 79.88 342 GLY A C 1
ATOM 2649 O O . GLY A 1 342 ? 35.570 -0.824 -53.000 1.00 79.88 342 GLY A O 1
ATOM 2650 N N . ASP A 1 343 ? 36.383 -2.374 -54.407 1.00 78.75 343 ASP A N 1
ATOM 2651 C CA . ASP A 1 343 ? 35.204 -2.423 -55.265 1.00 78.75 343 ASP A CA 1
ATOM 2652 C C . ASP A 1 343 ? 34.926 -3.841 -55.765 1.00 78.75 343 ASP A C 1
ATOM 2654 O O . ASP A 1 343 ? 35.741 -4.752 -55.624 1.00 78.75 343 ASP A O 1
ATOM 2658 N N . ASN A 1 344 ? 33.736 -4.036 -56.327 1.00 76.06 344 ASN A N 1
ATOM 2659 C CA . ASN A 1 344 ? 33.283 -5.326 -56.844 1.00 76.06 344 ASN A CA 1
ATOM 2660 C C . ASN A 1 344 ? 33.781 -5.630 -58.274 1.00 76.06 344 ASN A C 1
ATOM 2662 O O . ASN A 1 344 ? 33.290 -6.576 -58.893 1.00 76.06 344 ASN A O 1
ATOM 2666 N N . ARG A 1 345 ? 34.740 -4.862 -58.825 1.00 72.50 345 ARG A N 1
ATOM 2667 C CA . ARG A 1 345 ? 35.254 -5.082 -60.195 1.00 72.50 345 ARG A CA 1
ATOM 2668 C C . ARG A 1 345 ? 36.181 -6.295 -60.275 1.00 72.50 345 ARG A C 1
ATOM 2670 O O . ARG A 1 345 ? 36.264 -6.927 -61.325 1.00 72.50 345 ARG A O 1
ATOM 2677 N N . ASN A 1 346 ? 36.847 -6.638 -59.172 1.00 63.16 346 ASN A N 1
ATOM 2678 C CA . ASN A 1 346 ? 37.696 -7.817 -59.051 1.00 63.16 346 ASN A CA 1
ATOM 2679 C C . ASN A 1 346 ? 37.063 -8.821 -58.080 1.00 63.16 346 ASN A C 1
ATOM 2681 O O . ASN A 1 346 ? 37.148 -8.666 -56.869 1.00 63.16 346 ASN A O 1
ATOM 2685 N N . ALA A 1 347 ? 36.495 -9.913 -58.598 1.00 54.16 347 ALA A N 1
ATOM 2686 C CA . ALA A 1 347 ? 35.890 -10.967 -57.769 1.00 54.16 347 ALA A CA 1
ATOM 2687 C C . ALA A 1 347 ? 36.875 -11.638 -56.780 1.00 54.16 347 ALA A C 1
ATOM 2689 O O . ALA A 1 347 ? 36.444 -12.265 -55.819 1.00 54.16 347 ALA A O 1
ATOM 2690 N N . ASN A 1 348 ? 38.188 -11.474 -56.996 1.00 50.78 348 ASN A N 1
ATOM 2691 C CA . ASN A 1 348 ? 39.253 -11.984 -56.128 1.00 50.78 348 ASN A CA 1
ATOM 2692 C C . ASN A 1 348 ? 39.840 -10.923 -55.170 1.00 50.78 348 ASN A C 1
ATOM 2694 O O . ASN A 1 348 ? 40.824 -11.212 -54.495 1.00 50.78 348 ASN A O 1
ATOM 2698 N N . SER A 1 349 ? 39.300 -9.698 -55.099 1.00 53.72 349 SER A N 1
ATOM 2699 C CA . SER A 1 349 ? 39.831 -8.630 -54.230 1.00 53.72 349 SER A CA 1
ATOM 2700 C C . SER A 1 349 ? 39.209 -8.616 -52.830 1.00 53.72 349 SER A C 1
ATOM 2702 O O . SER A 1 349 ? 38.913 -7.549 -52.292 1.00 53.72 349 SER A O 1
ATOM 2704 N N . SER A 1 350 ? 39.003 -9.788 -52.222 1.00 52.03 350 SER A N 1
ATOM 2705 C CA . SER A 1 350 ? 38.657 -9.869 -50.794 1.00 52.03 350 SER A CA 1
ATOM 2706 C C . SER A 1 350 ? 39.759 -9.287 -49.898 1.00 52.03 350 SER A C 1
ATOM 2708 O O . SER A 1 350 ? 39.484 -8.896 -48.768 1.00 52.03 350 SER A O 1
ATOM 2710 N N . ASP A 1 351 ? 40.981 -9.163 -50.422 1.00 60.03 351 ASP A N 1
ATOM 2711 C CA . ASP A 1 351 ? 42.114 -8.535 -49.751 1.00 60.03 351 ASP A CA 1
ATOM 2712 C C . ASP A 1 351 ? 42.208 -7.050 -50.120 1.00 60.03 351 ASP A C 1
ATOM 2714 O O . ASP A 1 351 ? 42.971 -6.636 -50.995 1.00 60.03 351 ASP A O 1
ATOM 2718 N N . VAL A 1 352 ? 41.414 -6.221 -49.441 1.00 68.25 352 VAL A N 1
ATOM 2719 C CA . VAL A 1 352 ? 41.606 -4.767 -49.473 1.00 68.25 352 VAL A CA 1
ATOM 2720 C C . VAL A 1 352 ? 42.973 -4.459 -48.852 1.00 68.25 352 VAL A C 1
ATOM 2722 O O . VAL A 1 352 ? 43.244 -4.810 -47.701 1.00 68.25 352 VAL A O 1
ATOM 2725 N N . GLU A 1 353 ? 43.864 -3.796 -49.591 1.00 77.44 353 GLU A N 1
ATOM 2726 C CA . GLU A 1 353 ? 45.185 -3.433 -49.074 1.00 77.44 353 GLU A CA 1
ATOM 2727 C C . GLU A 1 353 ? 45.050 -2.316 -48.026 1.00 77.44 353 GLU A C 1
ATOM 2729 O O . GLU A 1 353 ? 45.025 -1.123 -48.324 1.00 77.44 353 GLU A O 1
ATOM 2734 N N . HIS A 1 354 ? 44.899 -2.704 -46.759 1.00 83.56 354 HIS A N 1
ATOM 2735 C CA . HIS A 1 354 ? 44.821 -1.737 -45.669 1.00 83.56 354 HIS A CA 1
ATOM 2736 C C . HIS A 1 354 ? 46.196 -1.148 -45.336 1.00 83.56 354 HIS A C 1
ATOM 2738 O O . HIS A 1 354 ? 47.198 -1.872 -45.280 1.00 83.56 354 HIS A O 1
ATOM 2744 N N . ASP A 1 355 ? 46.181 0.132 -44.951 1.00 83.56 355 ASP A N 1
ATOM 2745 C CA . ASP A 1 355 ? 47.293 0.831 -44.298 1.00 83.56 355 ASP A CA 1
ATOM 2746 C C . ASP A 1 355 ? 47.900 -0.004 -43.152 1.00 83.56 355 ASP A C 1
ATOM 2748 O O . ASP A 1 355 ? 47.179 -0.628 -42.36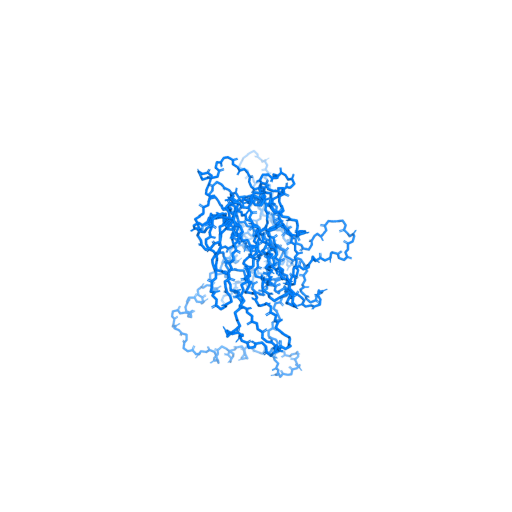7 1.00 83.56 355 ASP A O 1
ATOM 2752 N N . ALA A 1 356 ? 49.230 0.006 -43.032 1.00 80.44 356 ALA A N 1
ATOM 2753 C CA . ALA A 1 356 ? 49.974 -0.725 -42.004 1.00 80.44 356 ALA A CA 1
ATOM 2754 C C . ALA A 1 356 ? 49.600 -0.331 -40.559 1.00 80.44 356 ALA A C 1
ATOM 2756 O O . ALA A 1 356 ? 49.833 -1.102 -39.631 1.00 80.44 356 ALA A O 1
ATOM 2757 N N . LYS A 1 357 ? 49.005 0.851 -40.353 1.00 85.88 357 LYS A N 1
ATOM 2758 C CA . LYS A 1 357 ? 48.501 1.343 -39.060 1.00 85.88 357 LYS A CA 1
ATOM 2759 C C . LYS A 1 357 ? 47.015 1.047 -38.834 1.00 85.88 357 LYS A C 1
ATOM 2761 O O . LYS A 1 357 ? 46.452 1.497 -37.835 1.00 85.88 357 LYS A O 1
ATOM 2766 N N . CYS A 1 358 ? 46.353 0.332 -39.744 1.00 86.19 358 CYS A N 1
ATOM 2767 C CA . CYS A 1 358 ? 44.947 -0.022 -39.599 1.00 86.19 358 CYS A CA 1
ATOM 2768 C C . CYS A 1 358 ? 44.741 -0.943 -38.389 1.00 86.19 358 CYS A C 1
ATOM 2770 O O . CYS A 1 358 ? 45.106 -2.117 -38.412 1.00 86.19 358 CYS A O 1
ATOM 2772 N N . THR A 1 359 ? 44.088 -0.422 -37.351 1.00 86.50 359 THR A N 1
ATOM 2773 C CA . THR A 1 359 ? 43.822 -1.158 -36.109 1.00 86.50 359 THR A CA 1
ATOM 2774 C C . THR A 1 359 ? 42.977 -2.413 -36.331 1.00 86.50 359 THR A C 1
ATOM 2776 O O . THR A 1 359 ? 43.209 -3.416 -35.664 1.00 86.50 359 THR 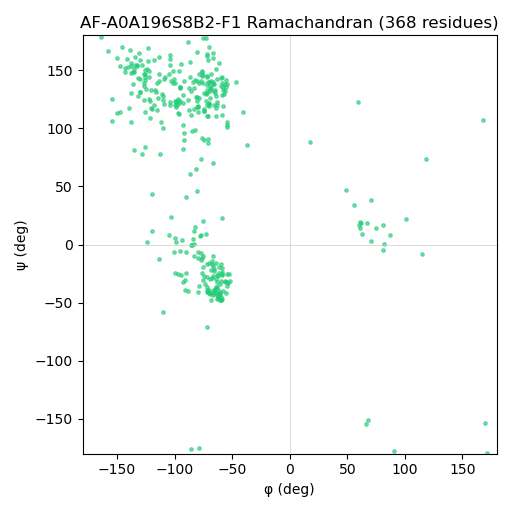A O 1
ATOM 2779 N N . LEU A 1 360 ? 42.047 -2.391 -37.293 1.00 86.94 360 LEU A N 1
ATOM 2780 C CA . LEU A 1 360 ? 41.216 -3.546 -37.647 1.00 86.94 360 LEU A CA 1
ATOM 2781 C C . LEU A 1 360 ? 42.026 -4.663 -38.322 1.00 86.94 360 LEU A C 1
ATOM 2783 O O . LEU A 1 360 ? 41.867 -5.826 -37.961 1.00 86.94 360 LEU A O 1
ATOM 2787 N N . LYS A 1 361 ? 42.941 -4.321 -39.242 1.00 85.12 361 LYS A N 1
ATOM 2788 C CA . LYS A 1 361 ? 43.859 -5.293 -39.862 1.00 85.12 361 LYS A CA 1
ATOM 2789 C C . LYS A 1 361 ? 44.787 -5.911 -38.823 1.00 85.12 361 LYS A C 1
ATOM 2791 O O . LYS A 1 361 ? 44.903 -7.131 -38.781 1.00 85.12 361 LYS A O 1
ATOM 2796 N N . SER A 1 362 ? 45.386 -5.093 -37.953 1.00 84.69 362 SER A N 1
ATOM 2797 C CA . SER A 1 362 ? 46.239 -5.594 -36.869 1.00 84.69 362 SER A CA 1
ATOM 2798 C C . SER A 1 362 ? 45.480 -6.558 -35.957 1.00 84.69 362 SER A C 1
ATOM 2800 O O . SER A 1 362 ? 46.018 -7.589 -35.566 1.00 84.69 362 SER A O 1
ATOM 2802 N N . LEU A 1 363 ? 44.214 -6.260 -35.655 1.00 83.81 363 LEU A N 1
ATOM 2803 C CA . LEU A 1 363 ? 43.392 -7.093 -34.785 1.00 83.81 363 LEU A CA 1
ATOM 2804 C C . LEU A 1 363 ? 42.998 -8.428 -35.427 1.00 83.81 363 LEU A C 1
ATOM 2806 O O . LEU A 1 363 ? 43.052 -9.455 -34.758 1.00 83.81 363 LEU A O 1
ATOM 2810 N N . LEU A 1 364 ? 42.691 -8.437 -36.722 1.00 83.00 364 LEU A N 1
ATOM 2811 C CA . LEU A 1 364 ? 42.366 -9.661 -37.459 1.00 83.00 364 LEU A CA 1
ATOM 2812 C C . LEU A 1 364 ? 43.601 -10.532 -37.730 1.00 83.00 364 LEU A C 1
ATOM 2814 O O . LEU A 1 364 ? 43.517 -11.751 -37.618 1.00 83.00 364 LEU A O 1
ATOM 2818 N N . SER A 1 365 ? 44.777 -9.930 -37.946 1.00 81.31 365 SER A N 1
ATOM 2819 C CA . SER A 1 365 ? 46.039 -10.685 -38.046 1.00 81.31 365 SER A CA 1
ATOM 2820 C C . SER A 1 365 ? 46.456 -11.374 -36.741 1.00 81.31 365 SER A C 1
ATOM 2822 O O . SER A 1 365 ? 47.223 -12.329 -36.769 1.00 81.31 365 SER A O 1
ATOM 2824 N N . MET A 1 366 ? 45.949 -10.918 -35.588 1.00 78.62 366 MET A N 1
ATOM 2825 C CA . MET A 1 366 ? 46.167 -11.613 -34.312 1.00 78.62 366 MET A CA 1
ATOM 2826 C C . MET A 1 366 ? 45.317 -12.884 -34.184 1.00 78.62 366 MET A C 1
ATOM 2828 O O . MET A 1 366 ? 45.629 -13.728 -33.346 1.00 78.62 366 MET A O 1
ATOM 2832 N N . TRP A 1 367 ? 44.246 -13.014 -34.977 1.00 70.50 367 TRP A N 1
ATOM 2833 C CA . TRP A 1 367 ? 43.334 -14.161 -34.956 1.00 70.50 367 TRP A CA 1
ATOM 2834 C C . TRP A 1 367 ? 43.761 -15.274 -35.920 1.00 70.50 367 TRP A C 1
ATOM 2836 O O . TRP A 1 367 ? 43.448 -16.443 -35.703 1.00 70.50 367 TRP A O 1
ATOM 2846 N N . THR A 1 368 ? 44.517 -14.934 -36.964 1.00 62.81 368 THR A N 1
ATOM 2847 C CA . THR A 1 368 ? 45.122 -15.890 -37.897 1.00 62.81 368 THR A CA 1
ATOM 2848 C C . THR A 1 368 ? 46.352 -16.547 -37.263 1.00 62.81 368 THR A C 1
ATOM 2850 O O . THR A 1 368 ? 47.486 -16.213 -37.599 1.00 62.81 368 THR A O 1
ATOM 2853 N N . TRP A 1 369 ? 46.143 -17.456 -36.312 1.00 43.88 369 TRP A N 1
ATOM 2854 C CA . TRP A 1 369 ? 47.183 -18.398 -35.896 1.00 43.88 369 TRP A CA 1
ATOM 2855 C C . TRP A 1 369 ? 47.194 -19.581 -36.872 1.00 43.88 369 TRP A C 1
ATOM 2857 O O . TRP A 1 369 ? 46.195 -20.290 -36.993 1.00 43.88 369 TRP A O 1
ATOM 2867 N N . THR A 1 370 ? 48.309 -19.746 -37.587 1.00 37.06 370 THR A N 1
ATOM 2868 C CA . THR A 1 370 ? 48.733 -21.005 -38.228 1.00 37.06 370 THR A CA 1
ATOM 2869 C C . THR A 1 370 ? 49.185 -22.019 -37.198 1.00 37.06 370 THR A C 1
ATOM 2871 O O . THR A 1 370 ? 49.912 -21.585 -36.271 1.00 37.06 370 THR A O 1
#

Organism: Blastocystis sp. subtype 1 (strain ATCC 50177 / NandII) (NCBI:txid478820)

pLDDT: mean 83.77, std 16.58, range [31.58, 98.25]

Foldseek 3Di:
DQPAKEKDWDADDQEAAAPDKDKIDIAIAGPVRHGPQVDWWKKWKAKAFPVRHHDPAQQQFKAKQNHGGIDIDTHPDMIIMGTHDFCVVVVVTWIKIWIGIDPDNVYDIDIHDTHGHFFKEKDWDDAWDQEDAQPVVHPQDWTKTKIFIAGPVRDGQACVNVPPDKFAKDKAKAFPVRHGDDDPDPPPDDDQKDWDPVFGRTQHRRRIGMTTIHRNDACVVVVQTFMKMKMATPCVVPVVRSSYHIDIHDTYGYHHDDDDPPPPDDDDDPDDDDPVVVVVVVVVPPPPDDPVNVVVVVVVVVVVVVVVLVVLLVQQWAFDDWDDDPDDTKTWTARPQQRQIDIPPDVPVSPRPGDPPRPSVVVNVVVPDD

Secondary structure (DSSP, 8-state):
--TT-EEEE----SEE-TT--EEE-EEEE-TTS-B-TT---EEEEEEEETTSPBPS-HHHHEEETTEESSEEEETT--EEEEE-S-GGGGTTPPEEEEEEESS-TTSPPEEPPPBEE-SEEEEE-SPPPSEEETTTTGGG--EEEEEEEE-TT--B--HHHHTT--EEEEEEEEETT--B-------TT--SEEE-TTS--EE-TTSEEEEEEEE-S-GGGGTTPPEEEEEEE-TTT-GGGGGEE-EEPPPBEEESSPPP----SS--------HHHHHHHHHT--S---HHHHHHHHHHHHHHHHHHHHHHHHTTSEEEEEE--SSS-EEEEE-TTT--EEETT-TTTT-----TT-HHHHHHHTT---

Nearest PDB structures (foldseek):
  8cml-assembly1_E  TM=4.265E-01  e=9.105E-05  Homo sapiens
  5i5k-assembly1_B  TM=4.328E-01  e=5.567E-04  Homo sapiens
  7q60-assembly1_A  TM=2.622E-01  e=4.745E-04  Homo sapiens
  3pvm-assembly2_C  TM=3.350E-01  e=7.566E-03  Homo sapiens
  6rpt-assembly3_C  TM=4.696E-01  e=5.725E-02  Homo sapiens

InterPro domains:
  IPR060320 DG1062/SHA-B, N-terminal domain [PF28397] (139-274)

Sequence (370 aa):
MEKGLRIHIGSIPSTLFPGTITSLELFLVDSHNNVAANQKESFLVSLVYENGSPVANPMSAFVLNNKCGNGYVSNGNYATFSVTELSYLHGNKKFMLKIEPSINQSISTVYTTPFSVVNYRLVIKNAVPSEWYKDEGGKRNHITLDIELVDVAGRTCTSLIRGDRVIPLTLSLLYDDYSSVKTASHREGSSILKVFSDQSLSIDENGCCQLNVRIESVSKNHNSKPFVIYIYPNLTLHPQNADIAGVYTTPITVKSKRASKKRSGMDAEFGSGTQEDMIKRFASHTGELSQSDLESSIFCVLDYGTKCNELLTSLQSQLIGHENTSGIPIEIHRCPCCWAYGDNRNANSSDVEHDAKCTLKSLLSMWTWT

Solvent-accessible surface area (backbone atoms only — not comparable to full-atom values): 21253 Å² total; per-residue (Å²): 130,82,81,57,54,40,77,45,69,59,88,70,68,59,62,44,41,54,60,46,80,38,76,40,49,43,31,41,20,40,80,84,69,47,74,43,65,88,51,94,44,38,26,41,40,33,64,19,32,68,87,68,48,72,50,92,56,37,60,77,30,28,30,42,72,93,35,65,17,61,48,76,46,50,45,69,42,80,43,38,32,26,42,53,52,44,17,44,84,61,75,63,44,32,35,22,46,39,40,32,57,69,69,54,77,90,38,69,68,49,68,53,76,58,22,36,26,22,65,31,32,42,42,73,77,58,85,71,60,55,65,44,45,52,54,52,76,41,93,78,38,61,47,72,44,42,35,36,33,23,39,81,87,66,45,69,42,23,33,89,74,61,45,95,64,81,44,44,49,41,75,48,59,21,29,72,87,67,47,72,64,78,78,93,60,96,57,88,86,70,66,52,70,39,69,59,87,92,52,68,59,33,50,43,65,73,11,34,31,66,44,48,33,33,62,78,60,42,17,71,84,52,84,59,44,33,36,19,47,38,42,31,56,36,45,89,86,38,59,83,46,58,34,38,42,52,32,68,51,71,53,25,36,32,40,56,60,81,76,73,81,71,82,82,84,78,77,95,67,98,64,88,81,54,76,67,63,57,54,56,58,58,71,74,64,74,64,94,64,52,71,66,58,53,53,52,52,51,48,52,53,51,52,50,50,50,52,52,50,53,53,55,57,55,49,54,56,34,83,76,50,70,48,88,54,104,66,78,76,39,44,37,24,29,18,84,76,60,62,31,67,39,51,68,87,46,92,81,50,85,70,56,77,61,55,95,81,21,64,62,59,57,56,52,58,71,68,65,74,130

Mean predicted aligned error: 16.11 Å

Radius of gyration: 34.07 Å; Cα contacts (8 Å, |Δi|>4): 686; chains: 1; bounding box: 81×56×112 Å